Protein AF-A0A8D8FGD6-F1 (afdb_monomer_lite)

Sequence (421 aa):
SQTGECHCQDNTEGLKCEVCNRNFYGDPKAGGQCYYQCEPRGVLTHIGTQGIGSHQLHKSARGGTEARECLWIISPYVKHGVELKNAIIQFEIEPQDMNVTCGQNAIYVYDGLPDLTGVTLQKQLLAVFCNENKSPWITEARSGHLTVHYRQGHDQGFKAIYNVMSCNINTCKRPYICSDNKCVCPKGFTGPRCSLKICPSDCNVEQKQGVCDAGYGRCICAPGFGDADCSRQIKPSNIVFTELFNSYLISDNFEHLRKTLPRFGHTLVADRRGSLWMFGGYSLSHGPLNDIRQFDTKNNTWMQVTVDSSPEDRMPLGRYFHAAEMIMSKQAIYIYGGLSRNQTDHLVLDDFWQFGLQSQRWSIVNQKGSKPPQLAGHSMTLIKEADKEVLLVIGGFSVSAGLSTHIWMFDLGSNSWSKVL

Secondary structure (DSSP, 8-state):
--S------TTEESTTS-EEPTTEEE--GGG--EEEPP-TTEEE---SEEEEES---SPPTT--S--SEEEEEE--B-TTS-B-TT-EEEEEE-GGGEE--TTT--EEEEES----SSS----EEEEEE-TT-SS-EEEEE-SS-EEEEEEPPTT-EEEEEEEEE-GGGT---TT-EEETTEEEPPTTEESGGG-EESSGGGGGGGGTSEEEETTTTEEEEPTTEESTTS-EEPPTTPPPP--S--TTT--GGGHHHHHHS--BS-EEEEETTTEEEEE--EETTTEE---EEEEETTTTEEEE------TT---PPP-BS-EEEEETTTTEEEEEEEEEE-SS-EEEEEEEEEEETTT--EEEPP-EES---S-EEEEEEEEEETTEEEEEEEEEEETTTEE---EEEEETTTTEEEE--

InterPro domains:
  IPR000742 EGF-like domain [PS00022] (6-17)
  IPR000742 EGF-like domain [PS00022] (183-194)
  IPR000742 EGF-like domain [PS01186] (183-194)
  IPR000859 CUB domain [PS01180] (20-165)
  IPR002049 Laminin-type EGF domain [PS01248] (6-38)
  IPR002049 Laminin-type EGF domain [PS50027] (1-40)
  IPR002049 Laminin-type EGF domain [cd00055] (1-35)
  IPR015915 Kelch-type beta-propeller [G3DSA:2.120.10.80] (253-421)
  IPR015915 Kelch-type beta-propeller [SSF117281] (261-420)
  IPR035914 Spermadhesin, CUB domain superfamily [G3DSA:2.60.120.290] (39-164)
  IPR035914 Spermadhesin, CUB domain superfamily [SSF49854] (68-164)
  IPR056737 Attractin/MKLN-like, beta-propeller domain [PF24981] (276-420)
  IPR056863 Laminin/attractin/netrin-like, EGF domain [PF24973] (6-34)

Structure (mmCIF, N/CA/C/O backbone):
data_AF-A0A8D8FGD6-F1
#
_entry.id   AF-A0A8D8FGD6-F1
#
loop_
_atom_site.group_PDB
_atom_site.id
_atom_site.type_symbol
_atom_site.label_atom_id
_atom_site.label_alt_id
_atom_site.label_comp_id
_atom_site.label_asym_id
_atom_site.label_entity_id
_atom_site.label_seq_id
_atom_site.pdbx_PDB_ins_code
_atom_site.Cartn_x
_atom_site.Cartn_y
_atom_site.Cartn_z
_atom_site.occupancy
_atom_site.B_iso_or_equiv
_atom_site.auth_seq_id
_atom_site.auth_comp_id
_atom_site.auth_asym_id
_atom_site.auth_atom_id
_atom_site.pdbx_PDB_model_num
ATOM 1 N N . SER A 1 1 ? 15.645 10.754 -45.482 1.00 41.81 1 SER A N 1
ATOM 2 C CA . SER A 1 1 ? 16.214 12.113 -45.596 1.00 41.81 1 SER A CA 1
ATOM 3 C C . SER A 1 1 ? 17.392 12.060 -46.558 1.00 41.81 1 SER A C 1
ATOM 5 O O . SER A 1 1 ? 18.063 11.040 -46.612 1.00 41.81 1 SER A O 1
ATOM 7 N N . GLN A 1 2 ? 17.592 13.107 -47.366 1.00 45.12 2 GLN A N 1
ATOM 8 C CA . GLN A 1 2 ? 18.629 13.223 -48.411 1.00 45.12 2 GLN A CA 1
ATOM 9 C C . GLN A 1 2 ? 19.879 13.993 -47.934 1.00 45.12 2 GLN A C 1
ATOM 11 O O . GLN A 1 2 ? 20.534 14.689 -48.701 1.00 45.12 2 GLN A O 1
ATOM 16 N N . THR A 1 3 ? 20.239 13.849 -46.663 1.00 53.50 3 THR A N 1
ATOM 17 C CA . THR A 1 3 ? 21.550 14.229 -46.126 1.00 53.50 3 THR A CA 1
ATOM 18 C C . THR A 1 3 ? 22.069 12.988 -45.411 1.00 53.50 3 THR A C 1
ATOM 20 O O . THR A 1 3 ? 21.371 12.428 -44.569 1.00 53.50 3 THR A O 1
ATOM 23 N N . GLY A 1 4 ? 23.236 12.471 -45.796 1.00 54.72 4 GLY A N 1
ATOM 24 C CA . GLY A 1 4 ? 23.832 11.259 -45.215 1.00 54.72 4 GLY A CA 1
ATOM 25 C C . GLY A 1 4 ? 24.351 11.445 -43.784 1.00 54.72 4 GLY A C 1
ATOM 26 O O . GLY A 1 4 ? 25.369 10.859 -43.433 1.00 54.72 4 GLY A O 1
ATOM 27 N N . GLU A 1 5 ? 23.706 12.292 -42.981 1.00 56.28 5 GLU A N 1
ATOM 28 C CA . GLU A 1 5 ? 24.048 12.504 -41.578 1.00 56.28 5 GLU A CA 1
ATOM 29 C C . GLU A 1 5 ? 23.468 11.365 -40.734 1.00 56.28 5 GLU A C 1
ATOM 31 O O . GLU A 1 5 ? 22.252 11.207 -40.594 1.00 56.28 5 GLU A O 1
ATOM 36 N N . CYS A 1 6 ? 24.356 10.542 -40.176 1.00 58.00 6 CYS A N 1
ATOM 37 C CA . CYS A 1 6 ? 24.004 9.561 -39.160 1.00 58.00 6 CYS A CA 1
ATOM 38 C C . CYS A 1 6 ? 23.639 10.298 -37.867 1.00 58.00 6 CYS A C 1
ATOM 40 O O . CYS A 1 6 ? 24.488 10.941 -37.253 1.00 58.00 6 CYS A O 1
ATOM 42 N N . HIS A 1 7 ? 22.383 10.194 -37.437 1.00 70.94 7 HIS A N 1
ATOM 43 C CA . HIS A 1 7 ? 21.965 10.673 -36.123 1.00 70.94 7 HIS A CA 1
ATOM 44 C C . HIS A 1 7 ? 22.074 9.544 -35.100 1.00 70.94 7 HIS A C 1
ATOM 46 O O . HIS A 1 7 ? 21.419 8.509 -35.241 1.00 70.94 7 HIS A O 1
ATOM 52 N N . CYS A 1 8 ? 22.879 9.763 -34.065 1.00 73.50 8 CYS A N 1
ATOM 53 C CA . CYS A 1 8 ? 23.017 8.834 -32.953 1.00 73.50 8 CYS A CA 1
ATOM 54 C C . CYS A 1 8 ? 21.742 8.760 -32.099 1.00 73.50 8 CYS A C 1
ATOM 56 O O . CYS A 1 8 ? 21.058 9.763 -31.884 1.00 73.50 8 CYS A O 1
ATOM 58 N N . GLN A 1 9 ? 21.418 7.554 -31.629 1.00 73.81 9 GLN A N 1
ATOM 59 C CA . GLN A 1 9 ? 20.310 7.270 -30.707 1.00 73.81 9 GLN A CA 1
ATOM 60 C C . GLN A 1 9 ? 20.864 6.919 -29.309 1.00 73.81 9 GLN A C 1
ATOM 62 O O . GLN A 1 9 ? 22.070 6.964 -29.087 1.00 73.81 9 GLN A O 1
ATOM 67 N N . ASP A 1 10 ? 19.998 6.645 -28.333 1.00 74.06 10 ASP A N 1
ATOM 68 C CA . ASP A 1 10 ? 20.380 6.099 -27.014 1.00 74.06 10 ASP A CA 1
ATOM 69 C C . ASP A 1 10 ? 21.365 6.936 -26.178 1.00 74.06 10 ASP A C 1
ATOM 71 O O . ASP A 1 10 ? 22.059 6.431 -25.297 1.00 74.06 10 ASP A O 1
ATOM 75 N N . ASN A 1 11 ? 21.348 8.256 -26.376 1.00 83.62 11 ASN A N 1
ATOM 76 C CA . ASN A 1 11 ? 22.219 9.220 -25.691 1.00 83.62 11 ASN A CA 1
ATOM 77 C C . ASN A 1 11 ? 23.707 9.011 -25.998 1.00 83.62 11 ASN A C 1
ATOM 79 O O . ASN A 1 11 ? 24.549 9.117 -25.104 1.00 83.62 11 ASN A O 1
ATOM 83 N N . THR A 1 12 ? 24.013 8.730 -27.261 1.00 84.31 12 THR A N 1
ATOM 84 C CA . THR A 1 12 ? 25.378 8.629 -27.776 1.00 84.31 12 THR A CA 1
ATOM 85 C C . THR A 1 12 ? 25.707 9.782 -28.725 1.00 84.31 12 THR A C 1
ATOM 87 O O . THR A 1 12 ? 24.822 10.359 -29.362 1.00 84.31 12 THR A O 1
ATOM 90 N N . GLU A 1 13 ? 26.992 10.103 -28.824 1.00 84.94 13 GLU A N 1
ATOM 91 C CA . GLU A 1 13 ? 27.573 11.101 -29.714 1.00 84.94 13 GLU A CA 1
ATOM 92 C C . GLU A 1 13 ? 28.841 10.552 -30.389 1.00 84.94 13 GLU A C 1
ATOM 94 O O . GLU A 1 13 ? 29.363 9.492 -30.034 1.00 84.94 13 GLU A O 1
ATOM 99 N N . GLY A 1 14 ? 29.329 11.276 -31.396 1.00 82.06 14 GLY A N 1
ATOM 100 C CA . GLY A 1 14 ? 30.446 10.853 -32.241 1.00 82.06 14 GLY A CA 1
ATOM 101 C C . GLY A 1 14 ? 29.996 10.393 -33.625 1.00 82.06 14 GLY A C 1
ATOM 102 O O . GLY A 1 14 ? 28.811 10.219 -33.900 1.00 82.06 14 GLY A O 1
ATOM 103 N N . LEU A 1 15 ? 30.957 10.217 -34.531 1.00 79.44 15 LEU A N 1
ATOM 104 C CA . LEU A 1 15 ? 30.675 9.858 -35.928 1.00 79.44 15 LEU A CA 1
ATOM 105 C C . LEU A 1 15 ? 30.164 8.418 -36.073 1.00 79.44 15 LEU A C 1
ATOM 107 O O . LEU A 1 15 ? 29.535 8.082 -37.076 1.00 79.44 15 LEU A O 1
ATOM 111 N N . LYS A 1 16 ? 30.457 7.564 -35.089 1.00 80.88 16 LYS A N 1
ATOM 112 C CA . LYS A 1 16 ? 30.036 6.163 -35.008 1.00 80.88 16 LYS A CA 1
ATOM 113 C C . LYS A 1 16 ? 29.228 5.887 -33.737 1.00 80.88 16 LYS A C 1
ATOM 115 O O . LYS A 1 16 ? 29.056 4.719 -33.393 1.00 80.88 16 LYS A O 1
ATOM 120 N N . CYS A 1 17 ? 28.735 6.932 -33.066 1.00 81.75 17 CYS A N 1
ATOM 121 C CA . CYS A 1 17 ? 27.965 6.825 -31.827 1.00 81.75 17 CYS A CA 1
ATOM 122 C C . CYS A 1 17 ? 28.725 6.087 -30.711 1.00 81.75 17 CYS A C 1
ATOM 124 O O . CYS A 1 17 ? 28.179 5.264 -29.981 1.00 81.75 17 CYS A O 1
ATOM 126 N N . GLU A 1 18 ? 30.028 6.345 -30.626 1.00 85.19 18 GLU A N 1
ATOM 127 C CA . GLU A 1 18 ? 30.978 5.606 -29.802 1.00 85.19 18 GLU A CA 1
ATOM 128 C C . GLU A 1 18 ? 31.241 6.227 -28.421 1.00 85.19 18 GLU A C 1
ATOM 130 O O . GLU A 1 18 ? 31.989 5.645 -27.632 1.00 85.19 18 GLU A O 1
ATOM 135 N N . VAL A 1 19 ? 30.650 7.390 -28.128 1.00 87.00 19 VAL A N 1
ATOM 136 C CA . VAL A 1 19 ? 30.797 8.120 -26.860 1.00 87.00 19 VAL A CA 1
ATOM 137 C C . VAL A 1 19 ? 29.420 8.378 -26.253 1.00 87.00 19 VAL A C 1
ATOM 139 O O . VAL A 1 19 ? 28.464 8.637 -26.975 1.00 87.00 19 VAL A O 1
ATOM 142 N N . CYS A 1 20 ? 29.295 8.306 -24.928 1.00 87.56 20 CYS A N 1
ATOM 143 C CA . CYS A 1 20 ? 28.065 8.700 -24.242 1.00 87.56 20 CYS A CA 1
ATOM 144 C C . CYS A 1 20 ? 27.933 10.228 -24.169 1.00 87.56 20 CYS A C 1
ATOM 146 O O . CYS A 1 20 ? 28.912 10.927 -23.921 1.00 87.56 20 CYS A O 1
ATOM 148 N N . ASN A 1 21 ? 26.709 10.737 -24.307 1.00 87.56 21 ASN A N 1
ATOM 149 C CA . ASN A 1 21 ? 26.399 12.154 -24.134 1.00 87.56 21 ASN A CA 1
ATOM 150 C C . ASN A 1 21 ? 26.823 12.664 -22.750 1.00 87.56 21 ASN A C 1
ATOM 152 O O . ASN A 1 21 ? 26.923 11.917 -21.775 1.00 87.56 21 ASN A O 1
ATOM 156 N N . ARG A 1 22 ? 26.956 13.986 -22.624 1.00 85.31 22 ARG A N 1
ATOM 157 C CA . ARG A 1 22 ? 27.217 14.644 -21.338 1.00 85.31 22 ARG A CA 1
ATOM 158 C C . ARG A 1 22 ? 26.251 14.173 -20.234 1.00 85.31 22 ARG A C 1
ATOM 160 O O . ARG A 1 22 ? 25.037 14.162 -20.429 1.00 85.31 22 ARG A O 1
ATOM 167 N N . ASN A 1 23 ? 26.804 13.889 -19.050 1.00 86.44 23 ASN A N 1
ATOM 168 C CA . ASN A 1 23 ? 26.125 13.329 -17.865 1.00 86.44 23 ASN A CA 1
ATOM 169 C C . ASN A 1 23 ? 25.711 11.853 -17.995 1.00 86.44 23 ASN A C 1
ATOM 171 O O . ASN A 1 23 ? 25.022 11.332 -17.118 1.00 86.44 23 ASN A O 1
ATOM 175 N N . PHE A 1 24 ? 26.136 11.172 -19.054 1.00 89.50 24 PHE A N 1
ATOM 176 C CA . PHE A 1 24 ? 26.041 9.726 -19.166 1.00 89.50 24 PHE A CA 1
ATOM 177 C C . PHE A 1 24 ? 27.429 9.102 -19.088 1.00 89.50 24 PHE A C 1
ATOM 179 O O . PHE A 1 24 ? 28.429 9.721 -19.446 1.00 89.50 24 PHE A O 1
ATOM 186 N N . TYR A 1 25 ? 27.486 7.856 -18.635 1.00 90.44 25 TYR A N 1
ATOM 187 C CA . TYR A 1 25 ? 28.703 7.059 -18.630 1.00 90.44 25 TYR A CA 1
ATOM 188 C C . TYR A 1 25 ? 28.436 5.625 -19.071 1.00 90.44 25 TYR A C 1
ATOM 190 O O . TYR A 1 25 ? 27.304 5.151 -19.022 1.00 90.44 25 TYR A O 1
ATOM 198 N N . GLY A 1 26 ? 29.487 4.919 -19.474 1.00 87.56 26 GLY A N 1
ATOM 199 C CA . GLY A 1 26 ? 29.404 3.554 -19.983 1.00 87.56 26 GLY A CA 1
ATOM 200 C C . GLY A 1 26 ? 30.233 3.395 -21.249 1.00 87.56 26 GLY A C 1
ATOM 201 O O . GLY A 1 26 ? 30.997 4.289 -21.614 1.00 87.56 26 GLY A O 1
ATOM 202 N N . ASP A 1 27 ? 30.073 2.253 -21.907 1.00 86.94 27 ASP A N 1
ATOM 203 C CA . ASP A 1 27 ? 30.657 1.990 -23.219 1.00 86.94 27 ASP A CA 1
ATOM 204 C C . ASP A 1 27 ? 29.520 1.617 -24.181 1.00 86.94 27 ASP A C 1
ATOM 206 O O . ASP A 1 27 ? 28.939 0.545 -24.013 1.00 86.94 27 ASP A O 1
ATOM 210 N N . PRO A 1 28 ? 29.150 2.485 -25.142 1.00 85.50 28 PRO A N 1
ATOM 211 C CA . PRO A 1 28 ? 28.077 2.200 -26.092 1.00 85.50 28 PRO A CA 1
ATOM 212 C C . PRO A 1 28 ? 28.500 1.262 -27.236 1.00 85.50 28 PRO A C 1
ATOM 214 O O . PRO A 1 28 ? 27.677 0.859 -28.062 1.00 85.50 28 PRO A O 1
ATOM 217 N N . LYS A 1 29 ? 29.786 0.902 -27.335 1.00 84.00 29 LYS A N 1
ATOM 218 C CA . LYS A 1 29 ? 30.282 0.046 -28.420 1.00 84.00 29 LYS A CA 1
ATOM 219 C C . LYS A 1 29 ? 29.714 -1.366 -28.307 1.00 84.00 29 LYS A C 1
ATOM 221 O O . LYS A 1 29 ? 29.414 -1.856 -27.225 1.00 84.00 29 LYS A O 1
ATOM 226 N N . ALA A 1 30 ? 29.590 -2.034 -29.456 1.00 78.06 30 ALA A N 1
ATOM 227 C CA . ALA A 1 30 ? 29.096 -3.411 -29.556 1.00 78.06 30 ALA A CA 1
ATOM 228 C C . ALA A 1 30 ? 27.721 -3.649 -28.886 1.00 78.06 30 ALA A C 1
ATOM 230 O O . ALA A 1 30 ? 27.440 -4.757 -28.436 1.00 78.06 30 ALA A O 1
ATOM 231 N N . GLY A 1 31 ? 26.861 -2.622 -28.845 1.00 72.56 31 GLY A N 1
ATOM 232 C CA . GLY A 1 31 ? 25.532 -2.702 -28.231 1.00 72.56 31 GLY A CA 1
ATOM 233 C C . GLY A 1 31 ? 25.521 -2.480 -26.717 1.00 72.56 31 GLY A C 1
ATOM 234 O O . GLY A 1 31 ? 24.537 -2.823 -26.067 1.00 72.56 31 GLY A O 1
ATOM 235 N N . GLY A 1 32 ? 26.601 -1.940 -26.146 1.00 79.81 32 GLY A N 1
ATOM 236 C CA . GLY A 1 32 ? 26.616 -1.503 -24.755 1.00 79.81 32 GLY A CA 1
ATOM 237 C C . GLY A 1 32 ? 25.749 -0.259 -24.514 1.00 79.81 32 GLY A C 1
ATOM 238 O O . GLY A 1 32 ? 25.269 0.389 -25.444 1.00 79.81 32 GLY A O 1
ATOM 239 N N . GLN A 1 33 ? 25.512 0.059 -23.242 1.00 85.75 33 GLN A N 1
ATOM 240 C CA . GLN A 1 33 ? 24.518 1.049 -22.824 1.00 85.75 33 GLN A CA 1
ATOM 241 C C . GLN A 1 33 ? 25.173 2.233 -22.107 1.00 85.75 33 GLN A C 1
ATOM 243 O O . GLN A 1 33 ? 26.070 2.065 -21.277 1.00 85.75 33 GLN A O 1
ATOM 248 N N . CYS A 1 34 ? 24.660 3.432 -22.379 1.00 90.75 34 CYS A N 1
ATOM 249 C CA . CYS A 1 34 ? 24.958 4.635 -21.610 1.00 90.75 34 CYS A CA 1
ATOM 250 C C . CYS A 1 34 ? 23.986 4.787 -20.427 1.00 90.75 34 CYS A C 1
ATOM 252 O O . CYS A 1 34 ? 22.765 4.701 -20.594 1.00 90.75 34 CYS A O 1
ATOM 254 N N . TYR A 1 35 ? 24.535 5.058 -19.244 1.00 92.81 35 TYR A N 1
ATOM 255 C CA . TYR A 1 35 ? 23.821 5.220 -17.980 1.00 92.81 35 TYR A CA 1
ATOM 256 C C . TYR A 1 35 ? 23.858 6.673 -17.530 1.00 92.81 35 TYR A C 1
ATOM 258 O O . TYR A 1 35 ? 24.933 7.262 -17.420 1.00 92.81 35 TYR A O 1
ATOM 266 N N . TYR A 1 36 ? 22.694 7.255 -17.254 1.00 93.19 36 TYR A N 1
ATOM 267 C CA . TYR A 1 36 ? 22.613 8.592 -16.683 1.00 93.19 36 TYR A CA 1
ATOM 268 C C . TYR A 1 36 ? 23.192 8.579 -15.270 1.00 93.19 36 TYR A C 1
ATOM 270 O O . TYR A 1 36 ? 22.763 7.793 -14.420 1.00 93.19 36 TYR A O 1
ATOM 278 N N . GLN A 1 37 ? 24.171 9.445 -15.043 1.00 91.38 37 GLN A N 1
ATOM 279 C CA . GLN A 1 37 ? 24.968 9.458 -13.828 1.00 91.38 37 GLN A CA 1
ATOM 280 C C . GLN A 1 37 ? 24.170 9.865 -12.580 1.00 91.38 37 GLN A C 1
ATOM 282 O O . GLN A 1 37 ? 23.047 10.374 -12.666 1.00 91.38 37 GLN A O 1
ATOM 287 N N . CYS A 1 38 ? 24.770 9.673 -11.407 1.00 89.94 38 CYS A N 1
ATOM 288 C CA . CYS A 1 38 ? 24.227 10.201 -10.161 1.00 89.94 38 CYS A CA 1
ATOM 289 C C . CYS A 1 38 ? 24.248 11.735 -10.166 1.00 89.94 38 CYS A C 1
ATOM 291 O O . CYS A 1 38 ? 25.292 12.365 -10.337 1.00 89.94 38 CYS A O 1
ATOM 293 N N . GLU A 1 39 ? 23.080 12.328 -9.933 1.00 85.81 39 GLU A N 1
ATOM 294 C CA . GLU A 1 39 ? 22.900 13.759 -9.711 1.00 85.81 39 GLU A CA 1
ATOM 295 C C . GLU A 1 39 ? 22.031 13.971 -8.463 1.00 85.81 39 GLU A C 1
ATOM 297 O O . GLU A 1 39 ? 21.147 13.148 -8.195 1.00 85.81 39 GLU A O 1
ATOM 302 N N . PRO A 1 40 ? 22.183 15.108 -7.751 1.00 83.88 40 PRO A N 1
ATOM 303 C CA . PRO A 1 40 ? 21.321 15.440 -6.613 1.00 83.88 40 PRO A CA 1
ATOM 304 C C . PRO A 1 40 ? 19.836 15.482 -6.994 1.00 83.88 40 PRO A C 1
ATOM 306 O O . PRO A 1 40 ? 18.959 15.285 -6.157 1.00 83.88 40 PRO A O 1
ATOM 309 N N . ARG A 1 41 ? 19.552 15.782 -8.270 1.00 86.19 41 ARG A N 1
ATOM 310 C CA . ARG A 1 41 ? 18.213 15.755 -8.861 1.00 86.19 41 ARG A CA 1
ATOM 311 C C . ARG A 1 41 ? 18.279 15.664 -10.388 1.00 86.19 41 ARG A C 1
ATOM 313 O O . ARG A 1 41 ? 18.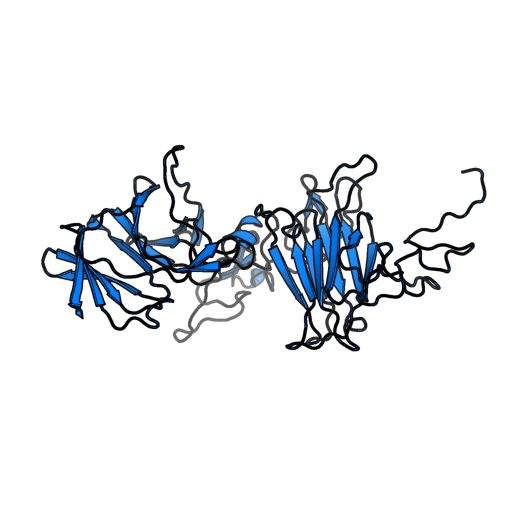363 16.687 -11.066 1.00 86.19 41 ARG A O 1
ATOM 320 N N . GLY A 1 42 ? 18.195 14.452 -10.923 1.00 86.62 42 GLY A N 1
ATOM 321 C CA . GLY A 1 42 ? 18.068 14.171 -12.354 1.00 86.62 42 GLY A CA 1
ATOM 322 C C . GLY A 1 42 ? 16.610 13.987 -12.772 1.00 86.62 42 GLY A C 1
ATOM 323 O O . GLY A 1 42 ? 15.875 13.238 -12.134 1.00 86.62 42 GLY A O 1
ATOM 324 N N . VAL A 1 43 ? 16.182 14.653 -13.848 1.00 89.00 43 VAL A N 1
ATOM 325 C CA . VAL A 1 43 ? 14.857 14.447 -14.457 1.00 89.00 43 VAL A CA 1
ATOM 326 C C . VAL A 1 43 ? 15.045 13.842 -15.842 1.00 89.00 43 VAL A C 1
ATOM 328 O O . VAL A 1 43 ? 15.716 14.429 -16.690 1.00 89.00 43 VAL A O 1
ATOM 331 N N . LEU A 1 44 ? 14.452 12.672 -16.060 1.00 90.06 44 LEU A N 1
ATOM 332 C CA . LEU A 1 44 ? 14.552 11.892 -17.286 1.00 90.06 44 LEU A CA 1
ATOM 333 C C . LEU A 1 44 ? 13.180 11.831 -17.952 1.00 90.06 44 LEU A C 1
ATOM 335 O O . LEU A 1 44 ? 12.203 11.405 -17.342 1.00 90.06 44 LEU A O 1
ATOM 339 N N . THR A 1 45 ? 13.103 12.272 -19.203 1.00 88.19 45 THR A N 1
ATOM 340 C CA . THR A 1 45 ? 11.844 12.359 -19.962 1.00 88.19 45 THR A CA 1
ATOM 341 C C . THR A 1 45 ? 11.814 11.444 -21.183 1.00 88.19 45 THR A C 1
ATOM 343 O O . THR A 1 45 ? 10.844 11.456 -21.942 1.00 88.19 45 THR A O 1
ATOM 346 N N . HIS A 1 46 ? 12.880 10.665 -21.388 1.00 84.12 46 HIS A N 1
ATOM 347 C CA . HIS A 1 46 ? 13.028 9.796 -22.543 1.00 84.12 46 HIS A CA 1
ATOM 348 C C . HIS A 1 46 ? 11.952 8.704 -22.556 1.00 84.12 46 HIS A C 1
ATOM 350 O O . HIS A 1 46 ? 11.596 8.128 -21.529 1.00 84.12 46 HIS A O 1
ATOM 356 N N . ILE A 1 47 ? 11.441 8.423 -23.752 1.00 82.06 47 ILE A N 1
ATOM 357 C CA . ILE A 1 47 ? 10.484 7.353 -24.010 1.00 82.06 47 ILE A CA 1
ATOM 358 C C . ILE A 1 47 ? 11.246 6.208 -24.667 1.00 82.06 47 ILE A C 1
ATOM 360 O O . ILE A 1 47 ? 11.759 6.375 -25.770 1.00 82.06 47 ILE A O 1
ATOM 364 N N . GLY A 1 48 ? 11.254 5.048 -24.017 1.00 81.88 48 GLY A N 1
ATOM 365 C CA . GLY A 1 48 ? 11.970 3.864 -24.477 1.00 81.88 48 GLY A CA 1
ATOM 366 C C . GLY A 1 48 ? 12.853 3.307 -23.373 1.00 81.88 48 GLY A C 1
ATOM 367 O O . GLY A 1 48 ? 12.543 3.474 -22.191 1.00 81.88 48 GLY A O 1
ATOM 368 N N . THR A 1 49 ? 13.929 2.642 -23.776 1.00 88.31 49 THR A N 1
ATOM 369 C CA . THR A 1 49 ? 14.903 2.031 -22.874 1.00 88.31 49 THR A CA 1
ATOM 370 C C . THR A 1 49 ? 16.027 3.016 -22.574 1.00 88.31 49 THR A C 1
ATOM 372 O O . THR A 1 49 ? 16.631 3.564 -23.490 1.00 88.31 49 THR A O 1
ATOM 375 N N . GLN A 1 50 ? 16.330 3.248 -21.298 1.00 90.62 50 GLN A N 1
ATOM 376 C CA . GLN A 1 50 ? 17.467 4.080 -20.904 1.00 90.62 50 GLN A CA 1
ATOM 377 C C . GLN A 1 50 ? 18.094 3.571 -19.603 1.00 90.62 50 GLN A C 1
ATOM 379 O O . GLN A 1 50 ? 17.406 3.064 -18.717 1.00 90.62 50 GLN A O 1
ATOM 384 N N . GLY A 1 51 ? 19.417 3.705 -19.499 1.00 92.88 51 GLY A N 1
ATOM 385 C CA . GLY A 1 51 ? 20.170 3.339 -18.308 1.00 92.88 51 GLY A CA 1
ATOM 386 C C . GLY A 1 51 ? 20.260 4.482 -17.295 1.00 92.88 51 GLY A C 1
ATOM 387 O O . GLY A 1 51 ? 20.403 5.645 -17.676 1.00 92.88 51 GLY A O 1
ATOM 388 N N . ILE A 1 52 ? 20.257 4.152 -16.006 1.00 94.69 52 ILE A N 1
ATOM 389 C CA . ILE A 1 52 ? 20.673 5.035 -14.907 1.00 94.69 52 ILE A CA 1
ATOM 390 C C . ILE A 1 52 ? 21.733 4.331 -14.061 1.00 94.69 52 ILE A C 1
ATOM 392 O O . ILE A 1 52 ? 21.764 3.102 -14.006 1.00 94.69 52 ILE A O 1
ATOM 396 N N . GLY A 1 53 ? 22.595 5.076 -13.380 1.00 93.44 53 GLY A N 1
ATOM 397 C CA . GLY A 1 53 ? 23.575 4.441 -12.510 1.00 93.44 53 GLY A CA 1
ATOM 398 C C . GLY A 1 53 ? 24.224 5.374 -11.503 1.00 93.44 53 GLY A C 1
ATOM 399 O O . GLY A 1 53 ? 24.262 6.590 -11.670 1.00 93.44 53 GLY A O 1
ATOM 400 N N . SER A 1 54 ? 24.716 4.781 -10.421 1.00 91.44 54 SER A N 1
ATOM 401 C CA . SER A 1 54 ? 25.118 5.489 -9.202 1.00 91.44 54 SER A CA 1
ATOM 402 C C . SER A 1 54 ? 26.462 6.212 -9.271 1.00 91.44 54 SER A C 1
ATOM 404 O O . SER A 1 54 ? 26.817 6.912 -8.324 1.00 91.44 54 SER A O 1
ATOM 406 N N . HIS A 1 55 ? 27.253 6.016 -10.325 1.00 87.81 55 HIS A N 1
ATOM 407 C CA . HIS A 1 55 ? 28.540 6.697 -10.457 1.00 87.81 55 HIS A CA 1
ATOM 408 C C . HIS A 1 55 ? 28.343 8.119 -10.980 1.00 87.81 55 HIS A C 1
ATOM 410 O O . HIS A 1 55 ? 27.431 8.375 -11.763 1.00 87.81 55 HIS A O 1
ATOM 416 N N . GLN A 1 56 ? 29.211 9.039 -10.558 1.00 82.25 56 GLN A N 1
ATOM 417 C CA . GLN A 1 56 ? 29.255 10.411 -11.055 1.00 82.25 56 GLN A CA 1
ATOM 418 C C . GLN A 1 56 ? 30.623 10.656 -11.699 1.00 82.25 56 GLN A C 1
ATOM 420 O O . GLN A 1 56 ? 31.644 10.602 -11.021 1.00 82.25 56 GLN A O 1
ATOM 425 N N . LEU A 1 57 ? 30.644 10.893 -13.013 1.00 76.19 57 LEU A N 1
ATOM 426 C CA . LEU A 1 57 ? 31.872 11.156 -13.779 1.00 76.19 57 LEU A CA 1
ATOM 427 C C . LEU A 1 57 ? 32.010 12.638 -14.134 1.00 76.19 57 LEU A C 1
ATOM 429 O O . LEU A 1 57 ? 33.106 13.195 -14.092 1.00 76.19 57 LEU A O 1
ATOM 433 N N . HIS A 1 58 ? 30.897 13.304 -14.438 1.00 68.56 58 HIS A N 1
ATOM 434 C CA . HIS A 1 58 ? 30.870 14.737 -14.705 1.00 68.56 58 HIS A CA 1
ATOM 435 C C . HIS A 1 58 ? 30.438 15.518 -13.462 1.00 68.56 58 HIS A C 1
ATOM 437 O O . HIS A 1 58 ? 29.478 15.152 -12.788 1.00 68.56 58 HIS A O 1
ATOM 443 N N . LYS A 1 59 ? 31.105 16.641 -13.174 1.00 65.12 59 LYS A N 1
ATOM 444 C CA . LYS A 1 59 ? 30.652 17.566 -12.126 1.00 65.12 59 LYS A CA 1
ATOM 445 C C . LYS A 1 59 ? 29.333 18.222 -12.539 1.00 65.12 59 LYS A C 1
ATOM 447 O O . LYS A 1 59 ? 29.186 18.643 -13.689 1.00 65.12 59 LYS A O 1
ATOM 452 N N . SER A 1 60 ? 28.410 18.352 -11.585 1.00 61.03 60 SER A N 1
ATOM 453 C CA . SER A 1 60 ? 27.106 18.974 -11.825 1.00 61.03 60 SER A CA 1
ATOM 454 C C . SER A 1 60 ? 27.266 20.392 -12.388 1.00 61.03 60 SER A C 1
ATOM 456 O O . SER A 1 60 ? 28.103 21.172 -11.923 1.00 61.03 60 SER A O 1
ATOM 458 N N . ALA A 1 61 ? 26.440 20.752 -13.375 1.00 57.44 61 ALA A N 1
ATOM 459 C CA . ALA A 1 61 ? 26.503 22.044 -14.070 1.00 57.44 61 ALA A CA 1
ATOM 460 C C . ALA A 1 61 ? 26.314 23.262 -13.141 1.00 57.44 61 ALA A C 1
ATOM 462 O O . ALA A 1 61 ? 26.659 24.377 -13.520 1.00 57.44 61 ALA A O 1
ATOM 463 N N . ARG A 1 62 ? 25.786 23.051 -11.927 1.00 57.66 62 ARG A N 1
ATOM 464 C CA . ARG A 1 62 ? 25.586 24.086 -10.900 1.00 57.66 62 ARG A CA 1
ATOM 465 C C . ARG A 1 62 ? 26.792 24.310 -9.980 1.00 57.66 62 ARG A C 1
ATOM 467 O O . ARG A 1 62 ? 26.674 25.115 -9.067 1.00 57.66 62 ARG A O 1
ATOM 474 N N . GLY A 1 63 ? 27.924 23.636 -10.211 1.00 52.81 63 GLY A N 1
ATOM 475 C CA . GLY A 1 63 ? 29.136 23.800 -9.402 1.00 52.81 63 GLY A CA 1
ATOM 476 C C . GLY A 1 63 ? 28.916 23.355 -7.955 1.00 52.81 63 GLY A C 1
ATOM 477 O O . GLY A 1 63 ? 28.700 24.177 -7.073 1.00 52.81 63 GLY A O 1
ATOM 478 N N . GLY A 1 64 ? 28.962 22.046 -7.712 1.00 55.38 64 GLY A N 1
ATOM 479 C CA . GLY A 1 64 ? 28.784 21.457 -6.383 1.00 55.38 64 GLY A CA 1
ATOM 480 C C . GLY A 1 64 ? 29.723 20.276 -6.142 1.00 55.38 64 GLY A C 1
ATOM 481 O O . GLY A 1 64 ? 30.314 19.744 -7.083 1.00 55.38 64 GLY A O 1
ATOM 482 N N . THR A 1 65 ? 29.872 19.898 -4.870 1.00 60.19 65 THR A N 1
ATOM 483 C CA . THR A 1 65 ? 30.551 18.668 -4.427 1.00 60.19 65 THR A CA 1
ATOM 484 C C . THR A 1 65 ? 29.884 17.421 -5.017 1.00 60.19 65 THR A C 1
ATOM 486 O O . THR A 1 65 ? 28.733 17.492 -5.448 1.00 60.19 65 THR A O 1
ATOM 489 N N . GLU A 1 66 ? 30.585 16.283 -5.013 1.00 66.50 66 GLU A N 1
ATOM 490 C CA . GLU A 1 66 ? 30.023 14.982 -5.414 1.00 66.50 66 GLU A CA 1
ATOM 491 C C . GLU A 1 66 ? 28.670 14.718 -4.736 1.00 66.50 66 GLU A C 1
ATOM 493 O O . GLU A 1 66 ? 28.479 14.986 -3.542 1.00 66.50 66 GLU A O 1
ATOM 498 N N . ALA A 1 67 ? 27.712 14.236 -5.525 1.00 65.69 67 ALA A N 1
ATOM 499 C CA . ALA A 1 67 ? 26.347 13.993 -5.100 1.00 65.69 67 ALA A CA 1
ATOM 500 C C . ALA A 1 67 ? 26.290 12.757 -4.194 1.00 65.69 67 ALA A C 1
ATOM 502 O O . ALA A 1 67 ? 26.211 11.626 -4.655 1.00 65.69 67 ALA A O 1
ATOM 503 N N . ARG A 1 68 ? 26.292 12.980 -2.876 1.00 79.12 68 ARG A N 1
ATOM 504 C CA . ARG A 1 68 ? 26.134 11.902 -1.881 1.00 79.12 68 ARG A CA 1
ATOM 505 C C . ARG A 1 68 ? 24.729 11.303 -1.848 1.00 79.12 68 ARG A C 1
ATOM 507 O O . ARG A 1 68 ? 24.539 10.225 -1.293 1.00 79.12 68 ARG A O 1
ATOM 514 N N . GLU A 1 69 ? 23.753 12.000 -2.413 1.00 85.81 69 GLU A N 1
ATOM 515 C CA . GLU A 1 69 ? 22.376 11.545 -2.568 1.00 85.81 69 GLU A CA 1
ATOM 516 C C . GLU A 1 69 ? 22.003 11.670 -4.039 1.00 85.81 69 GLU A C 1
ATOM 518 O O . GLU A 1 69 ? 22.104 12.746 -4.627 1.00 85.81 69 GLU A O 1
ATOM 523 N N . CYS A 1 70 ? 21.614 10.548 -4.631 1.00 89.06 70 CYS A N 1
ATOM 524 C CA . CYS A 1 70 ? 21.238 10.435 -6.025 1.00 89.06 70 CYS A CA 1
ATOM 525 C C . CYS A 1 70 ? 19.717 10.330 -6.122 1.00 89.06 70 CYS A C 1
ATOM 527 O O . CYS A 1 70 ? 19.105 9.466 -5.482 1.00 89.06 70 CYS A O 1
ATOM 529 N N . LEU A 1 71 ? 19.112 11.180 -6.951 1.00 90.94 71 LEU A N 1
ATOM 530 C CA . LEU A 1 71 ? 17.674 11.168 -7.198 1.00 90.94 71 LEU A CA 1
ATOM 531 C C . LEU A 1 71 ? 17.393 11.192 -8.699 1.00 90.94 71 LEU A C 1
ATOM 533 O O . LEU A 1 71 ? 17.688 12.184 -9.366 1.00 90.94 71 LEU A O 1
ATOM 537 N N . TRP A 1 72 ? 16.761 10.137 -9.211 1.00 93.50 72 TRP A N 1
ATOM 538 C CA . TRP A 1 72 ? 16.287 10.058 -10.594 1.00 93.50 72 TRP A CA 1
ATOM 539 C C . TRP A 1 72 ? 14.765 10.106 -10.623 1.00 93.50 72 TRP A C 1
ATOM 541 O O . TRP A 1 72 ? 14.100 9.263 -10.025 1.00 93.50 72 TRP A O 1
ATOM 551 N N . ILE A 1 73 ? 14.218 11.089 -11.332 1.00 91.75 73 ILE A N 1
ATOM 552 C CA . ILE A 1 73 ? 12.784 11.260 -11.556 1.00 91.75 73 ILE A CA 1
ATOM 553 C C . ILE A 1 73 ? 12.513 10.976 -13.028 1.00 91.75 73 ILE A C 1
ATOM 555 O O . ILE A 1 73 ? 12.871 11.775 -13.893 1.00 91.75 73 ILE A O 1
ATOM 559 N N . ILE A 1 74 ? 11.883 9.844 -13.316 1.00 92.94 74 ILE A N 1
ATOM 560 C CA . ILE A 1 74 ? 11.501 9.448 -14.668 1.00 92.94 74 ILE A CA 1
ATOM 561 C C . ILE A 1 74 ? 10.058 9.894 -14.892 1.00 92.94 74 ILE A C 1
ATOM 563 O O . ILE A 1 74 ? 9.130 9.415 -14.238 1.00 92.94 74 ILE A O 1
ATOM 567 N N . SER A 1 75 ? 9.893 10.849 -15.802 1.00 90.12 75 SER A N 1
ATOM 568 C CA . SER A 1 75 ? 8.622 11.479 -16.146 1.00 90.12 75 SER A CA 1
ATOM 569 C C . SER A 1 75 ? 8.519 11.616 -17.669 1.00 90.12 75 SER A C 1
ATOM 571 O O . SER A 1 75 ? 8.986 12.607 -18.234 1.00 90.12 75 SER A O 1
ATOM 573 N N . PRO A 1 76 ? 8.005 10.596 -18.374 1.00 87.69 76 PRO A N 1
ATOM 574 C CA . PRO A 1 76 ? 7.969 10.582 -19.828 1.00 87.69 76 PRO A CA 1
ATOM 575 C C . PRO A 1 76 ? 6.886 11.520 -20.387 1.00 87.69 76 PRO A C 1
ATOM 577 O O . PRO A 1 76 ? 5.709 11.434 -20.027 1.00 87.69 76 PRO A O 1
ATOM 580 N N . TYR A 1 77 ? 7.278 12.371 -21.341 1.00 84.44 77 TYR A N 1
ATOM 581 C CA . TYR A 1 77 ? 6.378 13.275 -22.070 1.00 84.44 77 TYR A CA 1
ATOM 582 C C . TYR A 1 77 ? 6.480 13.039 -23.575 1.00 84.44 77 TYR A C 1
ATOM 584 O O . TYR A 1 77 ? 7.564 12.813 -24.114 1.00 84.44 77 TYR A O 1
ATOM 592 N N . VAL A 1 78 ? 5.354 13.144 -24.278 1.00 78.19 78 VAL A N 1
ATOM 593 C CA . VAL A 1 78 ? 5.343 13.128 -25.746 1.00 78.19 78 VAL A CA 1
ATOM 594 C C . VAL A 1 78 ? 5.804 14.485 -26.288 1.00 78.19 78 VAL A C 1
ATOM 596 O O . VAL A 1 78 ? 5.710 15.514 -25.610 1.00 78.19 78 VAL A O 1
ATOM 599 N N . LYS A 1 79 ? 6.278 14.517 -27.542 1.00 64.50 79 LYS A N 1
ATOM 600 C CA . LYS A 1 79 ? 6.528 15.780 -28.256 1.00 64.50 79 LYS A CA 1
ATOM 601 C C . LYS A 1 79 ? 5.236 16.615 -28.198 1.00 64.50 79 LYS A C 1
ATOM 603 O O . LYS A 1 79 ? 4.184 16.086 -28.532 1.00 64.50 79 LYS A O 1
ATOM 608 N N . HIS A 1 80 ? 5.339 17.866 -27.732 1.00 66.19 80 HIS A N 1
ATOM 609 C CA . HIS A 1 80 ? 4.250 18.792 -27.328 1.00 66.19 80 HIS A CA 1
ATOM 610 C C . HIS A 1 80 ? 3.907 18.841 -25.826 1.00 66.19 80 HIS A C 1
ATOM 612 O O . HIS A 1 80 ? 2.981 19.547 -25.443 1.00 66.19 80 HIS A O 1
ATOM 618 N N . GLY A 1 81 ? 4.676 18.170 -24.960 1.00 71.56 81 GLY A N 1
ATOM 619 C CA . GLY A 1 81 ? 4.594 18.367 -23.505 1.00 71.56 81 GLY A CA 1
ATOM 620 C C . GLY A 1 81 ? 3.417 17.659 -22.829 1.00 71.56 81 GLY A C 1
ATOM 621 O O . GLY A 1 81 ? 3.107 17.950 -21.678 1.00 71.56 81 GLY A O 1
ATOM 622 N N . VAL A 1 82 ? 2.763 16.725 -23.523 1.00 78.31 82 VAL A N 1
ATOM 623 C CA . VAL A 1 82 ? 1.693 15.904 -22.945 1.00 78.31 82 VAL A CA 1
ATOM 624 C C . VAL A 1 82 ? 2.311 14.781 -22.113 1.00 78.31 82 VAL A C 1
ATOM 626 O O . VAL A 1 82 ? 3.161 14.033 -22.592 1.00 78.31 82 VAL A O 1
ATOM 629 N N . GLU A 1 83 ? 1.885 14.665 -20.862 1.00 77.81 83 GLU A N 1
ATOM 630 C CA . GLU A 1 83 ? 2.362 13.658 -19.910 1.00 77.81 83 GLU A CA 1
ATOM 631 C C . GLU A 1 83 ? 1.728 12.288 -20.156 1.00 77.81 83 GLU A C 1
ATOM 633 O O . GLU A 1 83 ? 0.513 12.175 -20.351 1.00 77.81 83 GLU A O 1
ATOM 638 N N . LEU A 1 84 ? 2.529 11.224 -20.091 1.00 81.94 84 LEU A N 1
ATOM 639 C CA . LEU A 1 84 ? 2.033 9.855 -20.230 1.00 81.94 84 LEU A CA 1
ATOM 640 C C . LEU A 1 84 ? 1.564 9.278 -18.884 1.00 81.94 84 LEU A C 1
ATOM 642 O O . LEU A 1 84 ? 2.145 8.331 -18.361 1.00 81.94 84 LEU A O 1
ATOM 646 N N . LYS A 1 85 ? 0.450 9.797 -18.357 1.00 77.69 85 LYS A N 1
ATOM 647 C CA . LYS A 1 85 ? -0.108 9.421 -17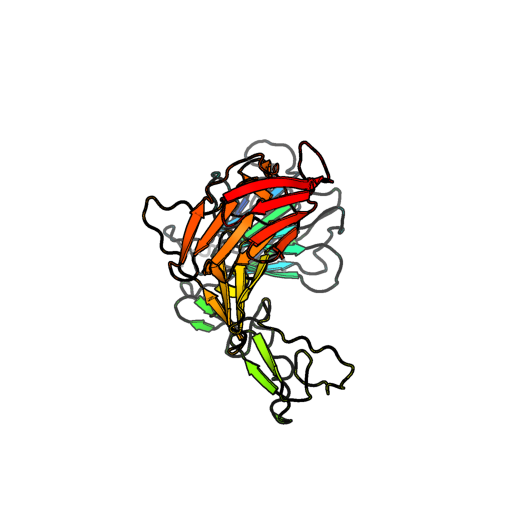.037 1.00 77.69 85 LYS A CA 1
ATOM 648 C C . LYS A 1 85 ? -0.451 7.933 -16.854 1.00 77.69 85 LYS A C 1
ATOM 650 O O . LYS A 1 85 ? -0.551 7.463 -15.730 1.00 77.69 85 LYS A O 1
ATOM 655 N N . ASN A 1 86 ? -0.649 7.197 -17.948 1.00 81.50 86 ASN A N 1
ATOM 656 C CA . ASN A 1 86 ? -0.971 5.763 -17.941 1.00 81.50 86 ASN A CA 1
ATOM 657 C C . ASN A 1 86 ? 0.203 4.882 -18.410 1.00 81.50 86 ASN A C 1
ATOM 659 O O . ASN A 1 86 ? -0.005 3.710 -18.729 1.00 81.50 86 ASN A O 1
ATOM 663 N N . ALA A 1 87 ? 1.414 5.436 -18.537 1.00 88.38 87 ALA A N 1
ATOM 664 C CA . ALA A 1 87 ? 2.574 4.636 -18.906 1.00 88.38 87 ALA A CA 1
ATOM 665 C C . ALA A 1 87 ? 2.983 3.699 -17.764 1.00 88.38 87 ALA A C 1
ATOM 667 O O . ALA A 1 87 ? 2.996 4.091 -16.596 1.00 88.38 87 ALA A O 1
ATOM 668 N N . ILE A 1 88 ? 3.371 2.478 -18.129 1.00 89.94 88 ILE A N 1
ATOM 669 C CA . ILE A 1 88 ? 4.091 1.574 -17.237 1.00 89.94 88 ILE A CA 1
ATOM 670 C C . ILE A 1 88 ? 5.579 1.855 -17.404 1.00 89.94 88 ILE A C 1
ATOM 672 O O . ILE A 1 88 ? 6.102 1.780 -18.517 1.00 89.94 88 ILE A O 1
ATOM 676 N N . ILE A 1 89 ? 6.260 2.162 -16.304 1.00 92.44 89 ILE A N 1
ATOM 677 C CA . ILE A 1 89 ? 7.714 2.308 -16.274 1.00 92.44 89 ILE A CA 1
ATOM 678 C C . ILE A 1 89 ? 8.271 1.076 -15.569 1.00 92.44 89 ILE A C 1
ATOM 680 O O . ILE A 1 89 ? 8.171 0.953 -14.348 1.00 92.44 89 ILE A O 1
ATOM 684 N N . GLN A 1 90 ? 8.821 0.149 -16.349 1.00 93.12 90 GLN A N 1
ATOM 685 C CA . GLN A 1 90 ? 9.506 -1.029 -15.825 1.00 93.12 90 GLN A CA 1
ATOM 686 C C . GLN A 1 90 ? 10.938 -0.648 -15.462 1.00 93.12 90 GLN A C 1
ATOM 688 O O . GLN A 1 90 ? 11.603 0.016 -16.251 1.00 93.12 90 GLN A O 1
ATOM 693 N N . PHE A 1 91 ? 11.396 -1.063 -14.287 1.00 94.75 91 PHE A N 1
ATOM 694 C CA . PHE A 1 91 ? 12.732 -0.811 -13.765 1.00 94.75 91 PHE A CA 1
ATOM 695 C C . PHE A 1 91 ? 13.402 -2.129 -13.410 1.00 94.75 91 PHE A C 1
ATOM 697 O O . PHE A 1 91 ? 12.800 -2.958 -12.725 1.00 94.75 91 PHE A O 1
ATOM 704 N N . GLU A 1 92 ? 14.633 -2.304 -13.872 1.00 94.06 92 GLU A N 1
ATOM 705 C CA . GLU A 1 92 ? 15.375 -3.549 -13.755 1.00 94.06 92 GLU A CA 1
ATOM 706 C C . GLU A 1 92 ? 16.833 -3.304 -13.373 1.00 94.06 92 GLU A C 1
ATOM 708 O O . GLU A 1 92 ? 17.493 -2.403 -13.898 1.00 94.06 92 GLU A O 1
ATOM 713 N N . ILE A 1 93 ? 17.331 -4.138 -12.463 1.00 93.44 93 ILE A N 1
ATOM 714 C CA . ILE A 1 93 ? 18.744 -4.227 -12.104 1.00 93.44 93 ILE A CA 1
ATOM 715 C C . ILE A 1 93 ? 19.170 -5.675 -12.289 1.00 93.44 93 ILE A C 1
ATOM 717 O O . ILE A 1 93 ? 18.577 -6.585 -11.706 1.00 93.44 93 ILE A O 1
ATOM 721 N N . GLU A 1 94 ? 20.208 -5.882 -13.085 1.00 91.88 94 GLU A N 1
ATOM 722 C CA . GLU A 1 94 ? 20.808 -7.196 -13.267 1.00 91.88 94 GLU A CA 1
ATOM 723 C C . GLU A 1 94 ? 21.742 -7.545 -12.091 1.00 91.88 94 GLU A C 1
ATOM 725 O O . GLU A 1 94 ? 22.395 -6.651 -11.543 1.00 91.88 94 GLU A O 1
ATOM 730 N N . PRO A 1 95 ? 21.878 -8.830 -11.704 1.00 90.81 95 PRO A N 1
ATOM 731 C CA . PRO A 1 95 ? 22.726 -9.254 -10.585 1.00 90.81 95 PRO A CA 1
ATOM 732 C C . PRO A 1 95 ? 24.174 -8.754 -10.656 1.00 90.81 95 PRO A C 1
ATOM 734 O O . PRO A 1 95 ? 24.737 -8.352 -9.641 1.00 90.81 95 PRO A O 1
ATOM 737 N N . GLN A 1 96 ? 24.778 -8.750 -11.847 1.00 89.94 96 GLN A N 1
ATOM 738 C CA . GLN A 1 96 ? 26.153 -8.282 -12.068 1.00 89.94 96 GLN A CA 1
ATOM 739 C C . GLN A 1 96 ? 26.329 -6.768 -11.910 1.00 89.94 96 GLN A C 1
ATOM 741 O O . GLN A 1 96 ? 27.446 -6.297 -11.703 1.00 89.94 96 GLN A O 1
ATOM 746 N N . ASP A 1 97 ? 25.240 -6.011 -12.019 1.00 91.44 97 ASP A N 1
ATOM 747 C CA . ASP A 1 97 ? 25.234 -4.557 -11.929 1.00 91.44 97 ASP A CA 1
ATOM 748 C C . ASP A 1 97 ? 24.779 -4.069 -10.547 1.00 91.44 97 ASP A C 1
ATOM 750 O O . ASP A 1 97 ? 24.544 -2.876 -10.377 1.00 91.44 97 ASP A O 1
ATOM 754 N N . MET A 1 98 ? 24.686 -4.959 -9.552 1.00 91.25 98 MET A N 1
ATOM 755 C CA . MET A 1 98 ? 24.353 -4.629 -8.166 1.00 91.25 98 MET A CA 1
ATOM 756 C C . MET A 1 98 ? 25.542 -4.846 -7.232 1.00 91.25 98 MET A C 1
ATOM 758 O O . MET A 1 98 ? 25.956 -5.973 -6.968 1.00 91.25 98 MET A O 1
ATOM 762 N N . ASN A 1 99 ? 26.026 -3.761 -6.636 1.00 91.06 99 ASN A N 1
ATOM 763 C CA . ASN A 1 99 ? 27.025 -3.790 -5.575 1.00 91.06 99 ASN A CA 1
ATOM 764 C C . ASN A 1 99 ? 26.616 -2.856 -4.424 1.00 91.06 99 ASN A C 1
ATOM 766 O O . ASN A 1 99 ? 27.266 -1.846 -4.156 1.00 91.06 99 ASN A O 1
ATOM 770 N N . VAL A 1 100 ? 25.495 -3.171 -3.767 1.00 89.75 100 VAL A N 1
ATOM 771 C CA . VAL A 1 100 ? 24.964 -2.413 -2.621 1.00 89.75 100 VAL A CA 1
ATOM 772 C C . VAL A 1 100 ? 24.742 -3.354 -1.442 1.00 89.75 100 VAL A C 1
ATOM 774 O O . VAL A 1 100 ? 23.905 -4.252 -1.515 1.00 89.75 100 VAL A O 1
ATOM 777 N N . THR A 1 101 ? 25.472 -3.158 -0.345 1.00 87.94 101 THR A N 1
ATOM 778 C CA . THR A 1 101 ? 25.394 -4.037 0.830 1.00 87.94 101 THR A CA 1
ATOM 779 C C . THR A 1 101 ? 24.154 -3.736 1.675 1.00 87.94 101 THR A C 1
ATOM 781 O O . THR A 1 101 ? 23.987 -2.619 2.174 1.00 87.94 101 THR A O 1
ATOM 784 N N . CYS A 1 102 ? 23.314 -4.754 1.888 1.00 85.25 102 CYS A N 1
ATOM 785 C CA . CYS A 1 102 ? 22.126 -4.667 2.740 1.00 85.25 102 CYS A CA 1
ATOM 786 C C . CYS A 1 102 ? 22.482 -4.259 4.184 1.00 85.25 102 CYS A C 1
ATOM 788 O O . CYS A 1 102 ? 23.552 -4.583 4.700 1.00 85.25 102 CYS A O 1
ATOM 790 N N . GLY A 1 103 ? 21.593 -3.513 4.844 1.00 79.00 103 GLY A N 1
ATOM 791 C CA . GLY A 1 103 ? 21.778 -3.018 6.218 1.00 79.00 103 GLY A CA 1
ATOM 792 C C . GLY A 1 103 ? 22.636 -1.752 6.344 1.00 79.00 103 GLY A C 1
ATOM 793 O O . GLY A 1 103 ? 22.426 -0.972 7.269 1.00 79.00 103 GLY A O 1
ATOM 794 N N . GLN A 1 104 ? 23.546 -1.501 5.398 1.00 80.56 104 GLN A N 1
ATOM 795 C CA . GLN A 1 104 ? 24.265 -0.224 5.294 1.00 80.56 104 GLN A CA 1
ATOM 796 C C . GLN A 1 104 ? 23.556 0.742 4.351 1.00 80.56 104 GLN A C 1
ATOM 798 O O . GLN A 1 104 ? 23.510 1.946 4.604 1.00 80.56 104 GLN A O 1
ATOM 803 N N . ASN A 1 105 ? 23.025 0.213 3.249 1.00 86.06 105 ASN A N 1
ATOM 804 C CA . ASN A 1 105 ? 22.445 1.017 2.193 1.00 86.06 105 ASN A CA 1
ATOM 805 C C . ASN A 1 105 ? 21.451 0.207 1.351 1.00 86.06 105 ASN A C 1
ATOM 807 O O . ASN A 1 105 ? 21.445 -1.023 1.387 1.00 86.06 105 ASN A O 1
ATOM 811 N N . ALA A 1 106 ? 20.606 0.906 0.597 1.00 89.75 106 ALA A N 1
ATOM 812 C CA . ALA A 1 106 ? 19.650 0.292 -0.312 1.00 89.75 106 ALA A CA 1
ATOM 813 C C . ALA A 1 106 ? 19.206 1.272 -1.403 1.00 89.75 106 ALA A C 1
ATOM 815 O O . ALA A 1 106 ? 19.309 2.492 -1.256 1.00 89.75 106 ALA A O 1
ATOM 816 N N . ILE A 1 107 ? 18.678 0.721 -2.491 1.00 91.88 107 ILE A N 1
ATOM 817 C CA . ILE A 1 107 ? 18.055 1.473 -3.578 1.00 91.88 107 ILE A CA 1
ATOM 818 C C . ILE A 1 107 ? 16.555 1.497 -3.323 1.00 91.88 107 ILE A C 1
ATOM 820 O O . ILE A 1 107 ? 15.927 0.446 -3.204 1.00 91.88 107 ILE A O 1
ATOM 824 N N . TYR A 1 108 ? 15.978 2.691 -3.257 1.00 90.50 108 TYR A N 1
ATOM 825 C CA . TYR A 1 108 ? 14.558 2.890 -3.003 1.00 90.50 108 TYR A CA 1
ATOM 826 C C . TYR A 1 108 ? 13.861 3.270 -4.301 1.00 90.50 108 TYR A C 1
ATOM 828 O O . TYR A 1 108 ? 14.237 4.249 -4.947 1.00 90.50 108 TYR A O 1
ATOM 836 N N . VAL A 1 109 ? 12.835 2.508 -4.670 1.00 91.69 109 VAL A N 1
ATOM 837 C CA . VAL A 1 109 ? 12.082 2.715 -5.907 1.00 91.69 109 VAL A CA 1
ATOM 838 C C . VAL A 1 109 ? 10.633 3.033 -5.568 1.00 91.69 109 VAL A C 1
ATOM 840 O O . VAL A 1 109 ? 9.972 2.270 -4.863 1.00 91.69 109 VAL A O 1
ATOM 843 N N . TYR A 1 110 ? 10.133 4.156 -6.076 1.00 88.00 110 TYR A N 1
ATOM 844 C CA . TYR A 1 110 ? 8.796 4.672 -5.805 1.00 88.00 110 TYR A CA 1
ATOM 845 C C . TYR A 1 110 ? 7.987 4.828 -7.097 1.00 88.00 110 TYR A C 1
ATOM 847 O O . TYR A 1 110 ? 8.499 5.335 -8.094 1.00 88.00 110 TYR A O 1
ATOM 855 N N . ASP A 1 111 ? 6.711 4.456 -7.048 1.00 87.06 111 ASP A N 1
ATOM 856 C CA . ASP A 1 111 ? 5.692 4.845 -8.023 1.00 87.06 111 ASP A CA 1
ATOM 857 C C . ASP A 1 111 ? 5.178 6.241 -7.658 1.00 87.06 111 ASP A C 1
ATOM 859 O O . ASP A 1 111 ? 4.698 6.454 -6.539 1.00 87.06 111 ASP A O 1
ATOM 863 N N . GLY A 1 112 ? 5.295 7.191 -8.582 1.00 83.56 112 GLY A N 1
ATOM 864 C CA . GLY A 1 112 ? 4.925 8.589 -8.367 1.00 83.56 112 GLY A CA 1
ATOM 865 C C . GLY A 1 112 ? 6.121 9.539 -8.267 1.00 83.56 112 GLY A C 1
ATOM 866 O O . GLY A 1 112 ? 7.288 9.139 -8.305 1.00 83.56 112 GLY A O 1
ATOM 867 N N . LEU A 1 113 ? 5.814 10.831 -8.147 1.00 77.12 113 LEU A N 1
ATOM 868 C CA . LEU A 1 113 ? 6.799 11.896 -7.951 1.00 77.12 113 LEU A CA 1
ATOM 869 C C . LEU A 1 113 ? 7.145 12.048 -6.460 1.00 77.12 113 LEU A C 1
ATOM 871 O O . LEU A 1 113 ? 6.275 11.857 -5.606 1.00 77.12 113 LEU A O 1
ATOM 875 N N . PRO A 1 114 ? 8.389 12.428 -6.114 1.00 65.12 114 PRO A N 1
ATOM 876 C CA . PRO A 1 114 ? 8.722 12.754 -4.739 1.00 65.12 114 PRO A CA 1
ATOM 877 C C . PRO A 1 114 ? 7.991 14.040 -4.324 1.00 65.12 114 PRO A C 1
ATOM 879 O O . PRO A 1 114 ? 7.749 14.927 -5.142 1.00 65.12 114 PRO A O 1
ATOM 882 N N . ASP A 1 115 ? 7.650 14.142 -3.040 1.00 58.28 115 ASP A N 1
ATOM 883 C CA . ASP A 1 115 ? 7.016 15.335 -2.472 1.00 58.28 115 ASP A CA 1
ATOM 884 C C . ASP A 1 115 ? 8.003 16.513 -2.514 1.00 58.28 115 ASP A C 1
ATOM 886 O O . ASP A 1 115 ? 8.965 16.562 -1.749 1.00 58.28 115 ASP A O 1
ATOM 890 N N . LEU A 1 116 ? 7.803 17.411 -3.477 1.00 49.66 116 LEU A N 1
ATOM 891 C CA . LEU A 1 116 ? 8.658 18.573 -3.738 1.00 49.66 116 LEU A CA 1
ATOM 892 C C . LEU A 1 116 ? 7.965 19.897 -3.388 1.00 49.66 116 LEU A C 1
ATOM 894 O O . LEU A 1 116 ? 8.567 20.957 -3.554 1.00 49.66 116 LEU A O 1
ATOM 898 N N . THR A 1 117 ? 6.707 19.849 -2.946 1.00 42.94 117 THR A N 1
ATOM 899 C CA . THR A 1 117 ? 5.858 21.031 -2.727 1.00 42.94 117 THR A CA 1
ATOM 900 C C . THR A 1 117 ? 5.167 21.042 -1.362 1.00 42.94 117 THR A C 1
ATOM 902 O O . THR A 1 117 ? 4.457 22.000 -1.069 1.00 42.94 117 THR A O 1
ATOM 905 N N . GLY A 1 118 ? 5.362 20.020 -0.516 1.00 43.06 118 GLY A N 1
ATOM 906 C CA . GLY A 1 118 ? 4.661 19.895 0.768 1.00 43.06 118 GLY A CA 1
ATOM 907 C C . GLY A 1 118 ? 3.172 19.572 0.607 1.00 43.06 118 GLY A C 1
ATOM 908 O O . GLY A 1 118 ? 2.404 19.665 1.566 1.00 43.06 118 GLY A O 1
ATOM 909 N N . VAL A 1 119 ? 2.760 19.208 -0.610 1.00 38.88 119 VAL A N 1
ATOM 910 C CA . VAL A 1 119 ? 1.416 18.744 -0.941 1.00 38.88 119 VAL A CA 1
ATOM 911 C C . VAL A 1 119 ? 1.535 17.260 -1.241 1.00 38.88 119 VAL A C 1
ATOM 913 O O . VAL A 1 119 ? 2.330 16.853 -2.086 1.00 38.88 119 VAL A O 1
ATOM 916 N N . THR A 1 120 ? 0.742 16.456 -0.541 1.00 46.81 120 THR A N 1
ATOM 917 C CA . THR A 1 120 ? 0.705 14.992 -0.593 1.00 46.81 120 THR A CA 1
ATOM 918 C C . THR A 1 120 ? 0.354 14.457 -1.987 1.00 46.81 120 THR A C 1
ATOM 920 O O . THR A 1 120 ? -0.755 13.993 -2.236 1.00 46.81 120 THR A O 1
ATOM 923 N N . LEU A 1 121 ? 1.309 14.473 -2.916 1.00 51.41 121 LEU A N 1
ATOM 924 C CA . LEU A 1 121 ? 1.276 13.605 -4.088 1.00 51.41 121 LEU A CA 1
ATOM 925 C C . LEU A 1 121 ? 1.614 12.178 -3.633 1.00 51.41 121 LEU A C 1
ATOM 927 O O . LEU A 1 121 ? 2.599 11.953 -2.928 1.00 51.41 121 LEU A O 1
ATOM 931 N N . GLN A 1 122 ? 0.747 11.223 -3.991 1.00 57.12 122 GLN A N 1
ATOM 932 C CA . GLN A 1 122 ? 0.867 9.799 -3.656 1.00 57.12 122 GLN A CA 1
ATOM 933 C C . GLN A 1 122 ? 2.194 9.236 -4.186 1.00 57.12 122 GLN A C 1
ATOM 935 O O . GLN A 1 122 ? 2.303 8.893 -5.360 1.00 57.12 122 GLN A O 1
ATOM 940 N N . LYS A 1 123 ? 3.194 9.123 -3.308 1.00 65.94 123 LYS A N 1
ATOM 941 C CA . LYS A 1 123 ? 4.426 8.365 -3.542 1.00 65.94 123 LYS A CA 1
ATOM 942 C C . LYS A 1 123 ? 4.278 6.986 -2.910 1.00 65.94 123 LYS A C 1
ATOM 944 O O . LYS A 1 123 ? 4.217 6.858 -1.690 1.00 65.94 123 LYS A O 1
ATOM 949 N N . GLN A 1 124 ? 4.218 5.945 -3.728 1.00 76.12 124 GLN A N 1
ATOM 950 C CA . GLN A 1 124 ? 4.138 4.569 -3.250 1.00 76.12 124 GLN A CA 1
ATOM 951 C C . GLN A 1 124 ? 5.515 3.922 -3.343 1.00 76.12 124 GLN A C 1
ATOM 953 O O . GLN A 1 124 ? 6.039 3.757 -4.436 1.00 76.12 124 GLN A O 1
ATOM 958 N N . LEU A 1 125 ? 6.097 3.518 -2.212 1.00 80.69 125 LEU A N 1
ATOM 959 C CA . LEU A 1 125 ? 7.297 2.680 -2.231 1.00 80.69 125 LEU A CA 1
ATOM 960 C C . LEU A 1 125 ? 6.947 1.335 -2.888 1.00 80.69 125 LEU A C 1
ATOM 962 O O . LEU A 1 125 ? 6.099 0.603 -2.378 1.00 80.69 125 LEU A O 1
ATOM 966 N N . LEU A 1 126 ? 7.576 1.043 -4.025 1.00 83.38 126 LEU A N 1
ATOM 967 C CA . LEU A 1 126 ? 7.398 -0.202 -4.769 1.00 83.38 126 LEU A CA 1
ATOM 968 C C . LEU A 1 126 ? 8.356 -1.281 -4.282 1.00 83.38 126 LEU A C 1
ATOM 970 O O . LEU A 1 126 ? 7.958 -2.431 -4.122 1.00 83.38 126 LEU A O 1
ATOM 974 N N . ALA A 1 127 ? 9.624 -0.913 -4.088 1.00 84.50 127 ALA A N 1
ATOM 975 C CA . ALA A 1 127 ? 10.667 -1.856 -3.726 1.00 84.50 127 ALA A CA 1
ATOM 976 C C . ALA A 1 127 ? 11.858 -1.182 -3.038 1.00 84.50 127 ALA A C 1
ATOM 978 O O . ALA A 1 127 ? 12.135 0.005 -3.238 1.00 84.50 127 ALA A O 1
ATOM 979 N N . VAL A 1 128 ? 12.573 -1.987 -2.253 1.00 88.44 128 VAL A N 1
ATOM 980 C CA . VAL A 1 128 ? 13.873 -1.665 -1.665 1.00 88.44 128 VAL A CA 1
ATOM 981 C C . VAL A 1 128 ? 14.838 -2.762 -2.100 1.00 88.44 128 VAL A C 1
ATOM 983 O O . VAL A 1 128 ? 14.606 -3.929 -1.789 1.00 88.44 128 VAL A O 1
ATOM 986 N N . PHE A 1 129 ? 15.879 -2.410 -2.854 1.00 90.00 129 PHE A N 1
ATOM 987 C CA . PHE A 1 129 ? 16.833 -3.373 -3.409 1.00 90.00 129 PHE A CA 1
ATOM 988 C C . PHE A 1 129 ? 18.211 -3.252 -2.764 1.00 90.00 129 PHE A C 1
ATOM 990 O O . PHE A 1 129 ? 18.714 -2.150 -2.537 1.00 90.00 129 PHE A O 1
ATOM 997 N N . CYS A 1 130 ? 18.829 -4.402 -2.509 1.00 89.19 130 CYS A N 1
ATOM 998 C CA . CYS A 1 130 ? 20.211 -4.547 -2.071 1.00 89.19 130 CYS A CA 1
ATOM 999 C C . CYS A 1 130 ? 20.707 -5.974 -2.396 1.00 89.19 130 CYS A C 1
ATOM 1001 O O . CYS A 1 130 ? 19.927 -6.835 -2.818 1.00 89.19 130 CYS A O 1
ATOM 1003 N N . ASN A 1 131 ? 22.010 -6.215 -2.252 1.00 86.69 131 ASN A N 1
ATOM 1004 C CA . ASN A 1 131 ? 22.699 -7.419 -2.717 1.00 86.69 131 ASN A CA 1
ATOM 1005 C C . ASN A 1 131 ? 22.496 -8.637 -1.788 1.00 86.69 131 ASN A C 1
ATOM 1007 O O . ASN A 1 131 ? 23.404 -9.024 -1.055 1.00 86.69 131 ASN A O 1
ATOM 1011 N N . GLU A 1 132 ? 21.299 -9.228 -1.814 1.00 73.50 132 GLU A N 1
ATOM 1012 C CA . GLU A 1 132 ? 20.960 -10.456 -1.067 1.00 73.50 132 GLU A CA 1
ATOM 1013 C C . GLU A 1 132 ? 20.742 -11.682 -1.973 1.00 73.50 132 GLU A C 1
ATOM 1015 O O . GLU A 1 132 ? 21.115 -12.795 -1.604 1.00 73.50 132 GLU A O 1
ATOM 1020 N N . ASN A 1 133 ? 20.189 -11.492 -3.179 1.00 69.00 133 ASN A N 1
ATOM 1021 C CA . ASN A 1 133 ? 19.802 -12.573 -4.093 1.00 69.00 133 ASN A CA 1
ATOM 1022 C C . ASN A 1 133 ? 20.425 -12.409 -5.486 1.00 69.00 133 ASN A C 1
ATOM 1024 O O . ASN A 1 133 ? 20.508 -11.308 -6.013 1.00 69.00 133 ASN A O 1
ATOM 1028 N N . LYS A 1 134 ? 20.783 -13.527 -6.135 1.00 71.88 134 LYS A N 1
ATOM 1029 C CA . LYS A 1 134 ? 21.337 -13.559 -7.507 1.00 71.88 134 LYS A CA 1
ATOM 1030 C C . LYS A 1 134 ? 20.268 -13.545 -8.613 1.00 71.88 134 LYS A C 1
ATOM 1032 O O . LYS A 1 134 ? 20.470 -14.144 -9.664 1.00 71.88 134 LYS A O 1
ATOM 1037 N N . SER A 1 135 ? 19.106 -12.948 -8.365 1.00 79.50 135 SER A N 1
ATOM 1038 C CA . SER A 1 135 ? 18.039 -12.816 -9.370 1.00 79.50 135 SER A CA 1
ATOM 1039 C C . SER A 1 135 ? 17.901 -11.356 -9.792 1.00 79.50 135 SER A C 1
ATOM 1041 O O . SER A 1 135 ? 18.106 -10.491 -8.941 1.00 79.50 135 SER A O 1
ATOM 1043 N N . PRO A 1 136 ? 17.552 -11.068 -11.059 1.00 83.44 136 PRO A N 1
ATOM 1044 C CA . PRO A 1 136 ? 17.279 -9.703 -11.488 1.00 83.44 136 PRO A CA 1
ATOM 1045 C C . PRO A 1 136 ? 16.194 -9.070 -10.617 1.00 83.44 136 PRO A C 1
ATOM 1047 O O . PRO A 1 136 ? 15.157 -9.684 -10.345 1.00 83.44 136 PRO A O 1
ATOM 1050 N N . TRP A 1 137 ? 16.425 -7.836 -10.181 1.00 88.56 137 TRP A N 1
ATOM 1051 C CA . TRP A 1 137 ? 15.431 -7.065 -9.444 1.00 88.56 137 TRP A CA 1
ATOM 1052 C C . TRP A 1 137 ? 14.566 -6.320 -10.443 1.00 88.56 137 TRP A C 1
ATOM 1054 O O . TRP A 1 137 ? 15.066 -5.444 -11.140 1.00 88.56 137 TRP A O 1
ATOM 1064 N N . ILE A 1 138 ? 13.277 -6.653 -10.509 1.00 90.94 138 ILE A N 1
ATOM 1065 C CA . ILE A 1 138 ? 12.342 -6.047 -11.459 1.00 90.94 138 ILE A CA 1
ATOM 1066 C C . ILE A 1 138 ? 11.156 -5.454 -10.699 1.00 90.94 138 ILE A C 1
ATOM 1068 O O . ILE A 1 138 ? 10.573 -6.102 -9.830 1.00 90.94 138 ILE A O 1
ATOM 1072 N N . THR A 1 139 ? 10.773 -4.226 -11.042 1.00 89.75 139 THR A N 1
ATOM 1073 C CA . THR A 1 139 ? 9.555 -3.580 -10.537 1.00 89.75 139 THR A CA 1
ATOM 1074 C C . THR A 1 139 ? 8.914 -2.685 -11.595 1.00 89.75 139 THR A C 1
ATOM 1076 O O . THR A 1 139 ? 9.529 -2.370 -12.613 1.00 89.75 139 THR A O 1
ATOM 1079 N N . GLU A 1 140 ? 7.659 -2.297 -11.384 1.00 89.88 140 GLU A N 1
ATOM 1080 C CA . GLU A 1 140 ? 6.879 -1.505 -12.334 1.00 89.88 140 GLU A CA 1
ATOM 1081 C C . GLU A 1 140 ? 6.128 -0.379 -11.630 1.00 89.88 140 GLU A C 1
ATOM 1083 O O . GLU A 1 140 ? 5.307 -0.628 -10.748 1.00 89.88 140 GLU A O 1
ATOM 1088 N N . ALA A 1 141 ? 6.363 0.856 -12.068 1.00 89.38 141 ALA A N 1
ATOM 1089 C CA . ALA A 1 141 ? 5.522 1.996 -11.726 1.00 89.38 141 ALA A CA 1
ATOM 1090 C C . ALA A 1 141 ? 4.372 2.130 -12.721 1.00 89.38 141 ALA A C 1
ATOM 1092 O O . ALA A 1 141 ? 4.564 1.974 -13.930 1.00 89.38 141 ALA A O 1
ATOM 1093 N N . ARG A 1 142 ? 3.174 2.433 -12.210 1.00 85.25 142 ARG A N 1
ATOM 1094 C CA . ARG A 1 142 ? 1.933 2.512 -12.998 1.00 85.25 142 ARG A CA 1
ATOM 1095 C C . ARG A 1 142 ? 1.222 3.859 -12.868 1.00 85.25 142 ARG A C 1
ATOM 1097 O O . ARG A 1 142 ? 0.161 4.037 -13.458 1.00 85.25 142 ARG A O 1
ATOM 1104 N N . SER A 1 143 ? 1.790 4.812 -12.127 1.00 82.25 143 SER A N 1
ATOM 1105 C CA . SER A 1 143 ? 1.301 6.198 -12.046 1.00 82.25 143 SER A CA 1
ATOM 1106 C C . SER A 1 143 ? 1.722 7.083 -13.226 1.00 82.25 143 SER A C 1
ATOM 1108 O O . SER A 1 143 ? 1.345 8.253 -13.269 1.00 82.25 143 SER A O 1
ATOM 1110 N N . GLY A 1 144 ? 2.541 6.561 -14.147 1.00 86.25 144 GLY A N 1
ATOM 1111 C CA . GLY A 1 144 ? 3.219 7.352 -15.175 1.00 86.25 144 GLY A CA 1
ATOM 1112 C C . GLY A 1 144 ? 4.511 8.024 -14.697 1.00 86.25 144 GLY A C 1
ATOM 1113 O O . GLY A 1 144 ? 5.203 8.623 -15.514 1.00 86.25 144 GLY A O 1
ATOM 1114 N N . HIS A 1 145 ? 4.876 7.888 -13.416 1.00 89.25 145 HIS A N 1
ATOM 1115 C CA . HIS A 1 145 ? 6.126 8.402 -12.855 1.00 89.25 145 HIS A CA 1
ATOM 1116 C C . HIS A 1 145 ? 6.861 7.335 -12.052 1.00 89.25 145 HIS A C 1
ATOM 1118 O O . HIS A 1 145 ? 6.248 6.588 -11.294 1.00 89.25 145 HIS A O 1
ATOM 1124 N N . LEU A 1 146 ? 8.186 7.314 -12.165 1.00 92.44 146 LEU A N 1
ATOM 1125 C CA . LEU A 1 146 ? 9.052 6.456 -11.363 1.00 92.44 146 LEU A CA 1
ATOM 1126 C C . LEU A 1 146 ? 10.131 7.316 -10.716 1.00 92.44 146 LEU A C 1
ATOM 1128 O O . LEU A 1 146 ? 10.814 8.079 -11.400 1.00 92.44 146 LEU A O 1
ATOM 1132 N N . THR A 1 147 ? 10.307 7.166 -9.410 1.00 92.62 147 THR A N 1
ATOM 1133 C CA . THR A 1 147 ? 11.366 7.852 -8.673 1.00 92.62 147 THR A CA 1
ATOM 1134 C C . THR A 1 147 ? 12.309 6.837 -8.061 1.00 92.62 147 THR A C 1
ATOM 1136 O O . THR A 1 147 ? 11.880 5.950 -7.328 1.00 92.62 147 THR A O 1
ATOM 1139 N N . VAL A 1 148 ? 13.601 6.984 -8.334 1.00 93.62 148 VAL A N 1
ATOM 1140 C CA . VAL A 1 148 ? 14.655 6.150 -7.754 1.00 93.62 148 VAL A CA 1
ATOM 1141 C C . VAL A 1 148 ? 15.526 7.024 -6.867 1.00 93.62 148 VAL A C 1
ATOM 1143 O O . VAL A 1 148 ? 15.999 8.077 -7.295 1.00 93.62 148 VAL A O 1
ATOM 1146 N N . HIS A 1 149 ? 15.730 6.584 -5.632 1.00 91.25 149 HIS A N 1
ATOM 1147 C CA . HIS A 1 149 ? 16.571 7.254 -4.654 1.00 91.25 149 HIS A CA 1
ATOM 1148 C C . HIS A 1 149 ? 17.648 6.299 -4.144 1.00 91.25 149 HIS A C 1
ATOM 1150 O O . HIS A 1 149 ? 17.364 5.159 -3.771 1.00 91.25 149 HIS A O 1
ATOM 1156 N N . TYR A 1 150 ? 18.885 6.779 -4.107 1.00 91.12 150 TYR A N 1
ATOM 1157 C CA . TYR A 1 150 ? 20.031 6.029 -3.610 1.00 91.12 150 TYR A CA 1
ATOM 1158 C C . TYR A 1 150 ? 21.004 6.978 -2.929 1.00 91.12 150 TYR A C 1
ATOM 1160 O O . TYR A 1 150 ? 21.349 8.025 -3.472 1.00 91.12 150 TYR A O 1
ATOM 1168 N N . ARG A 1 151 ? 21.487 6.597 -1.751 1.00 86.69 151 ARG A N 1
ATOM 1169 C CA . ARG A 1 151 ? 22.563 7.322 -1.082 1.00 86.69 151 ARG A CA 1
ATOM 1170 C C . ARG A 1 151 ? 23.887 6.733 -1.539 1.00 86.69 151 ARG A C 1
ATOM 1172 O O . ARG A 1 151 ? 24.058 5.527 -1.469 1.00 86.69 151 ARG A O 1
ATOM 1179 N N . GLN A 1 152 ? 24.830 7.534 -2.009 1.00 76.56 152 GLN A N 1
ATOM 1180 C CA . GLN A 1 152 ? 26.105 7.007 -2.484 1.00 76.56 152 GLN A CA 1
ATOM 1181 C C . GLN A 1 152 ? 26.942 6.478 -1.306 1.00 76.56 152 GLN A C 1
ATOM 1183 O O . GLN A 1 152 ? 27.231 7.215 -0.361 1.00 76.56 152 GLN A O 1
ATOM 1188 N N . GLY A 1 153 ? 27.307 5.193 -1.354 1.00 69.25 153 GLY A N 1
ATOM 1189 C CA . GLY A 1 153 ? 28.265 4.571 -0.434 1.00 69.25 153 GLY A CA 1
ATOM 1190 C C . GLY A 1 153 ? 29.690 4.599 -0.996 1.00 69.25 153 GLY A C 1
ATOM 1191 O O . GLY A 1 153 ? 29.873 4.676 -2.210 1.00 69.25 153 GLY A O 1
ATOM 1192 N N . HIS A 1 154 ? 30.702 4.513 -0.127 1.00 69.69 154 HIS A N 1
ATOM 1193 C CA . HIS A 1 154 ? 32.085 4.297 -0.568 1.00 69.69 154 HIS A CA 1
ATOM 1194 C C . HIS A 1 154 ? 32.186 2.925 -1.258 1.00 69.69 154 HIS A C 1
ATOM 1196 O O . HIS A 1 154 ? 31.797 1.919 -0.670 1.00 69.69 154 HIS A O 1
ATOM 1202 N N . ASP A 1 155 ? 32.643 2.908 -2.514 1.00 79.62 155 ASP A N 1
ATOM 1203 C CA . ASP A 1 155 ? 32.814 1.721 -3.373 1.00 79.62 155 ASP A CA 1
ATOM 1204 C C . ASP A 1 155 ? 31.553 0.869 -3.628 1.00 79.62 155 ASP A C 1
ATOM 1206 O O . ASP A 1 155 ? 31.640 -0.261 -4.111 1.00 79.62 155 ASP A O 1
ATOM 1210 N N . GLN A 1 156 ? 30.365 1.421 -3.360 1.00 87.75 156 GLN A N 1
ATOM 1211 C CA . GLN A 1 156 ? 29.076 0.778 -3.621 1.00 87.75 156 GLN A CA 1
ATOM 1212 C C . GLN A 1 156 ? 28.329 1.470 -4.751 1.00 87.75 156 GLN A C 1
ATOM 1214 O O . GLN A 1 156 ? 28.292 2.701 -4.851 1.00 87.75 156 GLN A O 1
ATOM 1219 N N . GLY A 1 157 ? 27.639 0.682 -5.564 1.00 90.19 157 GLY A N 1
ATOM 1220 C CA . GLY A 1 157 ? 26.893 1.231 -6.673 1.00 90.19 157 GLY A CA 1
ATOM 1221 C C . GLY A 1 157 ? 25.994 0.246 -7.379 1.00 90.19 157 GLY A C 1
ATOM 1222 O O . GLY A 1 157 ? 25.977 -0.948 -7.084 1.00 90.19 157 GLY A O 1
ATOM 1223 N N . PHE A 1 158 ? 25.241 0.783 -8.328 1.00 93.25 158 PHE A N 1
ATOM 1224 C CA . PHE A 1 158 ? 24.411 -0.002 -9.212 1.00 93.25 158 PHE A CA 1
ATOM 1225 C C . PHE A 1 158 ? 24.330 0.613 -10.608 1.00 93.25 158 PHE A C 1
ATOM 1227 O O . PHE A 1 158 ? 24.537 1.820 -10.791 1.00 93.25 158 PHE A O 1
ATOM 1234 N N . LYS A 1 159 ? 23.980 -0.222 -11.585 1.00 94.25 159 LYS A N 1
ATOM 1235 C CA . LYS A 1 159 ? 23.481 0.213 -12.891 1.00 94.25 159 LYS A CA 1
ATOM 1236 C C . LYS A 1 159 ? 22.123 -0.429 -13.125 1.00 94.25 159 LYS A C 1
ATOM 1238 O O . LYS A 1 159 ? 21.921 -1.596 -12.814 1.00 94.25 159 LYS A O 1
ATOM 1243 N N . ALA A 1 160 ? 21.187 0.352 -13.633 1.00 95.06 160 ALA A N 1
ATOM 1244 C CA . ALA A 1 160 ? 19.822 -0.080 -13.863 1.00 95.06 160 ALA A CA 1
ATOM 1245 C C . ALA A 1 160 ? 19.355 0.353 -15.242 1.00 95.06 160 ALA A C 1
ATOM 1247 O O . ALA A 1 160 ? 19.840 1.345 -15.789 1.00 95.06 160 ALA A O 1
ATOM 1248 N N . ILE A 1 161 ? 18.364 -0.355 -15.764 1.00 94.00 161 ILE A N 1
ATOM 1249 C CA . ILE A 1 161 ? 17.683 -0.013 -17.004 1.00 94.00 161 ILE A CA 1
ATOM 1250 C C . ILE A 1 161 ? 16.212 0.210 -16.682 1.00 94.00 161 ILE A C 1
ATOM 1252 O O . ILE A 1 161 ? 15.605 -0.544 -15.922 1.00 94.00 161 ILE A O 1
ATOM 1256 N N . TYR A 1 162 ? 15.630 1.253 -17.265 1.00 93.94 162 TYR A N 1
ATOM 1257 C CA . TYR A 1 162 ? 14.188 1.435 -17.254 1.00 93.94 162 TYR A CA 1
ATOM 1258 C C . TYR A 1 162 ? 13.624 1.435 -18.672 1.00 93.94 162 TYR A C 1
ATOM 1260 O O . TYR A 1 162 ? 14.303 1.820 -19.624 1.00 93.94 162 TYR A O 1
ATOM 1268 N N . ASN A 1 163 ? 12.372 1.000 -18.808 1.00 92.06 163 ASN A N 1
ATOM 1269 C CA . ASN A 1 163 ? 11.646 0.961 -20.071 1.00 92.06 163 ASN A CA 1
ATOM 1270 C C . ASN A 1 163 ? 10.238 1.549 -19.916 1.00 92.06 163 ASN A C 1
ATOM 1272 O O . ASN A 1 163 ? 9.484 1.142 -19.031 1.00 92.06 163 ASN A O 1
ATOM 1276 N N . VAL A 1 164 ? 9.874 2.479 -20.802 1.00 91.38 164 VAL A N 1
ATOM 1277 C CA . VAL A 1 164 ? 8.568 3.160 -20.792 1.00 91.38 164 VAL A CA 1
ATOM 1278 C C . VAL A 1 164 ? 7.607 2.533 -21.806 1.00 91.38 164 VAL A C 1
ATOM 1280 O O . VAL A 1 164 ? 7.780 2.646 -23.023 1.00 91.38 164 VAL A O 1
ATOM 1283 N N . MET A 1 165 ? 6.531 1.929 -21.304 1.00 90.12 165 MET A N 1
ATOM 1284 C CA . MET A 1 165 ? 5.499 1.259 -22.096 1.00 90.12 165 MET A CA 1
ATOM 1285 C C . MET A 1 165 ? 4.181 2.030 -22.042 1.00 90.12 165 MET A C 1
ATOM 1287 O O . MET A 1 165 ? 3.661 2.322 -20.968 1.00 90.12 165 MET A O 1
ATOM 1291 N N . SER A 1 166 ? 3.609 2.350 -23.201 1.00 88.88 166 SER A N 1
ATOM 1292 C CA . SER A 1 166 ? 2.307 3.009 -23.290 1.00 88.88 166 SER A CA 1
ATOM 1293 C C . SER A 1 166 ? 1.585 2.664 -24.591 1.00 88.88 166 SER A C 1
ATOM 1295 O O . SER A 1 166 ? 2.197 2.518 -25.654 1.00 88.88 166 SER A O 1
ATOM 1297 N N . CYS A 1 167 ? 0.260 2.555 -24.496 1.00 87.94 167 CYS A N 1
ATOM 1298 C CA . CYS A 1 167 ? -0.635 2.384 -25.636 1.00 87.94 167 CYS A CA 1
ATOM 1299 C C . CYS A 1 167 ? -0.557 3.558 -26.618 1.00 87.94 167 CYS A C 1
ATOM 1301 O O . CYS A 1 167 ? -0.499 3.345 -27.823 1.00 87.94 167 CYS A O 1
ATOM 1303 N N . ASN A 1 168 ? -0.488 4.793 -26.107 1.00 85.06 168 ASN A N 1
ATOM 1304 C CA . ASN A 1 168 ? -0.584 6.016 -26.917 1.00 85.06 168 ASN A CA 1
ATOM 1305 C C . ASN A 1 168 ? 0.560 6.173 -27.932 1.00 85.06 168 ASN A C 1
ATOM 1307 O O . ASN A 1 168 ? 0.435 6.906 -28.906 1.00 85.06 168 ASN A O 1
ATOM 1311 N N . ILE A 1 169 ? 1.687 5.512 -27.678 1.00 83.19 169 ILE A N 1
ATOM 1312 C CA . ILE A 1 169 ? 2.923 5.587 -28.467 1.00 83.19 169 ILE A CA 1
ATOM 1313 C C . ILE A 1 169 ? 3.326 4.217 -29.034 1.00 83.19 169 ILE A C 1
ATOM 1315 O O . ILE A 1 169 ? 4.445 4.058 -29.512 1.00 83.19 169 ILE A O 1
ATOM 1319 N N . ASN A 1 170 ? 2.434 3.219 -28.974 1.00 84.00 170 ASN A N 1
ATOM 1320 C CA . ASN A 1 170 ? 2.659 1.860 -29.481 1.00 84.00 170 ASN A CA 1
ATOM 1321 C C . ASN A 1 170 ? 3.922 1.159 -28.930 1.00 84.00 170 ASN A C 1
ATOM 1323 O O . ASN A 1 170 ? 4.488 0.281 -29.583 1.00 84.00 170 ASN A O 1
ATOM 1327 N N . THR A 1 171 ? 4.365 1.504 -27.715 1.00 85.94 171 THR A N 1
ATOM 1328 C CA . THR A 1 171 ? 5.476 0.811 -27.027 1.00 85.94 171 THR A CA 1
ATOM 1329 C C . THR A 1 171 ? 4.996 -0.324 -26.121 1.00 85.94 171 THR A C 1
ATOM 1331 O O . THR A 1 171 ? 5.808 -1.070 -25.579 1.00 85.94 171 THR A O 1
ATOM 1334 N N . CYS A 1 172 ? 3.677 -0.496 -26.000 1.00 87.12 172 CYS A N 1
ATOM 1335 C CA . CYS A 1 172 ? 3.037 -1.639 -25.358 1.00 87.12 172 CYS A CA 1
ATOM 1336 C C . CYS A 1 172 ? 3.215 -2.915 -26.203 1.00 87.12 172 CYS A C 1
ATOM 1338 O O . CYS A 1 172 ? 2.377 -3.241 -27.044 1.00 87.12 172 CYS A O 1
ATOM 1340 N N . LYS A 1 173 ? 4.347 -3.605 -26.044 1.00 84.69 173 LYS A N 1
ATOM 1341 C CA . LYS A 1 173 ? 4.681 -4.819 -26.807 1.00 84.69 173 LYS A CA 1
ATOM 1342 C C . LYS A 1 173 ? 4.315 -6.086 -26.029 1.00 84.69 173 LYS A C 1
ATOM 1344 O O . LYS A 1 173 ? 4.184 -6.059 -24.808 1.00 84.69 173 LYS A O 1
ATOM 1349 N N . ARG A 1 174 ? 4.187 -7.214 -26.743 1.00 86.31 174 ARG A N 1
ATOM 1350 C CA . ARG A 1 174 ? 3.957 -8.536 -26.131 1.00 86.31 174 ARG A CA 1
ATOM 1351 C C . ARG A 1 174 ? 5.008 -8.805 -25.035 1.00 86.31 174 ARG A C 1
ATOM 1353 O O . ARG A 1 174 ? 6.178 -8.509 -25.272 1.00 86.31 174 ARG A O 1
ATOM 1360 N N . PRO A 1 175 ? 4.620 -9.370 -23.877 1.00 90.69 175 PRO A N 1
ATOM 1361 C CA . PRO A 1 175 ? 3.348 -10.057 -23.622 1.00 90.69 175 PRO A CA 1
ATOM 1362 C C . PRO A 1 175 ? 2.172 -9.158 -23.211 1.00 90.69 175 PRO A C 1
ATOM 1364 O O . PRO A 1 175 ? 1.053 -9.658 -23.154 1.00 90.69 175 PRO A O 1
ATOM 1367 N N . TYR A 1 176 ? 2.381 -7.860 -22.980 1.00 89.94 176 TYR A N 1
ATOM 1368 C CA . TYR A 1 176 ? 1.295 -6.937 -22.637 1.00 89.94 176 TYR A CA 1
ATOM 1369 C C . TYR A 1 176 ? 0.325 -6.740 -23.804 1.00 89.94 176 TYR A C 1
ATOM 1371 O O . TYR A 1 176 ? 0.693 -6.828 -24.980 1.00 89.94 176 TYR A O 1
ATOM 1379 N N . ILE A 1 177 ? -0.921 -6.438 -23.457 1.00 91.19 177 ILE A N 1
ATOM 1380 C CA . ILE A 1 177 ? -2.005 -6.119 -24.380 1.00 91.19 177 ILE A CA 1
ATOM 1381 C C . ILE A 1 177 ? -2.507 -4.719 -24.030 1.00 91.19 177 ILE A C 1
ATOM 1383 O O . ILE A 1 177 ? -2.614 -4.361 -22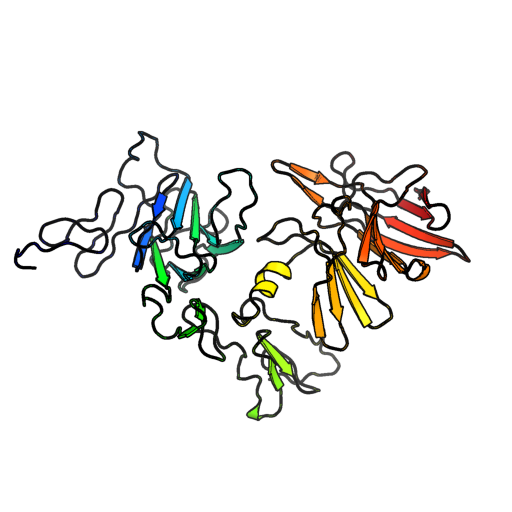.859 1.00 91.19 177 ILE A O 1
ATOM 1387 N N . CYS A 1 178 ? -2.801 -3.909 -25.043 1.00 89.81 178 CYS A N 1
ATOM 1388 C CA . CYS A 1 178 ? -3.412 -2.609 -24.817 1.00 89.81 178 CYS A CA 1
ATOM 1389 C C . CYS A 1 178 ? -4.926 -2.759 -24.600 1.00 89.81 178 CYS A C 1
ATOM 1391 O O . CYS A 1 178 ? -5.623 -3.247 -25.489 1.00 89.81 178 CYS A O 1
ATOM 1393 N N . SER A 1 179 ? -5.425 -2.315 -23.446 1.00 88.00 179 SER A N 1
ATOM 1394 C CA . SER A 1 179 ? -6.855 -2.227 -23.120 1.00 88.00 179 SER A CA 1
ATOM 1395 C C . SER A 1 179 ? -7.130 -0.881 -22.452 1.00 88.00 179 SER A C 1
ATOM 1397 O O . SER A 1 179 ? -6.405 -0.497 -21.540 1.00 88.00 179 SER A O 1
ATOM 1399 N N . ASP A 1 180 ? -8.142 -0.137 -22.905 1.00 83.81 180 ASP A N 1
ATOM 1400 C CA . ASP A 1 180 ? -8.533 1.172 -22.343 1.00 83.81 180 ASP A CA 1
ATOM 1401 C C . ASP A 1 180 ? -7.370 2.175 -22.172 1.00 83.81 180 ASP A C 1
ATOM 1403 O O . ASP A 1 180 ? -7.230 2.840 -21.143 1.00 83.81 180 ASP A O 1
ATOM 1407 N N . ASN A 1 181 ? -6.498 2.279 -23.184 1.00 83.56 181 ASN A N 1
ATOM 1408 C CA . ASN A 1 181 ? -5.274 3.099 -23.162 1.00 83.56 181 ASN A CA 1
ATOM 1409 C C . ASN A 1 181 ? -4.291 2.758 -22.023 1.00 83.56 181 ASN A C 1
ATOM 1411 O O . ASN A 1 181 ? -3.455 3.588 -21.651 1.00 83.56 181 ASN A O 1
ATOM 1415 N N . LYS A 1 182 ? -4.360 1.536 -21.488 1.00 84.62 182 LYS A N 1
ATOM 1416 C CA . LYS A 1 182 ? -3.440 0.995 -20.486 1.00 84.62 182 LYS A CA 1
ATOM 1417 C C . LYS A 1 182 ? -2.816 -0.305 -20.981 1.00 84.62 182 LYS A C 1
ATOM 1419 O O . LYS A 1 182 ? -3.473 -1.135 -21.608 1.00 84.62 182 LYS A O 1
ATOM 1424 N N . CYS A 1 183 ? -1.533 -0.482 -20.684 1.00 88.12 183 CYS A N 1
ATOM 1425 C CA . CYS A 1 183 ? -0.884 -1.776 -20.847 1.00 88.12 183 CYS A CA 1
ATOM 1426 C C . CYS A 1 183 ? -1.355 -2.705 -19.732 1.00 88.12 183 CYS A C 1
ATOM 1428 O O . CYS A 1 183 ? -1.171 -2.391 -18.561 1.00 88.12 183 CYS A O 1
ATOM 1430 N N . VAL A 1 184 ? -1.960 -3.830 -20.096 1.00 88.62 184 VAL A N 1
ATOM 1431 C CA . VAL A 1 184 ? -2.443 -4.840 -19.150 1.00 88.62 184 VAL A CA 1
ATOM 1432 C C . VAL A 1 184 ? -1.900 -6.208 -19.521 1.00 88.62 184 VAL A C 1
ATOM 1434 O O . VAL A 1 184 ? -1.568 -6.472 -20.682 1.00 88.62 184 VAL A O 1
ATOM 1437 N N . CYS A 1 185 ? -1.791 -7.089 -18.534 1.00 89.44 185 CYS A N 1
ATOM 1438 C CA . CYS A 1 185 ? -1.388 -8.462 -18.797 1.00 89.44 185 CYS A CA 1
ATOM 1439 C C . CYS A 1 185 ? -2.519 -9.291 -19.427 1.00 89.44 185 CYS A C 1
ATOM 1441 O O . CYS A 1 185 ? -3.701 -9.011 -19.206 1.00 89.44 185 CYS A O 1
ATOM 1443 N N . PRO A 1 186 ? -2.182 -10.321 -20.231 1.00 90.19 186 PRO A N 1
ATOM 1444 C CA . PRO A 1 186 ? -3.176 -11.246 -20.747 1.00 90.19 186 PRO A CA 1
ATOM 1445 C C . PRO A 1 186 ? -3.884 -11.957 -19.592 1.00 90.19 186 PRO A C 1
ATOM 1447 O O . PRO A 1 186 ? -3.333 -12.135 -18.504 1.00 90.19 186 PRO A O 1
ATOM 1450 N N . LYS A 1 187 ? -5.122 -12.393 -19.841 1.00 87.50 187 LYS A N 1
ATOM 1451 C CA . LYS A 1 187 ? -5.953 -13.055 -18.831 1.00 87.50 187 LYS A CA 1
ATOM 1452 C C . LYS A 1 187 ? -5.201 -14.222 -18.175 1.00 87.50 187 LYS A C 1
ATOM 1454 O O . LYS A 1 187 ? -4.693 -15.096 -18.871 1.00 87.50 187 LYS A O 1
ATOM 1459 N N . GLY A 1 188 ? -5.181 -14.240 -16.840 1.00 88.25 188 GLY A N 1
ATOM 1460 C CA . GLY A 1 188 ? -4.508 -15.270 -16.037 1.00 88.25 188 GLY A CA 1
ATOM 1461 C C . GLY A 1 188 ? -3.059 -14.946 -15.663 1.00 88.25 188 GLY A C 1
ATOM 1462 O O . GLY A 1 188 ? -2.475 -15.683 -14.870 1.00 88.25 188 GLY A O 1
ATOM 1463 N N . PHE A 1 189 ? -2.502 -13.841 -16.168 1.00 90.44 189 PHE A N 1
ATOM 1464 C CA . PHE A 1 189 ? -1.135 -13.410 -15.883 1.00 90.44 189 PHE A CA 1
ATOM 1465 C C . PHE A 1 189 ? -1.086 -12.009 -15.273 1.00 90.44 189 PHE A C 1
ATOM 1467 O O . PHE A 1 189 ? -1.970 -11.184 -15.495 1.00 90.44 189 PHE A O 1
ATOM 1474 N N . THR A 1 190 ? -0.036 -11.745 -14.503 1.00 88.50 190 THR A N 1
ATOM 1475 C CA . THR A 1 190 ? 0.201 -10.478 -13.806 1.00 88.50 190 THR A CA 1
ATOM 1476 C C . THR A 1 190 ? 1.699 -10.267 -13.558 1.00 88.50 190 THR A C 1
ATOM 1478 O O . THR A 1 190 ? 2.541 -11.081 -13.955 1.00 88.50 190 THR A O 1
ATOM 1481 N N . GLY A 1 191 ? 2.028 -9.158 -12.902 1.00 85.25 191 GLY A N 1
ATOM 1482 C CA . GLY A 1 191 ? 3.382 -8.792 -12.510 1.00 85.25 191 GLY A CA 1
ATOM 1483 C C . GLY A 1 191 ? 4.297 -8.397 -13.672 1.00 85.25 191 GLY A C 1
ATOM 1484 O O . GLY A 1 191 ? 3.852 -8.257 -14.818 1.00 85.25 191 GLY A O 1
ATOM 1485 N N . PRO A 1 192 ? 5.598 -8.217 -13.384 1.00 85.25 192 PRO A N 1
ATOM 1486 C CA . PRO A 1 192 ? 6.550 -7.777 -14.386 1.00 85.25 192 PRO A CA 1
ATOM 1487 C C . PRO A 1 192 ? 6.671 -8.757 -15.549 1.00 85.25 192 PRO A C 1
ATOM 1489 O O . PRO A 1 192 ? 6.725 -9.978 -15.369 1.00 85.25 192 PRO A O 1
ATOM 1492 N N . ARG A 1 193 ? 6.694 -8.212 -16.766 1.00 87.56 193 ARG A N 1
ATOM 1493 C CA . ARG A 1 193 ? 6.685 -8.952 -18.039 1.00 87.56 193 ARG A CA 1
ATOM 1494 C C . ARG A 1 193 ? 5.538 -9.964 -18.153 1.00 87.56 193 ARG A C 1
ATOM 1496 O O . ARG A 1 193 ? 5.669 -10.929 -18.897 1.00 87.56 193 ARG A O 1
ATOM 1503 N N . CYS A 1 194 ? 4.441 -9.786 -17.410 1.00 89.31 194 CYS A N 1
ATOM 1504 C CA . CYS A 1 194 ? 3.326 -10.738 -17.340 1.00 89.31 194 CYS A CA 1
ATOM 1505 C C . CYS A 1 194 ? 3.772 -12.189 -17.103 1.00 89.31 194 CYS A C 1
ATOM 1507 O O . CYS A 1 194 ? 3.197 -13.128 -17.650 1.00 89.31 194 CYS A O 1
ATOM 1509 N N . SER A 1 195 ? 4.850 -12.360 -16.337 1.00 89.81 195 SER A N 1
ATOM 1510 C CA . SER A 1 195 ? 5.507 -13.651 -16.125 1.00 89.81 195 SER A CA 1
ATOM 1511 C C . SER A 1 195 ? 4.868 -14.469 -15.004 1.00 89.81 195 SER A C 1
ATOM 1513 O O . SER A 1 195 ? 5.092 -15.676 -14.914 1.00 89.81 195 SER A O 1
ATOM 1515 N N . LEU A 1 196 ? 4.051 -13.835 -14.163 1.00 89.00 196 LEU A N 1
ATOM 1516 C CA . LEU A 1 196 ? 3.440 -14.480 -13.013 1.00 89.00 196 LEU A CA 1
ATOM 1517 C C . LEU A 1 196 ? 2.051 -14.976 -13.374 1.00 89.00 196 LEU A C 1
ATOM 1519 O O . LEU A 1 196 ? 1.215 -14.206 -13.846 1.00 89.00 196 LEU A O 1
ATOM 1523 N N . LYS A 1 197 ? 1.783 -16.251 -13.099 1.00 90.75 197 LYS A N 1
ATOM 1524 C CA . LYS A 1 197 ? 0.416 -16.766 -13.107 1.00 90.75 197 LYS A CA 1
ATOM 1525 C C . LYS A 1 197 ? -0.332 -16.237 -11.889 1.00 90.75 197 LYS A C 1
ATOM 1527 O O . LYS A 1 197 ? 0.178 -16.297 -10.775 1.00 90.75 197 LYS A O 1
ATOM 1532 N N . ILE A 1 198 ? -1.554 -15.770 -12.113 1.00 91.38 198 ILE A N 1
ATOM 1533 C CA . ILE A 1 198 ? -2.439 -15.264 -11.058 1.00 91.38 198 ILE A CA 1
ATOM 1534 C C . ILE A 1 198 ? -2.816 -16.379 -10.069 1.00 91.38 198 ILE A C 1
ATOM 1536 O O . ILE A 1 198 ? -2.869 -16.143 -8.868 1.00 91.38 198 ILE A O 1
ATOM 1540 N N . CYS A 1 199 ? -3.054 -17.593 -10.572 1.00 92.75 199 CYS A N 1
ATOM 1541 C CA . CYS A 1 199 ? -3.395 -18.766 -9.773 1.00 92.75 199 CYS A CA 1
ATOM 1542 C C . CYS A 1 199 ? -2.322 -19.850 -9.959 1.00 92.75 199 CYS A C 1
ATOM 1544 O O . CYS A 1 199 ? -2.176 -20.378 -11.068 1.00 92.75 199 CYS A O 1
ATOM 1546 N N . PRO A 1 200 ? -1.554 -20.189 -8.910 1.00 91.56 200 PRO A N 1
ATOM 1547 C CA . PRO A 1 200 ? -0.587 -21.280 -8.968 1.00 91.56 200 PRO A CA 1
ATOM 1548 C C . PRO A 1 200 ? -1.280 -22.620 -9.262 1.00 91.56 200 PRO A C 1
ATOM 1550 O O . PRO A 1 200 ? -2.387 -22.865 -8.782 1.00 91.56 200 PRO A O 1
ATOM 1553 N N . SER A 1 201 ? -0.657 -23.460 -10.097 1.00 92.44 201 SER A N 1
ATOM 1554 C CA . SER A 1 201 ? -1.178 -24.773 -10.543 1.00 92.44 201 SER A CA 1
ATOM 1555 C C . SER A 1 201 ? -2.639 -24.768 -11.035 1.00 92.44 201 SER A C 1
ATOM 1557 O O . SER A 1 201 ? -3.316 -25.792 -10.969 1.00 92.44 201 SER A O 1
ATOM 1559 N N . ASP A 1 202 ? -3.157 -23.612 -11.471 1.00 92.94 202 ASP A N 1
ATOM 1560 C CA . ASP A 1 202 ? -4.567 -23.409 -11.829 1.00 92.94 202 ASP A CA 1
ATOM 1561 C C . ASP A 1 202 ? -5.544 -23.924 -10.742 1.00 92.94 202 ASP A C 1
ATOM 1563 O O . ASP A 1 202 ? -6.622 -24.448 -11.031 1.00 92.94 202 ASP A O 1
ATOM 1567 N N . CYS A 1 203 ? -5.143 -23.782 -9.470 1.00 94.69 203 CYS A N 1
ATOM 1568 C CA . CYS A 1 203 ? -5.869 -24.238 -8.279 1.00 94.69 203 CYS A CA 1
ATOM 1569 C C . CYS A 1 203 ? -6.226 -25.734 -8.281 1.00 94.69 203 CYS A C 1
ATOM 1571 O O . CYS A 1 203 ? -7.233 -26.130 -7.688 1.00 94.69 203 CYS A O 1
ATOM 1573 N N . ASN A 1 204 ? -5.446 -26.552 -9.002 1.00 94.81 204 ASN A N 1
ATOM 1574 C CA . ASN A 1 204 ? -5.680 -27.985 -9.180 1.00 94.81 204 ASN A CA 1
ATOM 1575 C C . ASN A 1 204 ? -7.129 -28.296 -9.621 1.00 94.81 204 ASN A C 1
ATOM 1577 O O . ASN A 1 204 ? -7.764 -29.260 -9.176 1.00 94.81 204 ASN A O 1
ATOM 1581 N N . VAL A 1 205 ? -7.663 -27.460 -10.523 1.00 95.44 205 VAL A N 1
ATOM 1582 C CA . VAL A 1 205 ? -9.047 -27.552 -11.015 1.00 95.44 205 VAL A CA 1
ATOM 1583 C C . VAL A 1 205 ? -9.350 -28.897 -11.683 1.00 95.44 205 VAL A C 1
ATOM 1585 O O . VAL A 1 205 ? -10.442 -29.437 -11.505 1.00 95.44 205 VAL A O 1
ATOM 1588 N N . GLU A 1 206 ? -8.379 -29.497 -12.380 1.00 95.00 206 GLU A N 1
ATOM 1589 C CA . GLU A 1 206 ? -8.529 -30.817 -13.017 1.00 95.00 206 GLU A CA 1
ATOM 1590 C C . GLU A 1 206 ? -8.832 -31.927 -12.000 1.00 95.00 206 GLU A C 1
ATOM 1592 O O . GLU A 1 206 ? -9.588 -32.857 -12.279 1.00 95.00 206 GLU A O 1
ATOM 1597 N N . GLN A 1 207 ? -8.295 -31.795 -10.786 1.00 95.75 207 GLN A N 1
ATOM 1598 C CA . GLN A 1 207 ? -8.482 -32.730 -9.677 1.00 95.75 207 GLN A CA 1
ATOM 1599 C C . GLN A 1 207 ? -9.681 -32.347 -8.797 1.00 95.75 207 GLN A C 1
ATOM 1601 O O . GLN A 1 207 ? -9.935 -32.999 -7.784 1.00 95.75 207 GLN A O 1
ATOM 1606 N N . LYS A 1 208 ? -10.432 -31.302 -9.182 1.00 95.50 208 LYS A N 1
ATOM 1607 C CA . LYS A 1 208 ? -11.566 -30.732 -8.437 1.00 95.50 208 LYS A CA 1
ATOM 1608 C C . LYS A 1 208 ? -11.192 -30.260 -7.026 1.00 95.50 208 LYS A C 1
ATOM 1610 O O . LYS A 1 208 ? -12.024 -30.304 -6.121 1.00 95.50 208 LYS A O 1
ATOM 1615 N N . GLN A 1 209 ? -9.951 -29.816 -6.839 1.00 95.56 209 GLN A N 1
ATOM 1616 C CA . GLN A 1 209 ? -9.440 -29.379 -5.536 1.00 95.56 209 GLN A CA 1
ATOM 1617 C C . GLN A 1 209 ? -9.662 -27.888 -5.273 1.00 95.56 209 GLN A C 1
ATOM 1619 O O . GLN A 1 209 ? -9.683 -27.476 -4.116 1.00 95.56 209 GLN A O 1
ATOM 1624 N N . GLY A 1 210 ? -9.886 -27.080 -6.310 1.00 95.19 210 GLY A N 1
ATOM 1625 C CA . GLY A 1 210 ? -10.149 -25.655 -6.159 1.00 95.19 210 GLY A CA 1
ATOM 1626 C C . GLY A 1 210 ? -10.572 -24.963 -7.450 1.00 95.19 210 GLY A C 1
ATOM 1627 O O . GLY A 1 210 ? -10.628 -25.563 -8.525 1.00 95.19 210 GLY A O 1
ATOM 1628 N N . VAL A 1 211 ? -10.900 -23.677 -7.320 1.00 95.38 211 VAL A N 1
ATOM 1629 C CA . VAL A 1 211 ? -11.278 -22.782 -8.421 1.00 95.38 211 VAL A CA 1
ATOM 1630 C C . VAL A 1 211 ? -10.469 -21.491 -8.325 1.00 95.38 211 VAL A C 1
ATOM 1632 O O . VAL A 1 211 ? -10.296 -20.934 -7.242 1.00 95.38 211 VAL A O 1
ATOM 1635 N N . CYS A 1 212 ? -9.990 -21.004 -9.468 1.00 93.50 212 CYS A N 1
ATOM 1636 C CA . CYS A 1 212 ? -9.231 -19.761 -9.555 1.00 93.50 212 CYS A CA 1
ATOM 1637 C C . CYS A 1 212 ? -10.141 -18.529 -9.486 1.00 93.50 212 CYS A C 1
ATOM 1639 O O . CYS A 1 212 ? -10.968 -18.300 -10.370 1.00 93.50 212 CYS A O 1
ATOM 1641 N N . ASP A 1 213 ? -9.928 -17.699 -8.467 1.00 92.44 213 ASP A N 1
ATOM 1642 C CA . ASP A 1 213 ? -10.490 -16.356 -8.350 1.00 92.44 213 ASP A CA 1
ATOM 1643 C C . ASP A 1 213 ? -9.458 -15.346 -8.869 1.00 92.44 213 ASP A C 1
ATOM 1645 O O . ASP A 1 213 ? -8.706 -14.708 -8.124 1.00 92.44 213 ASP A O 1
ATOM 1649 N N . ALA A 1 214 ? -9.387 -15.248 -10.200 1.00 89.88 214 ALA A N 1
ATOM 1650 C CA . ALA A 1 214 ? -8.344 -14.489 -10.883 1.00 89.88 214 ALA A CA 1
ATOM 1651 C C . ALA A 1 214 ? -8.396 -12.974 -10.604 1.00 89.88 214 ALA A C 1
ATOM 1653 O O . ALA A 1 214 ? -7.399 -12.279 -10.783 1.00 89.88 214 ALA A O 1
ATOM 1654 N N . GLY A 1 215 ? -9.546 -12.441 -10.180 1.00 88.50 215 GLY A N 1
ATOM 1655 C CA . GLY A 1 215 ? -9.668 -11.029 -9.819 1.00 88.50 215 GLY A CA 1
ATOM 1656 C C . GLY A 1 215 ? -8.846 -10.700 -8.575 1.00 88.50 215 GLY A C 1
ATOM 1657 O O . GLY A 1 215 ? -8.041 -9.770 -8.593 1.00 88.50 215 GLY A O 1
ATOM 1658 N N . TYR A 1 216 ? -9.006 -11.517 -7.532 1.00 88.94 216 TYR A N 1
ATOM 1659 C CA . TYR A 1 216 ? -8.338 -11.365 -6.239 1.00 88.94 216 TYR A CA 1
ATOM 1660 C C . TYR A 1 216 ? -6.976 -12.072 -6.155 1.00 88.94 216 TYR A C 1
ATOM 1662 O O . TYR A 1 216 ? -6.289 -11.945 -5.143 1.00 88.94 216 TYR A O 1
ATOM 1670 N N . GLY A 1 217 ? -6.569 -12.793 -7.201 1.00 91.00 217 GLY A N 1
ATOM 1671 C CA . GLY A 1 217 ? -5.273 -13.468 -7.259 1.00 91.00 217 GLY A CA 1
ATOM 1672 C C . GLY A 1 217 ? -5.136 -14.625 -6.281 1.00 91.00 217 GLY A C 1
ATOM 1673 O O . GLY A 1 217 ? -4.080 -14.786 -5.683 1.00 91.00 217 GLY A O 1
ATOM 1674 N N . ARG A 1 218 ? -6.210 -15.395 -6.074 1.00 91.81 218 ARG A N 1
ATOM 1675 C CA . ARG A 1 218 ? -6.248 -16.479 -5.083 1.00 91.81 218 ARG A CA 1
ATOM 1676 C C . ARG A 1 218 ? -6.944 -17.731 -5.606 1.00 91.81 218 ARG A C 1
ATOM 1678 O O . ARG A 1 218 ? -7.765 -17.667 -6.524 1.00 91.81 218 ARG A O 1
ATOM 1685 N N . CYS A 1 219 ? -6.685 -18.850 -4.941 1.00 92.94 219 CYS A N 1
ATOM 1686 C CA . CYS A 1 219 ? -7.419 -20.093 -5.130 1.00 92.94 219 CYS A CA 1
ATOM 1687 C C . CYS A 1 219 ? -8.492 -20.279 -4.050 1.00 92.94 219 CYS A C 1
ATOM 1689 O O . CYS A 1 219 ? -8.228 -20.138 -2.858 1.00 92.94 219 CYS A O 1
ATOM 1691 N N . ILE A 1 220 ? -9.711 -20.613 -4.473 1.00 92.69 220 ILE A N 1
ATOM 1692 C CA . ILE A 1 220 ? -10.811 -21.002 -3.586 1.00 92.69 220 ILE A CA 1
ATOM 1693 C C . ILE A 1 220 ? -10.836 -22.528 -3.535 1.00 92.69 220 ILE A C 1
ATOM 1695 O O . ILE A 1 220 ? -11.271 -23.178 -4.488 1.00 92.69 220 ILE A O 1
ATOM 1699 N N . CYS A 1 221 ? -10.343 -23.096 -2.437 1.00 93.06 221 CYS A N 1
ATOM 1700 C CA . CYS A 1 221 ? -10.201 -24.541 -2.296 1.00 93.06 221 CYS A CA 1
ATOM 1701 C C . CYS A 1 221 ? -11.514 -25.235 -1.937 1.00 93.06 221 CYS A C 1
ATOM 1703 O O . CYS A 1 221 ? -12.345 -24.716 -1.189 1.00 93.06 221 CYS A O 1
ATOM 1705 N N . ALA A 1 222 ? -11.684 -26.441 -2.471 1.00 94.06 222 ALA A N 1
ATOM 1706 C CA . ALA A 1 222 ? -12.767 -27.337 -2.119 1.00 94.06 222 ALA A CA 1
ATOM 1707 C C . ALA A 1 222 ? -12.628 -27.807 -0.655 1.00 94.06 222 ALA A C 1
ATOM 1709 O O . ALA A 1 222 ? -11.517 -27.849 -0.116 1.00 94.06 222 ALA A O 1
ATOM 1710 N N . PRO A 1 223 ? -13.733 -28.200 0.008 1.00 91.69 223 PRO A N 1
ATOM 1711 C CA . PRO A 1 223 ? -13.685 -28.696 1.380 1.00 91.69 223 PRO A CA 1
ATOM 1712 C C . PRO A 1 223 ? -12.663 -29.829 1.555 1.00 91.69 223 PRO A C 1
ATOM 1714 O O . PRO A 1 223 ? -12.671 -30.804 0.807 1.00 91.69 223 PRO A O 1
ATOM 1717 N N . GLY A 1 224 ? -11.795 -29.701 2.561 1.00 91.75 224 GLY A N 1
ATOM 1718 C CA . GLY A 1 224 ? -10.720 -30.662 2.832 1.00 91.75 224 GLY A CA 1
ATOM 1719 C C . GLY A 1 224 ? -9.401 -30.376 2.108 1.00 91.75 224 GLY A C 1
ATOM 1720 O O . GLY A 1 224 ? -8.436 -31.095 2.355 1.00 91.75 224 GLY A O 1
ATOM 1721 N N . PHE A 1 225 ? -9.324 -29.324 1.288 1.00 93.19 225 PHE A N 1
ATOM 1722 C CA . PHE A 1 225 ? -8.104 -28.873 0.617 1.00 93.19 225 PHE A CA 1
ATOM 1723 C C . PHE A 1 225 ? -7.735 -27.439 1.007 1.00 93.19 225 PHE A C 1
ATOM 1725 O O . PHE A 1 225 ? -8.603 -26.616 1.295 1.00 93.19 225 PHE A O 1
ATOM 1732 N N . GLY A 1 226 ? -6.440 -27.140 1.023 1.00 90.75 226 GLY A N 1
ATOM 1733 C CA . GLY A 1 226 ? -5.889 -25.822 1.325 1.00 90.75 226 GLY A CA 1
ATOM 1734 C C . GLY A 1 226 ? -4.515 -25.636 0.690 1.00 90.75 226 GLY A C 1
ATOM 1735 O O . GLY A 1 226 ? -4.111 -26.447 -0.142 1.00 90.75 226 GLY A O 1
ATOM 1736 N N . ASP A 1 227 ? -3.789 -24.613 1.147 1.00 89.38 227 ASP A N 1
ATOM 1737 C CA . ASP A 1 227 ? -2.573 -24.073 0.510 1.00 89.38 227 ASP A CA 1
ATOM 1738 C C . ASP A 1 227 ? -2.877 -23.153 -0.689 1.00 89.38 227 ASP A C 1
ATOM 1740 O O . ASP A 1 227 ? -4.025 -23.039 -1.119 1.00 89.38 227 ASP A O 1
ATOM 1744 N N . ALA A 1 228 ? -1.858 -22.462 -1.204 1.00 89.81 228 ALA A N 1
ATOM 1745 C CA . ALA A 1 228 ? -1.999 -21.430 -2.235 1.00 89.81 228 ALA A CA 1
ATOM 1746 C C . ALA A 1 228 ? -2.582 -21.949 -3.564 1.00 89.81 228 ALA A C 1
ATOM 1748 O O . ALA A 1 228 ? -3.178 -21.175 -4.311 1.00 89.81 228 ALA A O 1
ATOM 1749 N N . ASP A 1 229 ? -2.424 -23.243 -3.853 1.00 92.81 229 ASP A N 1
ATOM 1750 C CA . ASP A 1 229 ? -2.905 -23.903 -5.070 1.00 92.81 229 ASP A CA 1
ATOM 1751 C C . ASP A 1 229 ? -3.936 -25.014 -4.806 1.00 92.81 229 ASP A C 1
ATOM 1753 O O . ASP A 1 229 ? -4.327 -25.725 -5.730 1.00 92.81 229 ASP A O 1
ATOM 1757 N N . CYS A 1 230 ? -4.391 -25.171 -3.561 1.00 94.12 230 CYS A N 1
ATOM 1758 C CA . CYS A 1 230 ? -5.309 -26.230 -3.130 1.00 94.12 230 CYS A CA 1
ATOM 1759 C C . CYS A 1 230 ? -4.767 -27.668 -3.202 1.00 94.12 230 CYS A C 1
ATOM 1761 O O . CYS A 1 230 ? -5.545 -28.610 -3.069 1.00 94.12 230 CYS A O 1
ATOM 1763 N N . SER A 1 231 ? -3.455 -27.872 -3.359 1.00 93.75 231 SER A N 1
ATOM 1764 C CA . SER A 1 231 ? -2.864 -29.219 -3.444 1.00 93.75 231 SER A CA 1
ATOM 1765 C C . SER A 1 231 ? -2.850 -29.982 -2.114 1.00 93.75 231 SER A C 1
ATOM 1767 O O . SER A 1 231 ? -2.738 -31.213 -2.083 1.00 93.75 231 SER A O 1
ATOM 1769 N N . ARG A 1 232 ? -2.949 -29.278 -0.982 1.00 92.12 232 ARG A N 1
ATOM 1770 C CA . ARG A 1 232 ? -2.749 -29.873 0.339 1.00 92.12 232 ARG A CA 1
ATOM 1771 C C . ARG A 1 232 ? -4.058 -30.348 0.948 1.00 92.12 232 ARG A C 1
ATOM 1773 O O . ARG A 1 232 ? -4.945 -29.550 1.230 1.00 92.12 232 ARG A O 1
ATOM 1780 N N . GLN A 1 233 ? -4.126 -31.631 1.298 1.00 92.94 233 GLN A N 1
ATOM 1781 C CA . GLN A 1 233 ? -5.214 -32.156 2.124 1.00 92.94 233 GLN A CA 1
ATOM 1782 C C . GLN A 1 233 ? -5.120 -31.643 3.570 1.00 92.94 233 GLN A C 1
ATOM 1784 O O . GLN A 1 233 ? -4.091 -31.782 4.242 1.00 92.94 233 GLN A O 1
ATOM 1789 N N . ILE A 1 234 ? -6.217 -31.071 4.057 1.00 92.50 234 ILE A N 1
ATOM 1790 C CA . ILE A 1 234 ? -6.363 -30.526 5.405 1.00 92.50 234 ILE A CA 1
ATOM 1791 C C . ILE A 1 234 ? -6.719 -31.659 6.369 1.00 92.50 234 ILE A C 1
ATOM 1793 O O . ILE A 1 234 ? -7.716 -32.358 6.194 1.00 92.50 234 ILE A O 1
ATOM 1797 N N . LYS A 1 235 ? -5.926 -31.811 7.432 1.00 91.06 235 LYS A N 1
ATOM 1798 C CA . LYS A 1 235 ? -6.244 -32.673 8.578 1.00 91.06 235 LYS A CA 1
ATOM 1799 C C . LYS A 1 235 ? -6.893 -31.840 9.691 1.00 91.06 235 LYS A C 1
ATOM 1801 O O . LYS A 1 235 ? -6.647 -30.638 9.758 1.00 91.06 235 LYS A O 1
ATOM 1806 N N . PRO A 1 236 ? -7.638 -32.455 10.629 1.00 88.06 236 PRO A N 1
ATOM 1807 C CA . PRO A 1 236 ? -8.286 -31.729 11.729 1.00 88.06 236 PRO A CA 1
ATOM 1808 C C . PRO A 1 236 ? -7.338 -30.900 12.610 1.00 88.06 236 PRO A C 1
ATOM 1810 O O . PRO A 1 236 ? -7.765 -29.940 13.237 1.00 88.06 236 PRO A O 1
ATOM 1813 N N . SER A 1 237 ? -6.053 -31.257 12.663 1.00 89.75 237 SER A N 1
ATOM 1814 C CA . SER A 1 237 ? -5.026 -30.525 13.413 1.00 89.75 237 SER A CA 1
ATOM 1815 C C . SER A 1 237 ? -4.399 -29.357 12.644 1.00 89.75 237 SER A C 1
ATOM 1817 O O . SER A 1 237 ? -3.520 -28.681 13.176 1.00 89.75 237 SER A O 1
ATOM 1819 N N . ASN A 1 238 ? -4.788 -29.121 11.387 1.00 87.81 238 ASN A N 1
ATOM 1820 C CA . ASN A 1 238 ? -4.232 -28.039 10.588 1.00 87.81 238 ASN A CA 1
ATOM 1821 C C . ASN A 1 238 ? -5.013 -26.740 10.791 1.00 87.81 238 ASN A C 1
ATOM 1823 O O . ASN A 1 238 ? -6.231 -26.697 10.656 1.00 87.81 238 ASN A O 1
ATOM 1827 N N . ILE A 1 239 ? -4.274 -25.661 11.043 1.00 83.62 239 ILE A N 1
ATOM 1828 C CA . ILE A 1 239 ? -4.790 -24.301 10.917 1.00 83.62 239 ILE A CA 1
ATOM 1829 C C . ILE A 1 239 ? -4.834 -23.975 9.427 1.00 83.62 239 ILE A C 1
ATOM 1831 O O . ILE A 1 239 ? -3.828 -24.110 8.726 1.00 83.62 239 ILE A O 1
ATOM 1835 N N . VAL A 1 240 ? -6.006 -23.574 8.950 1.00 80.88 240 VAL A N 1
ATOM 1836 C CA . VAL A 1 240 ? -6.234 -23.227 7.548 1.00 80.88 240 VAL A CA 1
ATOM 1837 C C . VAL A 1 240 ? -6.257 -21.716 7.439 1.00 80.88 240 VAL A C 1
ATOM 1839 O O . VAL A 1 240 ? -7.105 -21.052 8.034 1.00 80.88 240 VAL A O 1
ATOM 1842 N N . PHE A 1 241 ? -5.327 -21.177 6.665 1.00 82.06 241 PHE A N 1
ATOM 1843 C CA . PHE A 1 241 ? -5.343 -19.772 6.297 1.00 82.06 241 PHE A CA 1
ATOM 1844 C C . PHE A 1 241 ? -6.132 -19.628 5.003 1.00 82.06 241 PHE A C 1
ATOM 1846 O O . PHE A 1 241 ? -5.878 -20.340 4.035 1.00 82.06 241 PHE A O 1
ATOM 1853 N N . THR A 1 242 ? -7.106 -18.721 4.999 1.00 80.50 242 THR A N 1
ATOM 1854 C CA . THR A 1 242 ? -7.817 -18.337 3.778 1.00 80.50 242 THR A CA 1
ATOM 1855 C C . THR A 1 242 ? -7.256 -17.010 3.311 1.00 80.50 242 THR A C 1
ATOM 1857 O O . THR A 1 242 ? -7.413 -15.991 3.985 1.00 80.50 242 THR A O 1
ATOM 1860 N N . GLU A 1 243 ? -6.591 -17.018 2.162 1.00 86.25 243 GLU A N 1
ATOM 1861 C CA . GLU A 1 243 ? -6.137 -15.785 1.539 1.00 86.25 243 GLU A CA 1
ATOM 1862 C C . GLU A 1 243 ? -7.350 -15.005 1.014 1.00 86.25 243 GLU A C 1
ATOM 1864 O O . GLU A 1 243 ? -8.159 -15.505 0.228 1.00 86.25 243 GLU A O 1
ATOM 1869 N N . LEU A 1 244 ? -7.525 -13.771 1.491 1.00 87.12 244 LEU A N 1
ATOM 1870 C CA . LEU A 1 244 ? -8.634 -12.925 1.046 1.00 87.12 244 LEU A CA 1
ATOM 1871 C C . LEU A 1 244 ? -8.377 -12.342 -0.344 1.00 87.12 244 LEU A C 1
ATOM 1873 O O . LEU A 1 244 ? -9.298 -12.227 -1.144 1.00 87.12 244 LEU A O 1
ATOM 1877 N N . PHE A 1 245 ? -7.128 -11.986 -0.615 1.00 88.56 245 PHE A N 1
ATOM 1878 C CA . PHE A 1 245 ? -6.612 -11.592 -1.916 1.00 88.56 245 PHE A CA 1
ATOM 1879 C C . PHE A 1 245 ? -5.089 -11.557 -1.832 1.00 88.56 245 PHE A C 1
ATOM 1881 O O . PHE A 1 245 ? -4.537 -11.273 -0.765 1.00 88.56 245 PHE A O 1
ATOM 1888 N N . ASN A 1 246 ? -4.423 -11.777 -2.955 1.00 87.88 246 ASN A N 1
ATOM 1889 C CA . ASN A 1 246 ? -2.977 -11.701 -3.032 1.00 87.88 246 ASN A CA 1
ATOM 1890 C C . ASN A 1 246 ? -2.565 -10.338 -3.586 1.00 87.88 246 ASN A C 1
ATOM 1892 O O . ASN A 1 246 ? -2.731 -10.072 -4.773 1.00 87.88 246 ASN A O 1
ATOM 1896 N N . SER A 1 247 ? -2.019 -9.448 -2.755 1.00 83.12 247 SER A N 1
ATOM 1897 C CA . SER A 1 247 ? -1.652 -8.087 -3.187 1.00 83.12 247 SER A CA 1
ATOM 1898 C C . SER A 1 247 ? -0.601 -8.055 -4.307 1.00 83.12 247 SER A C 1
ATOM 1900 O O . SER A 1 247 ? -0.521 -7.063 -5.035 1.00 83.12 247 SER A O 1
ATOM 1902 N N . TYR A 1 248 ? 0.175 -9.127 -4.470 1.00 81.62 248 TYR A N 1
ATOM 1903 C CA . TYR A 1 248 ? 1.186 -9.269 -5.512 1.00 81.62 248 TYR A CA 1
ATOM 1904 C C . TYR A 1 248 ? 0.592 -9.828 -6.814 1.00 81.62 248 TYR A C 1
ATOM 1906 O O . TYR A 1 248 ? 0.832 -9.265 -7.881 1.00 81.62 248 TYR A O 1
ATOM 1914 N N . LEU A 1 249 ? -0.246 -10.866 -6.721 1.00 88.06 249 LEU A N 1
ATOM 1915 C CA . LEU A 1 249 ? -0.850 -11.564 -7.865 1.00 88.06 249 LEU A CA 1
ATOM 1916 C C . LEU A 1 249 ? -2.215 -11.010 -8.300 1.00 88.06 249 LEU A C 1
ATOM 1918 O O . LEU A 1 249 ? -2.835 -11.530 -9.227 1.00 88.06 249 LEU A O 1
ATOM 1922 N N . ILE A 1 250 ? -2.698 -9.961 -7.642 1.00 86.69 250 ILE A N 1
ATOM 1923 C CA . ILE A 1 250 ? -3.973 -9.336 -7.972 1.00 86.69 250 ILE A CA 1
ATOM 1924 C C . ILE A 1 250 ? -4.008 -8.850 -9.428 1.00 86.69 250 ILE A C 1
ATOM 1926 O O . ILE A 1 250 ? -3.010 -8.368 -9.974 1.00 86.69 250 ILE A O 1
ATOM 1930 N N . SER A 1 251 ? -5.174 -8.981 -10.059 1.00 84.19 251 SER A N 1
ATOM 1931 C CA . SER A 1 251 ? -5.399 -8.486 -11.416 1.00 84.19 251 SER A CA 1
ATOM 1932 C C . SER A 1 251 ? -5.345 -6.955 -11.466 1.00 84.19 251 SER A C 1
ATOM 1934 O O . SER A 1 251 ? -5.792 -6.279 -10.537 1.00 84.19 251 SER A O 1
ATOM 1936 N N . ASP A 1 252 ? -4.890 -6.409 -12.598 1.00 79.12 252 ASP A N 1
ATOM 1937 C CA . ASP A 1 252 ? -4.829 -4.965 -12.877 1.00 79.12 252 ASP A CA 1
ATOM 1938 C C . ASP A 1 252 ? -6.170 -4.235 -12.621 1.00 79.12 252 ASP A C 1
ATOM 1940 O O . ASP A 1 252 ? -6.190 -3.063 -12.245 1.00 79.12 252 ASP A O 1
ATOM 1944 N N . ASN A 1 253 ? -7.308 -4.930 -12.753 1.00 79.06 253 ASN A N 1
ATOM 1945 C CA . ASN A 1 253 ? -8.642 -4.366 -12.503 1.00 79.06 253 ASN A CA 1
ATOM 1946 C C . ASN A 1 253 ? -8.916 -4.059 -11.018 1.00 79.06 253 ASN A C 1
ATOM 1948 O O . ASN A 1 253 ? -9.772 -3.231 -10.702 1.00 79.06 253 ASN A O 1
ATOM 1952 N N . PHE A 1 254 ? -8.192 -4.698 -10.099 1.00 79.88 254 PHE A N 1
ATOM 1953 C CA . PHE A 1 254 ? -8.362 -4.544 -8.653 1.00 79.88 254 PHE A CA 1
ATOM 1954 C C . PHE A 1 254 ? -7.183 -3.809 -7.992 1.00 79.88 254 PHE A C 1
ATOM 1956 O O . PHE A 1 254 ? -6.986 -3.901 -6.781 1.00 79.88 254 PHE A O 1
ATOM 1963 N N . GLU A 1 255 ? -6.436 -3.006 -8.758 1.00 74.88 255 GLU A N 1
ATOM 1964 C CA . GLU A 1 255 ? -5.281 -2.220 -8.289 1.00 74.88 255 GLU A CA 1
ATOM 1965 C C . GLU A 1 255 ? -5.560 -1.401 -7.013 1.00 74.88 255 GLU A C 1
ATOM 1967 O O . GLU A 1 255 ? -4.695 -1.228 -6.153 1.00 74.88 255 GLU A O 1
ATOM 1972 N N . HIS A 1 256 ? -6.793 -0.914 -6.851 1.00 77.25 256 HIS A N 1
ATOM 1973 C CA . HIS A 1 256 ? -7.211 -0.163 -5.668 1.00 77.25 256 HIS A CA 1
ATOM 1974 C C . HIS A 1 256 ? -7.029 -0.956 -4.361 1.00 77.25 256 HIS A C 1
ATOM 1976 O O . HIS A 1 256 ? -6.711 -0.356 -3.333 1.00 77.25 256 HIS A O 1
ATOM 1982 N N . LEU A 1 257 ? -7.164 -2.287 -4.379 1.00 82.19 257 LEU A N 1
ATOM 1983 C CA . LEU A 1 257 ? -6.959 -3.132 -3.198 1.00 82.19 257 LEU A CA 1
ATOM 1984 C C . LEU A 1 257 ? -5.482 -3.190 -2.799 1.00 82.19 257 LEU A C 1
ATOM 1986 O O . LEU A 1 257 ? -5.183 -3.103 -1.610 1.00 82.19 257 LEU A O 1
ATOM 1990 N N . ARG A 1 258 ? -4.556 -3.229 -3.770 1.00 77.69 258 ARG A N 1
ATOM 1991 C CA . ARG A 1 258 ? -3.100 -3.199 -3.524 1.00 77.69 258 ARG A CA 1
ATOM 1992 C C . ARG A 1 258 ? -2.667 -1.919 -2.807 1.00 77.69 258 ARG A C 1
ATOM 1994 O O . ARG A 1 258 ? -1.775 -1.950 -1.965 1.00 77.69 258 ARG A O 1
ATOM 2001 N N . LYS A 1 259 ? -3.313 -0.797 -3.129 1.00 72.31 259 LYS A N 1
ATOM 2002 C CA . LYS A 1 259 ? -2.996 0.522 -2.563 1.00 72.31 259 LYS A CA 1
ATOM 2003 C C . LYS A 1 259 ? -3.640 0.761 -1.204 1.00 72.31 259 LYS A C 1
ATOM 2005 O O . LYS A 1 259 ? -3.035 1.388 -0.339 1.00 72.31 259 LYS A O 1
ATOM 2010 N N . THR A 1 260 ? -4.873 0.291 -1.032 1.00 74.25 260 THR A N 1
ATOM 2011 C CA . THR A 1 260 ? -5.696 0.681 0.115 1.00 74.25 260 THR A CA 1
ATOM 2012 C C . THR A 1 260 ? -5.629 -0.316 1.258 1.00 74.25 260 THR A C 1
ATOM 2014 O O . THR A 1 260 ? -5.576 0.111 2.402 1.00 74.25 260 THR A O 1
ATOM 2017 N N . LEU A 1 261 ? -5.618 -1.625 1.013 1.00 84.94 261 LEU A N 1
ATOM 2018 C CA . LEU A 1 261 ? -5.794 -2.603 2.088 1.00 84.94 261 LEU A CA 1
ATOM 2019 C C . LEU A 1 261 ? -4.513 -2.952 2.869 1.00 84.94 261 LEU A C 1
ATOM 2021 O O . LEU A 1 261 ? -4.623 -3.052 4.089 1.00 84.94 261 LEU A O 1
ATOM 2025 N N . PRO A 1 262 ? -3.316 -3.094 2.262 1.00 87.94 262 PRO A N 1
ATOM 2026 C CA . PRO A 1 262 ? -2.090 -3.392 3.004 1.00 87.94 262 PRO A CA 1
ATOM 2027 C C . PRO A 1 262 ? -1.727 -2.286 4.002 1.00 87.94 262 PRO A C 1
ATOM 2029 O O . PRO A 1 262 ? -1.381 -1.164 3.623 1.00 87.94 262 PRO A O 1
ATOM 2032 N N . ARG A 1 263 ? -1.815 -2.610 5.294 1.00 91.50 263 ARG A N 1
ATOM 2033 C CA . ARG A 1 263 ? -1.595 -1.672 6.400 1.00 91.50 263 ARG A CA 1
ATOM 2034 C C . ARG A 1 263 ? -1.268 -2.404 7.702 1.00 91.50 263 ARG A C 1
ATOM 2036 O O . ARG A 1 263 ? -1.691 -3.541 7.892 1.00 91.50 263 ARG A O 1
ATOM 2043 N N . PHE A 1 264 ? -0.604 -1.731 8.637 1.00 93.88 264 PHE A N 1
ATOM 2044 C CA . PHE A 1 264 ? -0.387 -2.234 10.002 1.00 93.88 264 PHE A CA 1
ATOM 2045 C C . PHE A 1 264 ? -0.919 -1.257 11.056 1.00 93.88 264 PHE A C 1
ATOM 2047 O O . PHE A 1 264 ? -1.171 -0.091 10.763 1.00 93.88 264 PHE A O 1
ATOM 2054 N N . GLY A 1 265 ? -1.128 -1.733 12.287 1.00 95.88 265 GLY A N 1
ATOM 2055 C CA . GLY A 1 265 ? -1.642 -0.903 13.383 1.00 95.88 265 GLY A CA 1
ATOM 2056 C C . GLY A 1 265 ? -3.064 -0.370 13.154 1.00 95.88 265 GLY A C 1
ATOM 2057 O O . GLY A 1 265 ? -3.428 0.653 13.729 1.00 95.88 265 GLY A O 1
ATOM 2058 N N . HIS A 1 266 ? -3.847 -1.007 12.281 1.00 97.19 266 HIS A N 1
ATOM 2059 C CA . HIS A 1 266 ? -5.274 -0.727 12.135 1.00 97.19 266 HIS A CA 1
ATOM 2060 C C . HIS A 1 266 ? -6.053 -1.368 13.287 1.00 97.19 266 HIS A C 1
ATOM 2062 O O . HIS A 1 266 ? -5.555 -2.289 13.937 1.00 97.19 266 HIS A O 1
ATOM 2068 N N . THR A 1 267 ? -7.280 -0.913 13.516 1.00 97.88 267 THR A N 1
ATOM 2069 C CA . THR A 1 267 ? -8.219 -1.629 14.383 1.00 97.88 267 THR A CA 1
ATOM 2070 C C . THR A 1 267 ? -9.198 -2.430 13.544 1.00 97.88 267 THR A C 1
ATOM 2072 O O . THR A 1 267 ? -9.495 -2.067 12.404 1.00 97.88 267 THR A O 1
ATOM 2075 N N . LEU A 1 268 ? -9.677 -3.536 14.108 1.00 96.50 268 LEU A N 1
ATOM 2076 C CA . LEU A 1 268 ? -10.683 -4.395 13.506 1.00 96.50 268 LEU A CA 1
ATOM 2077 C C . LEU A 1 268 ? -11.699 -4.769 14.586 1.00 96.50 268 LEU A C 1
ATOM 2079 O O . LEU A 1 268 ? -11.334 -5.391 15.580 1.00 96.50 268 LEU A O 1
ATOM 2083 N N . VAL A 1 269 ? -12.961 -4.389 14.398 1.00 96.62 269 VAL A N 1
ATOM 2084 C CA . VAL A 1 269 ? -14.051 -4.686 15.339 1.00 96.62 269 VAL A CA 1
ATOM 2085 C C . VAL A 1 269 ? -15.131 -5.516 14.653 1.00 96.62 269 VAL A C 1
ATOM 2087 O O . VAL A 1 269 ? -15.441 -5.306 13.480 1.00 96.62 269 VAL A O 1
ATOM 2090 N N . ALA A 1 270 ? -15.698 -6.485 15.369 1.00 93.75 270 ALA A N 1
ATOM 2091 C CA . ALA A 1 270 ? -16.671 -7.416 14.810 1.00 93.75 270 ALA A CA 1
ATOM 2092 C C . ALA A 1 270 ? -18.112 -6.983 15.108 1.00 93.75 270 ALA A C 1
ATOM 2094 O O . ALA A 1 270 ? -18.488 -6.773 16.260 1.00 93.75 270 ALA A O 1
ATOM 2095 N N . ASP A 1 271 ? -18.938 -6.929 14.066 1.00 89.50 271 ASP A N 1
ATOM 2096 C CA . ASP A 1 271 ? -20.390 -6.920 14.186 1.00 89.50 271 ASP A CA 1
ATOM 2097 C C . ASP A 1 271 ? -20.878 -8.352 14.446 1.00 89.50 271 ASP A C 1
ATOM 2099 O O . ASP A 1 271 ? -20.506 -9.303 13.750 1.00 89.50 271 ASP A O 1
ATOM 2103 N N . ARG A 1 272 ? -21.788 -8.506 15.413 1.00 82.25 272 ARG A N 1
ATOM 2104 C CA . ARG A 1 272 ? -22.434 -9.786 15.749 1.00 82.25 272 ARG A CA 1
ATOM 2105 C C . ARG A 1 272 ? -23.170 -10.423 14.564 1.00 82.25 272 ARG A C 1
ATOM 2107 O O . ARG A 1 272 ? -23.509 -11.600 14.627 1.00 82.25 272 ARG A O 1
ATOM 2114 N N . ARG A 1 273 ? -23.442 -9.662 13.498 1.00 80.12 273 ARG A N 1
ATOM 2115 C CA . ARG A 1 273 ? -24.147 -10.116 12.287 1.00 80.12 273 ARG A CA 1
ATOM 2116 C C . ARG A 1 273 ? -23.241 -10.725 11.206 1.00 80.12 273 ARG A C 1
ATOM 2118 O O . ARG A 1 273 ? -23.768 -11.164 10.180 1.00 80.12 273 ARG A O 1
ATOM 2125 N N . GLY A 1 274 ? -21.927 -10.800 11.440 1.00 84.94 274 GLY A N 1
ATOM 2126 C CA . GLY A 1 274 ? -20.964 -11.389 10.500 1.00 84.94 274 GLY A CA 1
ATOM 2127 C C . GLY A 1 274 ? -20.266 -10.371 9.594 1.00 84.94 274 GLY A C 1
ATOM 2128 O O . GLY A 1 274 ? -19.914 -10.694 8.466 1.00 84.94 274 GLY A O 1
ATOM 2129 N N . SER A 1 275 ? -20.063 -9.145 10.072 1.00 92.31 275 SER A N 1
ATOM 2130 C CA . SER A 1 275 ? -19.236 -8.157 9.372 1.00 92.31 275 SER A CA 1
ATOM 2131 C C . SER A 1 275 ? -18.072 -7.737 10.256 1.00 92.31 275 SER A C 1
ATOM 2133 O O . SER A 1 275 ? -18.236 -7.585 11.463 1.00 92.31 275 SER A O 1
ATOM 2135 N N . LEU A 1 276 ? -16.902 -7.507 9.673 1.00 95.19 276 LEU A N 1
ATOM 2136 C CA . LEU A 1 276 ? -15.766 -6.901 10.364 1.00 95.19 276 LEU A CA 1
ATOM 2137 C C . LEU A 1 276 ? -15.605 -5.467 9.877 1.00 95.19 276 LEU A C 1
ATOM 2139 O O . LEU A 1 276 ? -15.747 -5.192 8.689 1.00 95.19 276 LEU A O 1
ATOM 2143 N N . TRP A 1 277 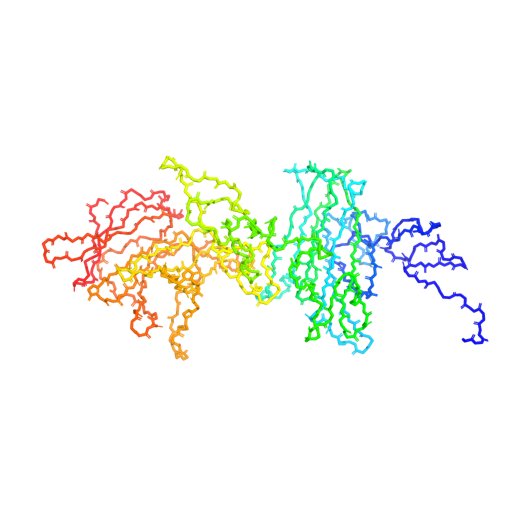? -15.309 -4.551 10.784 1.00 96.00 277 TRP A N 1
ATOM 2144 C CA . TRP A 1 277 ? -15.099 -3.144 10.476 1.00 96.00 277 TRP A CA 1
ATOM 2145 C C . TRP A 1 277 ? -13.658 -2.786 10.777 1.00 96.00 277 TRP A C 1
ATOM 2147 O O . TRP A 1 277 ? -13.204 -2.926 11.910 1.00 96.00 277 TRP A O 1
ATOM 2157 N N . MET A 1 278 ? -12.947 -2.340 9.750 1.00 96.56 278 MET A N 1
ATOM 2158 C CA . MET A 1 278 ? -11.561 -1.914 9.834 1.00 96.56 278 MET A CA 1
ATOM 2159 C C . MET A 1 278 ? -11.496 -0.396 9.763 1.00 96.56 278 MET A C 1
ATOM 2161 O O . MET A 1 278 ? -12.078 0.197 8.853 1.00 96.56 278 MET A O 1
ATOM 2165 N N . PHE A 1 279 ? -10.751 0.223 10.673 1.00 96.38 279 PHE A N 1
ATOM 2166 C CA . PHE A 1 279 ? -10.479 1.654 10.623 1.00 96.38 279 PHE A CA 1
ATOM 2167 C C . PHE A 1 279 ? -8.986 1.946 10.782 1.00 96.38 279 PHE A C 1
ATOM 2169 O O . PHE A 1 279 ? -8.271 1.314 11.568 1.00 96.38 279 PHE A O 1
ATOM 2176 N N . GLY A 1 280 ? -8.529 2.931 10.011 1.00 95.19 280 GLY A N 1
ATOM 2177 C CA . GLY A 1 280 ? -7.178 3.468 10.072 1.00 95.19 280 GLY A CA 1
ATOM 2178 C C . GLY A 1 280 ? -6.087 2.442 9.774 1.00 95.19 280 GLY A C 1
ATOM 2179 O O . GLY A 1 280 ? -6.274 1.527 8.976 1.00 95.19 280 GLY A O 1
ATOM 2180 N N . GLY A 1 281 ? -4.927 2.617 10.394 1.00 95.75 281 GLY A N 1
ATOM 2181 C CA . GLY A 1 281 ? -3.688 1.896 10.120 1.00 95.75 281 GLY A CA 1
ATOM 2182 C C . GLY A 1 281 ? -2.674 2.749 9.363 1.00 95.75 281 GLY A C 1
ATOM 2183 O O . GLY A 1 281 ? -2.968 3.853 8.913 1.00 95.75 281 GLY A O 1
ATOM 2184 N N . TYR A 1 282 ? -1.453 2.243 9.248 1.00 90.44 282 TYR A N 1
ATOM 2185 C CA . TYR A 1 282 ? -0.380 2.868 8.490 1.00 90.44 282 TYR A CA 1
ATOM 2186 C C . TYR A 1 282 ? -0.109 2.047 7.237 1.00 90.44 282 TYR A C 1
ATOM 2188 O O . TYR A 1 282 ? 0.222 0.862 7.318 1.00 90.44 282 TYR A O 1
ATOM 2196 N N . SER A 1 283 ? -0.237 2.686 6.080 1.00 85.06 283 SER A N 1
ATOM 2197 C CA . SER A 1 283 ? 0.202 2.130 4.807 1.00 85.06 283 SER A CA 1
ATOM 2198 C C . SER A 1 283 ? 1.572 2.686 4.452 1.00 85.06 283 SER A C 1
ATOM 2200 O O . SER A 1 283 ? 1.816 3.886 4.565 1.00 85.06 283 SER A O 1
ATOM 2202 N N . LEU A 1 284 ? 2.464 1.835 3.947 1.00 76.25 284 LEU A N 1
ATOM 2203 C CA . LEU A 1 284 ? 3.772 2.278 3.453 1.00 76.25 284 LEU A CA 1
ATOM 2204 C C . LEU A 1 284 ? 3.656 3.272 2.286 1.00 76.25 284 LEU A C 1
ATOM 2206 O O . LEU A 1 284 ? 4.565 4.068 2.073 1.00 76.25 284 LEU A O 1
ATOM 2210 N N . SER A 1 285 ? 2.542 3.238 1.548 1.00 69.81 285 SER A N 1
ATOM 2211 C CA . SER A 1 285 ? 2.314 4.076 0.367 1.00 69.81 285 SER A CA 1
ATOM 2212 C C . SER A 1 285 ? 1.528 5.360 0.643 1.00 69.81 285 SER A C 1
ATOM 2214 O O . SER A 1 285 ? 1.667 6.325 -0.098 1.00 69.81 285 SER A O 1
ATOM 2216 N N . HIS A 1 286 ? 0.713 5.393 1.699 1.00 74.94 286 HIS A N 1
ATOM 2217 C CA . HIS A 1 286 ? -0.182 6.525 1.992 1.00 74.94 286 HIS A CA 1
ATOM 2218 C C . HIS A 1 286 ? 0.037 7.133 3.382 1.00 74.94 286 HIS A C 1
ATOM 2220 O O . HIS A 1 286 ? -0.583 8.137 3.720 1.00 74.94 286 HIS A O 1
ATOM 2226 N N . GLY A 1 287 ? 0.923 6.550 4.192 1.00 82.75 287 GLY A N 1
ATOM 2227 C CA . GLY A 1 287 ? 1.108 6.949 5.579 1.00 82.75 287 GLY A CA 1
ATOM 2228 C C . GLY A 1 287 ? -0.099 6.577 6.453 1.00 82.75 287 GLY A C 1
ATOM 2229 O O . GLY A 1 287 ? -0.730 5.540 6.217 1.00 82.75 287 GLY A O 1
ATOM 2230 N N . PRO A 1 288 ? -0.410 7.383 7.485 1.00 89.50 288 PRO A N 1
ATOM 2231 C CA . PRO A 1 288 ? -1.570 7.166 8.343 1.00 89.50 288 PRO A CA 1
ATOM 2232 C C . PRO A 1 288 ? -2.885 7.274 7.562 1.00 89.50 288 PRO A C 1
ATOM 2234 O O . PRO A 1 288 ? -3.155 8.280 6.910 1.00 89.50 288 PRO A O 1
ATOM 2237 N N . LEU A 1 289 ? -3.726 6.252 7.672 1.00 90.62 289 LEU A N 1
ATOM 2238 C CA . LEU A 1 289 ? -5.013 6.149 6.991 1.00 90.62 289 LEU A CA 1
ATOM 2239 C C . LEU A 1 289 ? -6.161 6.560 7.916 1.00 90.62 289 LEU A C 1
ATOM 2241 O O . LEU A 1 289 ? -6.106 6.315 9.122 1.00 90.62 289 LEU A O 1
ATOM 2245 N N . ASN A 1 290 ? -7.211 7.155 7.351 1.00 91.31 290 ASN A N 1
ATOM 2246 C CA . ASN A 1 290 ? -8.475 7.482 8.025 1.00 91.31 290 ASN A CA 1
ATOM 2247 C C . ASN A 1 290 ? -9.698 6.858 7.330 1.00 91.31 290 ASN A C 1
ATOM 2249 O O . ASN A 1 290 ? -10.827 7.262 7.602 1.00 91.31 290 ASN A O 1
ATOM 2253 N N . ASP A 1 291 ? -9.498 5.907 6.415 1.00 90.88 291 ASP A N 1
ATOM 2254 C CA . ASP A 1 291 ? -10.607 5.219 5.766 1.00 90.88 291 ASP A CA 1
ATOM 2255 C C . ASP A 1 291 ? -11.212 4.151 6.686 1.00 90.88 291 ASP A C 1
ATOM 2257 O O . ASP A 1 291 ? -10.530 3.539 7.515 1.00 90.88 291 ASP A O 1
ATOM 2261 N N . ILE A 1 292 ? -12.516 3.931 6.516 1.00 92.81 292 ILE A N 1
ATOM 2262 C CA . ILE A 1 292 ? -13.261 2.852 7.155 1.00 92.81 292 ILE A CA 1
ATOM 2263 C C . ILE A 1 292 ? -13.706 1.850 6.088 1.00 92.81 292 ILE A C 1
ATOM 2265 O O . ILE A 1 292 ? -14.197 2.216 5.016 1.00 92.81 292 ILE A O 1
ATOM 2269 N N . ARG A 1 293 ? -13.470 0.568 6.356 1.00 92.88 293 ARG A N 1
ATOM 2270 C CA . ARG A 1 293 ? -13.776 -0.543 5.451 1.00 92.88 293 ARG A CA 1
ATOM 2271 C C . ARG A 1 293 ? -14.612 -1.569 6.186 1.00 92.88 293 ARG A C 1
ATOM 2273 O O . ARG A 1 293 ? -14.368 -1.840 7.359 1.00 92.88 293 ARG A O 1
ATOM 2280 N N . GLN A 1 294 ? -15.556 -2.168 5.477 1.00 93.38 294 GLN A N 1
ATOM 2281 C CA . GLN A 1 294 ? -16.338 -3.281 5.991 1.00 93.38 294 GLN A CA 1
ATOM 2282 C C . GLN A 1 294 ? -15.938 -4.551 5.245 1.00 93.38 294 GLN A C 1
ATOM 2284 O O . GLN A 1 294 ? -15.821 -4.542 4.024 1.00 93.38 294 GLN A O 1
ATOM 2289 N N . PHE A 1 295 ? -15.732 -5.642 5.967 1.00 92.25 295 PHE A N 1
ATOM 2290 C CA . PHE A 1 295 ? -15.533 -6.967 5.406 1.00 92.25 295 PHE A CA 1
ATOM 2291 C C . PHE A 1 295 ? -16.753 -7.827 5.722 1.00 92.25 295 PHE A C 1
ATOM 2293 O O . PHE A 1 295 ? -17.092 -8.018 6.890 1.00 92.25 295 PHE A O 1
ATOM 2300 N N . ASP A 1 296 ? -17.422 -8.321 4.687 1.00 90.44 296 ASP A N 1
ATOM 2301 C CA . ASP A 1 296 ? -18.526 -9.269 4.814 1.00 90.44 296 ASP A CA 1
ATOM 2302 C C . ASP A 1 296 ? -17.956 -10.687 4.928 1.00 90.44 296 ASP A C 1
ATOM 2304 O O . ASP A 1 296 ? -17.381 -11.208 3.970 1.00 90.44 296 ASP A O 1
ATOM 2308 N N . THR A 1 297 ? -18.115 -11.325 6.092 1.00 89.94 297 THR A N 1
ATOM 2309 C CA . THR A 1 297 ? -17.568 -12.670 6.323 1.00 89.94 297 THR A CA 1
ATOM 2310 C C . THR A 1 297 ? -18.379 -13.771 5.645 1.00 89.94 297 THR A C 1
ATOM 2312 O O . THR A 1 297 ? -17.888 -14.889 5.517 1.00 89.94 297 THR A O 1
ATOM 2315 N N . LYS A 1 298 ? -19.606 -13.483 5.190 1.00 87.50 298 LYS A N 1
ATOM 2316 C CA . LYS A 1 298 ? -20.434 -14.447 4.452 1.00 87.50 298 LYS A CA 1
ATOM 2317 C C . LYS A 1 298 ? -19.997 -14.528 2.998 1.00 87.50 298 LYS A C 1
ATOM 2319 O O . LYS A 1 298 ? -19.897 -15.619 2.448 1.00 87.50 298 LYS A O 1
ATOM 2324 N N . ASN A 1 299 ? -19.728 -13.370 2.399 1.00 85.62 299 ASN A N 1
ATOM 2325 C CA . ASN A 1 299 ? -19.349 -13.264 0.991 1.00 85.62 299 ASN A CA 1
ATOM 2326 C C . ASN A 1 299 ? -17.830 -13.204 0.771 1.00 85.62 299 ASN A C 1
ATOM 2328 O O . ASN A 1 299 ? -17.375 -13.328 -0.362 1.00 85.62 299 ASN A O 1
ATOM 2332 N N . ASN A 1 300 ? -17.037 -13.047 1.835 1.00 83.94 300 ASN A N 1
ATOM 2333 C CA . ASN A 1 300 ? -15.585 -12.857 1.787 1.00 83.94 300 ASN A CA 1
ATOM 2334 C C . ASN A 1 300 ? -15.162 -11.663 0.921 1.00 83.94 300 ASN A C 1
ATOM 2336 O O . ASN A 1 300 ? -14.193 -11.746 0.159 1.00 83.94 300 ASN A O 1
ATOM 2340 N N . THR A 1 301 ? -15.889 -10.551 1.040 1.00 84.06 301 THR A N 1
ATOM 2341 C CA . THR A 1 301 ? -15.679 -9.345 0.235 1.00 84.06 301 THR A CA 1
ATOM 2342 C C . THR A 1 301 ? -15.420 -8.119 1.100 1.00 84.06 301 THR A C 1
ATOM 2344 O O . THR A 1 301 ? -16.050 -7.896 2.135 1.00 84.06 301 THR A O 1
ATOM 2347 N N . TRP A 1 302 ? -14.478 -7.292 0.645 1.00 87.00 302 TRP A N 1
ATOM 2348 C CA . TRP A 1 302 ? -14.252 -5.955 1.185 1.00 87.00 302 TRP A CA 1
ATOM 2349 C C . TRP A 1 302 ? -15.178 -4.954 0.502 1.00 87.00 302 TRP A C 1
ATOM 2351 O O . TRP A 1 302 ? -15.248 -4.895 -0.724 1.00 87.00 302 TRP A O 1
ATOM 2361 N N . MET A 1 303 ? -15.837 -4.126 1.299 1.00 84.88 303 MET A N 1
ATOM 2362 C CA . MET A 1 303 ? -16.701 -3.042 0.857 1.00 84.88 303 MET A CA 1
ATOM 2363 C C . MET A 1 303 ? -16.134 -1.710 1.337 1.00 84.88 303 MET A C 1
ATOM 2365 O O . MET A 1 303 ? -15.730 -1.544 2.495 1.00 84.88 303 MET A O 1
ATOM 2369 N N . GLN A 1 304 ? -16.093 -0.744 0.421 1.00 79.44 304 GLN A N 1
ATOM 2370 C CA . GLN A 1 304 ? -15.834 0.638 0.784 1.00 79.44 304 GLN A CA 1
ATOM 2371 C C . GLN A 1 304 ? -17.067 1.213 1.467 1.00 79.44 304 GLN A C 1
ATOM 2373 O O . GLN A 1 304 ? -18.167 1.123 0.931 1.00 79.44 304 GLN A O 1
ATOM 2378 N N . VAL A 1 305 ? -16.865 1.827 2.627 1.00 85.06 305 VAL A N 1
ATOM 2379 C CA . VAL A 1 305 ? -17.917 2.569 3.311 1.00 85.06 305 VAL A CA 1
ATOM 2380 C C . VAL A 1 305 ? -17.802 4.021 2.870 1.00 85.06 305 VAL A C 1
ATOM 2382 O O . VAL A 1 305 ? -16.758 4.652 3.055 1.00 85.06 305 VAL A O 1
ATOM 2385 N N . THR A 1 306 ? -18.856 4.540 2.250 1.00 81.56 306 THR A N 1
ATOM 2386 C CA . THR A 1 306 ? -18.938 5.959 1.907 1.00 81.56 306 THR A CA 1
ATOM 2387 C C . THR A 1 306 ? -19.340 6.713 3.162 1.00 81.56 306 THR A C 1
ATOM 2389 O O . THR A 1 306 ? -20.468 6.598 3.622 1.00 81.56 306 THR A O 1
ATOM 2392 N N . VAL A 1 307 ? -18.399 7.452 3.741 1.00 80.12 307 VAL A N 1
ATOM 2393 C CA . VAL A 1 307 ? -18.701 8.331 4.872 1.00 80.12 307 VAL A CA 1
ATOM 2394 C C . VAL A 1 307 ? -19.544 9.485 4.352 1.00 80.12 307 VAL A C 1
ATOM 2396 O O . VAL A 1 307 ? -19.139 10.167 3.410 1.00 80.12 307 VAL A O 1
ATOM 2399 N N . ASP A 1 308 ? -20.702 9.698 4.963 1.00 70.56 308 ASP A N 1
ATOM 2400 C CA . ASP A 1 308 ? -21.569 10.809 4.599 1.00 70.56 308 ASP A CA 1
ATOM 2401 C C . ASP A 1 308 ? -20.954 12.102 5.158 1.00 70.56 308 ASP A C 1
ATOM 2403 O O . ASP A 1 308 ? -20.816 12.264 6.373 1.00 70.56 308 ASP A O 1
ATOM 2407 N N . SER A 1 309 ? -20.483 12.988 4.281 1.00 61.88 309 SER A N 1
ATOM 2408 C CA . SER A 1 309 ? -19.788 14.215 4.679 1.00 61.88 309 SER A CA 1
ATOM 2409 C C . SER A 1 309 ? -20.462 15.439 4.074 1.00 61.88 309 SER A C 1
ATOM 2411 O O . SER A 1 309 ? -20.389 15.671 2.867 1.00 61.88 309 SER A O 1
ATOM 2413 N N . SER A 1 310 ? -21.072 16.257 4.925 1.00 59.16 310 SER A N 1
ATOM 2414 C CA . SER A 1 310 ? -21.341 17.662 4.631 1.00 59.16 310 SER A CA 1
ATOM 2415 C C . SER A 1 310 ? -20.039 18.480 4.724 1.00 59.16 310 SER A C 1
ATOM 2417 O O . SER A 1 310 ? -19.092 18.048 5.384 1.00 59.16 310 SER A O 1
ATOM 2419 N N . PRO A 1 311 ? -19.960 19.673 4.109 1.00 52.16 311 PRO A N 1
ATOM 2420 C CA . PRO A 1 311 ? -18.768 20.530 4.164 1.00 52.16 311 PRO A CA 1
ATOM 2421 C C . PRO A 1 311 ? -18.304 20.906 5.583 1.00 52.16 311 PRO A C 1
ATOM 2423 O O . PRO A 1 311 ? -17.160 21.317 5.761 1.00 52.16 311 PRO A O 1
ATOM 2426 N N . GLU A 1 312 ? -19.178 20.774 6.584 1.00 54.03 312 GLU A N 1
ATOM 2427 C CA . GLU A 1 312 ? -18.892 21.074 7.991 1.00 54.03 312 GLU A CA 1
ATOM 2428 C C . GLU A 1 312 ? -18.487 19.835 8.810 1.00 54.03 312 GLU A C 1
ATOM 2430 O O . GLU A 1 312 ? -18.067 19.962 9.966 1.00 54.03 312 GLU A O 1
ATOM 2435 N N . ASP A 1 313 ? -18.592 18.633 8.234 1.00 58.12 313 ASP A N 1
ATOM 2436 C CA . ASP A 1 313 ? -18.334 17.394 8.957 1.00 58.12 313 ASP A CA 1
ATOM 2437 C C . ASP A 1 313 ? -16.846 17.176 9.203 1.00 58.12 313 ASP A C 1
ATOM 2439 O O . ASP A 1 313 ? -16.016 17.114 8.294 1.00 58.12 313 ASP A O 1
ATOM 2443 N N . ARG A 1 314 ? -16.508 17.015 10.484 1.00 73.88 314 ARG A N 1
ATOM 2444 C CA . ARG A 1 314 ? -15.155 16.687 10.920 1.00 73.88 314 ARG A CA 1
ATOM 2445 C C . ARG A 1 314 ? -14.975 15.173 10.908 1.00 73.88 314 ARG A C 1
ATOM 2447 O O . ARG A 1 314 ? -15.809 14.437 11.427 1.00 73.88 314 ARG A O 1
ATOM 2454 N N . MET A 1 315 ? -13.851 14.721 10.368 1.00 86.62 315 MET A N 1
ATOM 2455 C CA . MET A 1 315 ? -13.437 13.319 10.387 1.00 86.62 315 MET A CA 1
ATOM 2456 C C . MET A 1 315 ? -12.186 13.151 11.253 1.00 86.62 315 MET A C 1
ATOM 2458 O O . MET A 1 315 ? -11.383 14.086 11.350 1.00 86.62 315 MET A O 1
ATOM 2462 N N . PRO A 1 316 ? -11.984 11.973 11.869 1.00 92.25 316 PRO A N 1
ATOM 2463 C CA . PRO A 1 316 ? -10.744 11.686 12.570 1.00 92.25 316 PRO A CA 1
ATOM 2464 C C . PRO A 1 316 ? -9.549 11.772 11.614 1.00 92.25 316 PRO A C 1
ATOM 2466 O O . PRO A 1 316 ? -9.609 11.331 10.464 1.00 92.25 316 PRO A O 1
ATOM 2469 N N . LEU A 1 317 ? -8.433 12.302 12.120 1.00 91.25 317 LEU A N 1
ATOM 2470 C CA . LEU A 1 317 ? -7.149 12.235 11.423 1.00 91.25 317 LEU A CA 1
ATOM 2471 C C . LEU A 1 317 ? -6.746 10.784 11.144 1.00 91.25 317 LEU A C 1
ATOM 2473 O O . LEU A 1 317 ? -7.087 9.877 11.916 1.00 91.25 317 LEU A O 1
ATOM 2477 N N . GLY A 1 318 ? -5.964 10.594 10.077 1.00 92.50 318 GLY A N 1
ATOM 2478 C CA . GLY A 1 318 ? -5.382 9.296 9.757 1.00 92.50 318 GLY A CA 1
ATOM 2479 C C . GLY A 1 318 ? -4.487 8.814 10.886 1.00 92.50 318 GLY A C 1
ATOM 2480 O O . GLY A 1 318 ? -3.662 9.582 11.386 1.00 92.50 318 GLY A O 1
ATOM 2481 N N . ARG A 1 319 ? -4.676 7.569 11.329 1.00 95.19 319 ARG A N 1
ATOM 2482 C CA . ARG A 1 319 ? -4.073 7.086 12.575 1.00 95.19 319 ARG A CA 1
ATOM 2483 C C . ARG A 1 319 ? -3.828 5.588 12.611 1.00 95.19 319 ARG A C 1
ATOM 2485 O O . ARG A 1 319 ? -4.565 4.821 12.007 1.00 95.19 319 ARG A O 1
ATOM 2492 N N . TYR A 1 320 ? -2.841 5.163 13.388 1.00 96.19 320 TYR A N 1
ATOM 2493 C CA . TYR A 1 320 ? -2.467 3.763 13.609 1.00 96.19 320 TYR A CA 1
ATOM 2494 C C . TYR A 1 320 ? -2.103 3.528 15.080 1.00 96.19 320 TYR A C 1
ATOM 2496 O O . TYR A 1 320 ? -1.865 4.482 15.812 1.00 96.19 320 TYR A O 1
ATOM 2504 N N . PHE A 1 321 ? -2.129 2.278 15.545 1.00 96.94 321 PHE A N 1
ATOM 2505 C CA . PHE A 1 321 ? -2.015 1.915 16.967 1.00 96.94 321 PHE A CA 1
ATOM 2506 C C . PHE A 1 321 ? -3.002 2.673 17.877 1.00 96.94 321 PHE A C 1
ATOM 2508 O O . PHE A 1 321 ? -2.711 2.943 19.039 1.00 96.94 321 PHE A O 1
ATOM 2515 N N . HIS A 1 322 ? -4.162 3.048 17.342 1.00 97.75 322 HIS A N 1
ATOM 2516 C CA . HIS A 1 322 ? -5.300 3.510 18.134 1.00 97.75 322 HIS A CA 1
ATOM 2517 C C . HIS A 1 322 ? -6.064 2.292 18.661 1.00 97.75 322 HIS A C 1
ATOM 2519 O O . HIS A 1 322 ? -5.891 1.189 18.138 1.00 97.75 322 HIS A O 1
ATOM 2525 N N . ALA A 1 323 ? -6.927 2.492 19.651 1.00 98.19 323 ALA A N 1
ATOM 2526 C CA . ALA A 1 323 ? -7.866 1.461 20.071 1.00 98.19 323 ALA A CA 1
ATOM 2527 C C . ALA A 1 323 ? -9.267 1.767 19.541 1.00 98.19 323 ALA A C 1
ATOM 2529 O O . ALA A 1 323 ? -9.644 2.931 19.386 1.00 98.19 323 ALA A O 1
ATOM 2530 N N . ALA A 1 324 ? -10.032 0.715 19.262 1.00 98.19 324 ALA A N 1
ATOM 2531 C CA . ALA A 1 324 ? -11.413 0.818 18.825 1.00 98.19 324 ALA A CA 1
ATOM 2532 C C . ALA A 1 324 ? -12.263 -0.260 19.486 1.00 98.19 324 ALA A C 1
ATOM 2534 O O . ALA A 1 324 ? -11.770 -1.354 19.734 1.00 98.19 324 ALA A O 1
ATOM 2535 N N . GLU A 1 325 ? -13.534 0.050 19.723 1.00 97.62 325 GLU A N 1
ATOM 2536 C CA . GLU A 1 325 ? -14.505 -0.903 20.255 1.00 97.62 325 GLU A CA 1
ATOM 2537 C C . GLU A 1 325 ? -15.900 -0.621 19.683 1.00 97.62 325 GLU A C 1
ATOM 2539 O O . GLU A 1 325 ? -16.317 0.535 19.559 1.00 97.62 325 GLU A O 1
ATOM 2544 N N . MET A 1 326 ? -16.634 -1.679 19.323 1.00 96.44 326 MET A N 1
ATOM 2545 C CA . MET A 1 326 ? -18.004 -1.567 18.813 1.00 96.44 326 MET A CA 1
ATOM 2546 C C . MET A 1 326 ? -19.030 -1.685 19.942 1.00 96.44 326 MET A C 1
ATOM 2548 O O . MET A 1 326 ? -19.112 -2.697 20.636 1.00 96.44 326 MET A O 1
ATOM 2552 N N . ILE A 1 327 ? -19.891 -0.676 20.065 1.00 95.25 327 ILE A N 1
ATOM 2553 C CA . ILE A 1 327 ? -20.914 -0.588 21.107 1.00 95.25 327 ILE A CA 1
ATOM 2554 C C . ILE A 1 327 ? -22.292 -0.793 20.487 1.00 95.25 327 ILE A C 1
ATOM 2556 O O . ILE A 1 327 ? -22.904 0.119 19.928 1.00 95.25 327 ILE A O 1
ATOM 2560 N N . MET A 1 328 ? -22.799 -2.023 20.598 1.00 92.12 328 MET A N 1
ATOM 2561 C CA . MET A 1 328 ? -24.040 -2.436 19.935 1.00 92.12 328 MET A CA 1
ATOM 2562 C C . MET A 1 328 ? -25.281 -1.687 20.428 1.00 92.12 328 MET A C 1
ATOM 2564 O O . MET A 1 328 ? -26.164 -1.402 19.622 1.00 92.12 328 MET A O 1
ATOM 2568 N N . SER A 1 329 ? -25.358 -1.340 21.713 1.00 92.56 329 SER A N 1
ATOM 2569 C CA . SER A 1 329 ? -26.472 -0.559 22.280 1.00 92.56 329 SER A CA 1
ATOM 2570 C C . SER A 1 329 ? -26.565 0.851 21.687 1.00 92.56 329 SER A C 1
ATOM 2572 O O . SER A 1 329 ? -27.655 1.402 21.566 1.00 92.56 329 SER A O 1
ATOM 2574 N N . LYS A 1 330 ? -25.423 1.416 21.277 1.00 93.19 330 LYS A N 1
ATOM 2575 C CA . LYS A 1 330 ? -25.306 2.732 20.636 1.00 93.19 330 LYS A CA 1
ATOM 2576 C C . LYS A 1 330 ? -25.263 2.649 19.108 1.00 93.19 330 LYS A C 1
ATOM 2578 O O . LYS A 1 330 ? -25.304 3.688 18.459 1.00 93.19 330 LYS A O 1
ATOM 2583 N N . GLN A 1 331 ? -25.169 1.441 18.539 1.00 94.38 331 GLN A N 1
ATOM 2584 C CA . GLN A 1 331 ? -24.954 1.205 17.104 1.00 94.38 331 GLN A CA 1
ATOM 2585 C C . GLN A 1 331 ? -23.781 2.038 16.559 1.00 94.38 331 GLN A C 1
ATOM 2587 O O . GLN A 1 331 ? -23.892 2.669 15.508 1.00 94.38 331 GLN A O 1
ATOM 2592 N N . ALA A 1 332 ? -22.666 2.068 17.295 1.00 96.00 332 ALA A N 1
ATOM 2593 C CA . ALA A 1 332 ? -21.521 2.909 16.964 1.00 96.00 332 ALA A CA 1
ATOM 2594 C C . ALA A 1 332 ? -20.178 2.236 17.270 1.00 96.00 332 ALA A C 1
ATOM 2596 O O . ALA A 1 332 ? -20.077 1.404 18.172 1.00 96.00 332 ALA A O 1
ATOM 2597 N N . ILE A 1 333 ? -19.143 2.625 16.528 1.00 97.56 333 ILE A N 1
ATOM 2598 C CA . ILE A 1 333 ? -17.747 2.248 16.780 1.00 97.56 333 ILE A CA 1
ATOM 2599 C C . ILE A 1 333 ? -17.055 3.433 17.435 1.00 97.56 333 ILE A C 1
ATOM 2601 O O . ILE A 1 333 ? -17.053 4.518 16.863 1.00 97.56 333 ILE A O 1
ATOM 2605 N N . TYR A 1 334 ? -16.462 3.231 18.604 1.00 98.06 334 TYR A N 1
ATOM 2606 C CA . TYR A 1 334 ? -15.682 4.247 19.304 1.00 98.06 334 TYR A CA 1
ATOM 2607 C C . TYR A 1 334 ? -14.203 4.043 19.012 1.00 98.06 334 TYR A C 1
ATOM 2609 O O . TYR A 1 334 ? -13.753 2.901 18.971 1.00 98.06 334 TYR A O 1
ATOM 2617 N N . ILE A 1 335 ? -13.451 5.128 18.833 1.00 98.19 335 ILE A N 1
ATOM 2618 C CA . ILE A 1 335 ? -11.998 5.102 18.621 1.00 98.19 335 ILE A CA 1
ATOM 2619 C C . ILE A 1 335 ? -11.316 6.126 19.526 1.00 98.19 335 ILE A C 1
ATOM 2621 O O . ILE A 1 335 ? -11.789 7.259 19.626 1.00 98.19 335 ILE A O 1
ATOM 2625 N N . TYR A 1 336 ? -10.203 5.746 20.152 1.00 97.81 336 TYR A N 1
ATOM 2626 C CA . TYR A 1 336 ? -9.428 6.625 21.029 1.00 97.81 336 TYR A CA 1
ATOM 2627 C C . TYR A 1 336 ? -7.948 6.658 20.637 1.00 97.81 336 TYR A C 1
ATOM 2629 O O . TYR A 1 336 ? -7.335 5.622 20.360 1.00 97.81 336 TYR A O 1
ATOM 2637 N N . GLY A 1 337 ? -7.384 7.866 20.623 1.00 96.75 337 GLY A N 1
ATOM 2638 C CA . GLY A 1 337 ? -5.952 8.110 20.487 1.00 96.75 337 GLY A CA 1
ATOM 2639 C C . GLY A 1 337 ? -5.319 7.534 19.216 1.00 96.75 337 GLY A C 1
ATOM 2640 O O . GLY A 1 337 ? -5.907 7.573 18.131 1.00 96.75 337 GLY A O 1
ATOM 2641 N N . GLY A 1 338 ? -4.095 7.026 19.355 1.00 96.75 338 GLY A N 1
ATOM 2642 C CA . GLY A 1 338 ? -3.253 6.497 18.283 1.00 96.75 338 GLY A CA 1
ATOM 2643 C C . GLY A 1 338 ? -2.127 7.436 17.867 1.00 96.75 338 GLY A C 1
ATOM 2644 O O . GLY A 1 338 ? -1.962 8.532 18.394 1.00 96.75 338 GLY A O 1
ATOM 2645 N N . LEU A 1 339 ? -1.335 6.984 16.901 1.00 94.00 339 LEU A N 1
ATOM 2646 C CA . LEU A 1 339 ? -0.291 7.766 16.256 1.00 94.00 339 LEU A CA 1
ATOM 2647 C C . LEU A 1 339 ? -0.790 8.319 14.931 1.00 94.00 339 LEU A C 1
ATOM 2649 O O . LEU A 1 339 ? -1.416 7.609 14.148 1.00 94.00 339 LEU A O 1
ATOM 2653 N N . SER A 1 340 ? -0.428 9.559 14.649 1.00 92.31 340 SER A N 1
ATOM 2654 C CA . SER A 1 340 ? -0.554 10.192 13.346 1.00 92.31 340 SER A CA 1
ATOM 2655 C C . SER A 1 340 ? 0.781 10.824 12.956 1.00 92.31 340 SER A C 1
ATOM 2657 O O . SER A 1 340 ? 1.784 10.723 13.668 1.00 92.31 340 SER A O 1
ATOM 2659 N N . ARG A 1 341 ? 0.820 11.447 11.786 1.00 84.25 341 ARG A N 1
ATOM 2660 C CA . ARG A 1 341 ? 2.000 12.142 11.287 1.00 84.25 341 ARG A CA 1
ATOM 2661 C C . ARG A 1 341 ? 1.560 13.470 10.698 1.00 84.25 341 ARG A C 1
ATOM 2663 O O . ARG A 1 341 ? 0.688 13.488 9.835 1.00 84.25 341 ARG A O 1
ATOM 2670 N N . ASN A 1 342 ? 2.176 14.553 11.157 1.00 70.62 342 ASN A N 1
ATOM 2671 C CA . ASN A 1 342 ? 2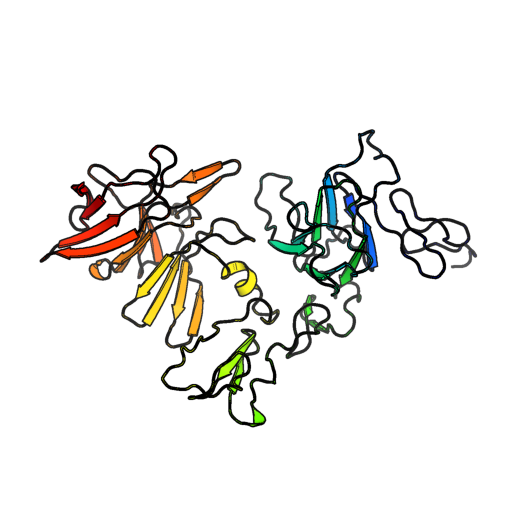.129 15.837 10.464 1.00 70.62 342 ASN A CA 1
ATOM 2672 C C . ASN A 1 342 ? 3.463 16.060 9.729 1.00 70.62 342 ASN A C 1
ATOM 2674 O O . ASN A 1 342 ? 4.380 15.252 9.866 1.00 70.62 342 ASN A O 1
ATOM 2678 N N . GLN A 1 343 ? 3.560 17.120 8.926 1.00 59.56 343 GLN A N 1
ATOM 2679 C CA . GLN A 1 343 ? 4.648 17.388 7.974 1.00 59.56 343 GLN A CA 1
ATOM 2680 C C . GLN A 1 343 ? 6.068 17.170 8.540 1.00 59.56 343 GLN A C 1
ATOM 2682 O O . GLN A 1 343 ? 6.939 16.714 7.800 1.00 59.56 343 GLN A O 1
ATOM 2687 N N . THR A 1 344 ? 6.294 17.412 9.837 1.00 58.41 344 THR A N 1
ATOM 2688 C CA . THR A 1 344 ? 7.603 17.243 10.493 1.00 58.41 344 THR A CA 1
ATOM 2689 C C . THR A 1 344 ? 7.635 16.221 11.629 1.00 58.41 344 THR A C 1
ATOM 2691 O O . THR A 1 344 ? 8.687 15.627 11.845 1.00 58.41 344 THR A O 1
ATOM 2694 N N . ASP A 1 345 ? 6.514 15.951 12.309 1.00 67.62 345 ASP A N 1
ATOM 2695 C CA . ASP A 1 345 ? 6.523 15.235 13.592 1.00 67.62 345 ASP A CA 1
ATOM 2696 C C . ASP A 1 345 ? 5.521 14.080 13.688 1.00 67.62 345 ASP A C 1
ATOM 2698 O O . ASP A 1 345 ? 4.426 14.084 13.107 1.00 67.62 345 ASP A O 1
ATOM 2702 N N . HIS A 1 346 ? 5.910 13.084 14.485 1.00 77.69 346 HIS A N 1
ATOM 2703 C CA . HIS A 1 346 ? 5.017 12.041 14.967 1.00 77.69 346 HIS A CA 1
ATOM 2704 C C . HIS A 1 346 ? 4.077 12.635 16.019 1.00 77.69 346 HIS A C 1
ATOM 2706 O O . HIS A 1 346 ? 4.523 13.165 17.033 1.00 77.69 346 HIS A O 1
ATOM 2712 N N . LEU A 1 347 ? 2.771 12.538 15.776 1.00 88.19 347 LEU A N 1
ATOM 2713 C CA . LEU A 1 347 ? 1.744 13.029 16.689 1.00 88.19 347 LEU A CA 1
ATOM 2714 C C . LEU A 1 347 ? 1.150 11.854 17.459 1.00 88.19 347 LEU A C 1
ATOM 2716 O O . LEU A 1 347 ? 0.699 10.892 16.839 1.00 88.19 347 LEU A O 1
ATOM 2720 N N . VAL A 1 348 ? 1.106 11.944 18.786 1.00 92.44 348 VAL A N 1
ATOM 2721 C CA . VAL A 1 348 ? 0.285 11.049 19.611 1.00 92.44 348 VAL A CA 1
ATOM 2722 C C . VAL A 1 348 ? -1.038 11.753 19.882 1.00 92.44 348 VAL A C 1
ATOM 2724 O O . VAL A 1 348 ? -1.061 12.924 20.248 1.00 92.44 348 VAL A O 1
ATOM 2727 N N . LEU A 1 349 ? -2.145 11.061 19.647 1.00 94.44 349 LEU A N 1
ATOM 2728 C CA . LEU A 1 349 ? -3.487 11.624 19.730 1.00 94.44 349 LEU A CA 1
ATOM 2729 C C . LEU A 1 349 ? -4.144 11.286 21.077 1.00 94.44 349 LEU A C 1
ATOM 2731 O O . LEU A 1 349 ? -3.887 10.228 21.656 1.00 94.44 349 LEU A O 1
ATOM 2735 N N . ASP A 1 350 ? -5.019 12.172 21.546 1.00 94.00 350 ASP A N 1
ATOM 2736 C CA . ASP A 1 350 ? -5.869 12.041 22.743 1.00 94.00 350 ASP A CA 1
ATOM 2737 C C . ASP A 1 350 ? -7.362 12.279 22.440 1.00 94.00 350 ASP A C 1
ATOM 2739 O O . ASP A 1 350 ? -8.196 12.383 23.346 1.00 94.00 350 ASP A O 1
ATOM 2743 N N . ASP A 1 351 ? -7.715 12.388 21.158 1.00 95.38 351 ASP A N 1
ATOM 2744 C CA . ASP A 1 351 ? -9.077 12.622 20.709 1.00 95.38 351 ASP A CA 1
ATOM 2745 C C . ASP A 1 351 ? -9.921 11.339 20.755 1.00 95.38 351 ASP A C 1
ATOM 2747 O O . ASP A 1 351 ? -9.436 10.213 20.609 1.00 95.38 351 ASP A O 1
ATOM 2751 N N . PHE A 1 352 ? -11.225 11.531 20.967 1.00 97.38 352 PHE A N 1
ATOM 2752 C CA . PHE A 1 352 ? -12.194 10.451 21.116 1.00 97.38 352 PHE A CA 1
ATOM 2753 C C . PHE A 1 352 ? -13.343 10.646 20.134 1.00 97.38 352 PHE A C 1
ATOM 2755 O O . PHE A 1 352 ? -14.040 11.66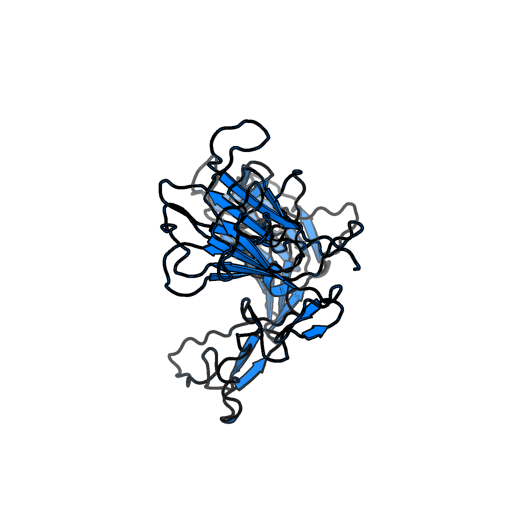6 20.169 1.00 97.38 352 PHE A O 1
ATOM 2762 N N . TRP A 1 353 ? -13.534 9.666 19.260 1.00 97.31 353 TRP A N 1
ATOM 2763 C CA . TRP A 1 353 ? -14.514 9.719 18.181 1.00 97.31 353 TRP A CA 1
ATOM 2764 C C . TRP A 1 353 ? -15.460 8.535 18.239 1.00 97.31 353 TRP A C 1
ATOM 2766 O O . TRP A 1 353 ? -15.116 7.470 18.746 1.00 97.31 353 TRP A O 1
ATOM 2776 N N . GLN A 1 354 ? -16.636 8.725 17.653 1.00 96.62 354 GLN A N 1
ATOM 2777 C CA . GLN A 1 354 ? -17.567 7.650 17.357 1.00 96.62 354 GLN A CA 1
ATOM 2778 C C . GLN A 1 354 ? -17.988 7.702 15.884 1.00 96.62 354 GLN A C 1
ATOM 2780 O O . GLN A 1 354 ? -18.151 8.786 15.317 1.00 96.62 354 GLN A O 1
ATOM 2785 N N . PHE A 1 355 ? -18.190 6.531 15.291 1.00 96.06 355 PHE A N 1
ATOM 2786 C CA . PHE A 1 355 ? -18.781 6.341 13.973 1.00 96.06 355 PHE A CA 1
ATOM 2787 C C . PHE A 1 355 ? -20.143 5.673 14.125 1.00 96.06 355 PHE A C 1
ATOM 2789 O O . PHE A 1 355 ? -20.220 4.546 14.618 1.00 96.06 355 PHE A O 1
ATOM 2796 N N . GLY A 1 356 ? -21.214 6.354 13.719 1.00 94.31 356 GLY A N 1
ATOM 2797 C CA . GLY A 1 356 ? -22.559 5.781 13.741 1.00 94.31 356 GLY A CA 1
ATOM 2798 C C . GLY A 1 356 ? -22.749 4.781 12.602 1.00 94.31 356 GLY A C 1
ATOM 2799 O O . GLY A 1 356 ? -22.603 5.142 11.441 1.00 94.31 356 GLY A O 1
ATOM 2800 N N . LEU A 1 357 ? -23.116 3.535 12.909 1.00 92.25 357 LEU A N 1
ATOM 2801 C CA . LEU A 1 357 ? -23.257 2.469 11.906 1.00 92.25 357 LEU A CA 1
ATOM 2802 C C . LEU A 1 357 ? -24.428 2.707 10.944 1.00 92.25 357 LEU A C 1
ATOM 2804 O O . LEU A 1 357 ? -24.351 2.337 9.776 1.00 92.25 357 LEU A O 1
ATOM 2808 N N . GLN A 1 358 ? -25.508 3.324 11.432 1.00 89.62 358 GLN A N 1
ATOM 2809 C CA . GLN A 1 358 ? -26.686 3.642 10.616 1.00 89.62 358 GLN A CA 1
ATOM 2810 C C . GLN A 1 358 ? -26.517 4.950 9.847 1.00 89.62 358 GLN A C 1
ATOM 2812 O O . GLN A 1 358 ? -26.854 5.016 8.672 1.00 89.62 358 GLN A O 1
ATOM 2817 N N . SER A 1 359 ? -25.996 5.987 10.509 1.00 89.94 359 SER A N 1
ATOM 2818 C CA . SER A 1 359 ? -25.790 7.297 9.887 1.00 89.94 359 SER A CA 1
ATOM 2819 C C . SER A 1 359 ? -24.569 7.338 8.974 1.00 89.94 359 SER A C 1
ATOM 2821 O O . SER A 1 359 ? -24.488 8.228 8.144 1.00 89.94 359 SER A O 1
ATOM 2823 N N . GLN A 1 360 ? -23.616 6.418 9.149 1.00 90.69 360 GLN A N 1
ATOM 2824 C CA . GLN A 1 360 ? -22.311 6.413 8.483 1.00 90.69 360 GLN A CA 1
ATOM 2825 C C . GLN A 1 360 ? -21.544 7.736 8.639 1.00 90.69 360 GLN A C 1
ATOM 2827 O O . GLN A 1 360 ? -20.831 8.177 7.737 1.00 90.69 360 GLN A O 1
ATOM 2832 N N . ARG A 1 361 ? -21.678 8.366 9.816 1.00 90.31 361 ARG A N 1
ATOM 2833 C CA . ARG A 1 361 ? -21.068 9.663 10.142 1.00 90.31 361 ARG A CA 1
ATOM 2834 C C . ARG A 1 361 ? -20.150 9.576 11.347 1.00 90.31 361 ARG A C 1
ATOM 2836 O O . ARG A 1 361 ? -20.450 8.896 12.332 1.00 90.31 361 ARG A O 1
ATOM 2843 N N . TRP A 1 362 ? -19.052 10.320 11.263 1.00 93.19 362 TRP A N 1
ATOM 2844 C CA . TRP A 1 362 ? -18.143 10.561 12.375 1.00 93.19 362 TRP A CA 1
ATOM 2845 C C . TRP A 1 362 ? -18.637 11.722 13.233 1.00 93.19 362 TRP A C 1
ATOM 2847 O O . TRP A 1 362 ? -19.120 12.730 12.727 1.00 93.19 362 TRP A O 1
ATOM 2857 N N . SER A 1 363 ? -18.473 11.599 14.546 1.00 93.06 363 SER A N 1
ATOM 2858 C CA . SER A 1 363 ? -18.685 12.702 15.482 1.00 93.06 363 SER A CA 1
ATOM 2859 C C . SER A 1 363 ? -17.701 12.610 16.640 1.00 93.06 363 SER A C 1
ATOM 2861 O O . SER A 1 363 ? -17.404 11.510 17.114 1.00 93.06 363 SER A O 1
ATOM 2863 N N . ILE A 1 364 ? -17.227 13.759 17.118 1.00 93.75 364 ILE A N 1
ATOM 2864 C CA . ILE A 1 364 ? -16.413 13.832 18.335 1.00 93.75 364 ILE A CA 1
ATOM 2865 C C . ILE A 1 364 ? -17.288 13.452 19.530 1.00 93.75 364 ILE A C 1
ATOM 2867 O O . ILE A 1 364 ? -18.411 13.936 19.671 1.00 93.75 364 ILE A O 1
ATOM 2871 N N . VAL A 1 365 ? -16.766 12.597 20.406 1.00 95.38 365 VAL A N 1
ATOM 2872 C CA . VAL A 1 365 ? -17.455 12.226 21.640 1.00 95.38 365 VAL A CA 1
ATOM 2873 C C . VAL A 1 365 ? -17.316 13.366 22.642 1.00 95.38 365 VAL A C 1
ATOM 2875 O O . VAL A 1 365 ? -16.210 13.802 22.977 1.00 95.38 365 VAL A O 1
ATOM 2878 N N . ASN A 1 366 ? -18.451 13.839 23.153 1.00 92.62 366 ASN A N 1
ATOM 2879 C CA . ASN A 1 366 ? -18.476 14.794 24.254 1.00 92.62 366 ASN A CA 1
ATOM 2880 C C . ASN A 1 366 ? -18.002 14.100 25.529 1.00 92.62 366 ASN A C 1
ATOM 2882 O O . ASN A 1 366 ? -18.595 13.116 25.952 1.00 92.62 366 ASN A O 1
ATOM 2886 N N . GLN A 1 367 ? -16.940 14.618 26.139 1.00 93.31 367 GLN A N 1
ATOM 2887 C CA . GLN A 1 367 ? -16.253 13.977 27.260 1.00 93.31 367 GLN A CA 1
ATOM 2888 C C . GLN A 1 367 ? -16.263 14.880 28.490 1.00 93.31 367 GLN A C 1
ATOM 2890 O O . GLN A 1 367 ? -15.812 16.027 28.415 1.00 93.31 367 GLN A O 1
ATOM 2895 N N . LYS A 1 368 ? -16.714 14.339 29.622 1.00 92.62 368 LYS A N 1
ATOM 2896 C CA . LYS A 1 368 ? -16.638 14.955 30.955 1.00 92.62 368 LYS A CA 1
ATOM 2897 C C . LYS A 1 368 ? -15.569 14.260 31.809 1.00 92.62 368 LYS A C 1
ATOM 2899 O O . LYS A 1 368 ? -15.105 13.177 31.460 1.00 92.62 368 LYS A O 1
ATOM 2904 N N . GLY A 1 369 ? -15.198 14.878 32.929 1.00 90.06 369 GLY A N 1
ATOM 2905 C CA . GLY A 1 369 ? -14.241 14.307 33.884 1.00 90.06 369 GLY A CA 1
ATOM 2906 C C . GLY A 1 369 ? -12.774 14.423 33.455 1.00 90.06 369 GLY A C 1
ATOM 2907 O O . GLY A 1 369 ? -12.436 15.178 32.538 1.00 90.06 369 GLY A O 1
ATOM 2908 N N . SER A 1 370 ? -11.896 13.694 34.152 1.00 89.50 370 SER A N 1
ATOM 2909 C CA . SER A 1 370 ? -10.467 13.623 33.834 1.00 89.50 370 SER A CA 1
ATOM 2910 C C . SER A 1 370 ? -10.256 12.699 32.641 1.00 89.50 370 SER A C 1
ATOM 2912 O O . SER A 1 370 ? -10.552 11.512 32.708 1.00 89.50 370 SER A O 1
ATOM 2914 N N . LYS A 1 371 ? -9.772 13.247 31.530 1.00 91.62 371 LYS A N 1
ATOM 2915 C CA . LYS A 1 371 ? -9.581 12.487 30.293 1.00 91.62 371 LYS A CA 1
ATOM 2916 C C . LYS A 1 371 ? -8.239 11.750 30.318 1.00 91.62 371 LYS A C 1
ATOM 2918 O O . LYS A 1 371 ? -7.305 12.249 30.956 1.00 91.62 371 LYS A O 1
ATOM 2923 N N . PRO A 1 372 ? -8.118 10.617 29.606 1.00 92.50 372 PRO A N 1
ATOM 2924 C CA . PRO A 1 372 ? -6.824 9.996 29.397 1.00 92.50 372 PRO A CA 1
ATOM 2925 C C . PRO A 1 372 ? -5.882 10.949 28.637 1.00 92.50 372 PRO A C 1
ATOM 2927 O O . PRO A 1 372 ? -6.345 11.867 27.951 1.00 92.50 372 PRO A O 1
ATOM 2930 N N . PRO A 1 373 ? -4.558 10.782 28.790 1.00 92.81 373 PRO A N 1
ATOM 2931 C CA . PRO A 1 373 ? -3.581 11.545 28.025 1.00 92.81 373 PRO A CA 1
ATOM 2932 C C . PRO A 1 373 ? -3.502 11.035 26.578 1.00 92.81 373 PRO A C 1
ATOM 2934 O O . PRO A 1 373 ? -4.184 10.091 26.188 1.00 92.81 373 PRO A O 1
ATOM 2937 N N . GLN A 1 374 ? -2.598 11.614 25.791 1.00 94.12 374 GLN A N 1
ATOM 2938 C CA . GLN A 1 374 ? -2.252 11.085 24.471 1.00 94.12 374 GLN A CA 1
ATOM 2939 C C . GLN A 1 374 ? -1.721 9.656 24.611 1.00 94.12 374 GLN A C 1
ATOM 2941 O O . GLN A 1 374 ? -0.734 9.444 25.321 1.00 94.12 374 GLN A O 1
ATOM 2946 N N . LEU A 1 375 ? -2.361 8.690 23.950 1.00 95.44 375 LEU A N 1
ATOM 2947 C CA . LEU A 1 375 ? -2.032 7.268 24.067 1.00 95.44 375 LEU A CA 1
ATOM 2948 C C . LEU A 1 375 ? -1.998 6.591 22.698 1.00 95.44 375 LEU A C 1
ATOM 2950 O O . LEU A 1 375 ? -2.917 6.731 21.896 1.00 95.44 375 LEU A O 1
ATOM 2954 N N . ALA A 1 376 ? -0.994 5.746 22.475 1.00 95.88 376 ALA A N 1
ATOM 2955 C CA . ALA A 1 376 ? -0.923 4.824 21.342 1.00 95.88 376 ALA A CA 1
ATOM 2956 C C . ALA A 1 376 ? -0.490 3.420 21.785 1.00 95.88 376 ALA A C 1
ATOM 2958 O O . ALA A 1 376 ? 0.227 3.276 22.767 1.00 95.88 376 ALA A O 1
ATOM 2959 N N . GLY A 1 377 ? -0.923 2.378 21.078 1.00 95.50 377 GLY A N 1
ATOM 2960 C CA . GLY A 1 377 ? -0.633 0.982 21.423 1.00 95.50 377 GLY A CA 1
ATOM 2961 C C . GLY A 1 377 ? -1.335 0.506 22.700 1.00 95.50 377 GLY A C 1
ATOM 2962 O O . GLY A 1 377 ? -0.852 -0.413 23.353 1.00 95.50 377 GLY A O 1
ATOM 2963 N N . HIS A 1 378 ? -2.433 1.161 23.081 1.00 96.81 378 HIS A N 1
ATOM 2964 C CA . HIS A 1 378 ? -3.293 0.767 24.198 1.00 96.81 378 HIS A CA 1
ATOM 2965 C C . HIS A 1 378 ? -4.410 -0.166 23.719 1.00 96.81 378 HIS A C 1
ATOM 2967 O O . HIS A 1 378 ? -4.683 -0.262 22.520 1.00 96.81 378 HIS A O 1
ATOM 2973 N N . SER A 1 379 ? -5.083 -0.824 24.660 1.00 96.75 379 SER A N 1
ATOM 2974 C CA . SER A 1 379 ? -6.342 -1.522 24.400 1.00 96.75 379 SER A CA 1
ATOM 2975 C C . SER A 1 379 ? -7.528 -0.694 24.887 1.00 96.75 379 SER A C 1
ATOM 2977 O O . SER A 1 379 ? -7.410 0.102 25.819 1.00 96.75 379 SER A O 1
ATOM 2979 N N . MET A 1 380 ? -8.675 -0.889 24.242 1.00 97.25 380 MET A N 1
ATOM 2980 C CA . MET A 1 380 ? -9.971 -0.387 24.683 1.00 97.25 380 MET A CA 1
ATOM 2981 C C . MET A 1 380 ? -10.958 -1.542 24.591 1.00 97.25 380 MET A C 1
ATOM 2983 O O . MET A 1 380 ? -10.981 -2.243 23.583 1.00 97.25 380 MET A O 1
ATOM 2987 N N . THR A 1 381 ? -11.730 -1.784 25.643 1.00 96.56 381 THR A N 1
ATOM 2988 C CA . THR A 1 381 ? -12.618 -2.951 25.706 1.00 96.56 381 THR A CA 1
ATOM 2989 C C . THR A 1 381 ? -13.910 -2.595 26.418 1.00 96.56 381 THR A C 1
ATOM 2991 O O . THR A 1 381 ? -13.890 -1.909 27.441 1.00 96.56 381 THR A O 1
ATOM 2994 N N . LEU A 1 382 ? -15.040 -3.061 25.886 1.00 96.31 382 LEU A N 1
ATOM 2995 C CA . LEU A 1 382 ? -16.336 -2.885 26.525 1.00 96.31 382 LEU A CA 1
ATOM 2996 C C . LEU A 1 382 ? -16.481 -3.836 27.719 1.00 96.31 382 LEU A C 1
ATOM 2998 O O . LEU A 1 382 ? -16.398 -5.056 27.580 1.00 96.31 382 LEU A O 1
ATOM 3002 N N . ILE A 1 383 ? -16.797 -3.270 28.878 1.00 94.88 383 ILE A N 1
ATOM 3003 C CA . ILE A 1 383 ? -17.209 -3.985 30.082 1.00 94.88 383 ILE A CA 1
ATOM 3004 C C . ILE A 1 383 ? -18.677 -3.677 30.349 1.00 94.88 383 ILE A C 1
ATOM 3006 O O . ILE A 1 383 ? -19.124 -2.531 30.258 1.00 94.88 383 ILE A O 1
ATOM 3010 N N . LYS A 1 384 ? -19.434 -4.724 30.676 1.00 91.44 384 LYS A N 1
ATOM 3011 C CA . LYS A 1 384 ? -20.823 -4.617 31.117 1.00 91.44 384 LYS A CA 1
ATOM 3012 C C . LYS A 1 384 ? -20.888 -4.971 32.592 1.00 91.44 384 LYS A C 1
ATOM 3014 O O . LYS A 1 384 ? -20.612 -6.113 32.951 1.00 91.44 384 LYS A O 1
ATOM 3019 N N . GLU A 1 385 ? -21.241 -4.003 33.425 1.00 81.44 385 GLU A N 1
ATOM 3020 C CA . GLU A 1 385 ? -21.400 -4.181 34.866 1.00 81.44 385 GLU A CA 1
ATOM 3021 C C . GLU A 1 385 ? -22.842 -3.848 35.251 1.00 81.44 385 GLU A C 1
ATOM 3023 O O . GLU A 1 385 ? -23.252 -2.688 35.216 1.00 81.44 385 GLU A O 1
ATOM 3028 N N . ALA A 1 386 ? -23.625 -4.879 35.586 1.00 84.12 386 ALA A N 1
ATOM 3029 C CA . ALA A 1 386 ? -25.074 -4.773 35.767 1.00 84.12 386 ALA A CA 1
ATOM 3030 C C . ALA A 1 386 ? -25.739 -4.062 34.565 1.00 84.12 386 ALA A C 1
ATOM 3032 O O . ALA A 1 386 ? -25.693 -4.585 33.451 1.00 84.12 386 ALA A O 1
ATOM 3033 N N . ASP A 1 387 ? -26.294 -2.866 34.777 1.00 84.19 387 ASP A N 1
ATOM 3034 C CA . ASP A 1 387 ? -26.951 -2.046 33.748 1.00 84.19 387 ASP A CA 1
ATOM 3035 C C . ASP A 1 387 ? -26.038 -0.962 33.145 1.00 84.19 387 ASP A C 1
ATOM 3037 O O . ASP A 1 387 ? -26.490 -0.120 32.365 1.00 84.19 387 ASP A O 1
ATOM 3041 N N . LYS A 1 388 ? -24.748 -0.946 33.505 1.00 89.69 388 LYS A N 1
ATOM 3042 C CA . LYS A 1 388 ? -23.777 0.032 33.008 1.00 89.69 388 LYS A CA 1
ATOM 3043 C C . LYS A 1 388 ? -22.872 -0.572 31.948 1.00 89.69 388 LYS A C 1
ATOM 3045 O O . LYS A 1 388 ? -22.309 -1.653 32.108 1.00 89.69 388 LYS A O 1
ATOM 3050 N N . GLU A 1 389 ? -22.691 0.179 30.871 1.00 95.19 389 GLU A N 1
ATOM 3051 C CA . GLU A 1 389 ? -21.702 -0.104 29.838 1.00 95.19 389 GLU A CA 1
ATOM 3052 C C . GLU A 1 389 ? -20.549 0.888 29.980 1.00 95.19 389 GLU A C 1
ATOM 3054 O O . GLU A 1 389 ? -20.750 2.107 29.968 1.00 95.19 389 GLU A O 1
ATOM 3059 N N . VAL A 1 390 ? -19.338 0.358 30.127 1.00 95.69 390 VAL A N 1
ATOM 3060 C CA . VAL A 1 390 ? -18.128 1.143 30.356 1.00 95.69 390 VAL A CA 1
ATOM 3061 C C . VAL A 1 390 ? -17.042 0.698 29.389 1.00 95.69 390 VAL A C 1
ATOM 3063 O O . VAL A 1 390 ? -16.823 -0.494 29.198 1.00 95.69 390 VAL A O 1
ATOM 3066 N N . LEU A 1 391 ? -16.340 1.652 28.787 1.00 96.88 391 LEU A N 1
ATOM 3067 C CA . LEU A 1 391 ? -15.126 1.376 28.024 1.00 96.88 391 LEU A CA 1
ATOM 3068 C C . LEU A 1 391 ? -13.918 1.443 28.953 1.00 96.88 391 LEU A C 1
ATOM 3070 O O . LEU A 1 391 ? -13.669 2.480 29.565 1.00 96.88 391 LEU A O 1
ATOM 3074 N N . LEU A 1 392 ? -13.170 0.348 29.045 1.00 96.44 392 LEU A N 1
ATOM 3075 C CA . LEU A 1 392 ? -11.926 0.272 29.799 1.00 96.44 392 LEU A CA 1
ATOM 3076 C C . LEU A 1 392 ? -10.741 0.482 28.855 1.00 96.44 392 LEU A C 1
ATOM 3078 O O . LEU A 1 392 ? -10.597 -0.267 27.891 1.00 96.44 392 LEU A O 1
ATOM 3082 N N . VAL A 1 393 ? -9.897 1.472 29.141 1.00 96.56 393 VAL A N 1
ATOM 3083 C CA . VAL A 1 393 ? -8.656 1.757 28.411 1.00 96.56 393 VAL A CA 1
ATOM 3084 C C . VAL A 1 393 ? -7.460 1.410 29.288 1.00 96.56 393 VAL A C 1
ATOM 3086 O O . VAL A 1 393 ? -7.326 1.929 30.400 1.00 96.56 393 VAL A O 1
ATOM 3089 N N . ILE A 1 394 ? -6.591 0.531 28.782 1.00 95.62 394 ILE A N 1
ATOM 3090 C CA . ILE A 1 394 ? -5.425 0.024 29.512 1.00 95.62 394 ILE A CA 1
ATOM 3091 C C . ILE A 1 394 ? -4.155 0.212 28.683 1.00 95.62 394 ILE A C 1
ATOM 3093 O O . ILE A 1 394 ? -4.092 -0.139 27.502 1.00 95.62 394 ILE A O 1
ATOM 3097 N N . GLY A 1 395 ? -3.109 0.696 29.353 1.00 94.56 395 GLY A N 1
ATOM 3098 C CA . GLY A 1 395 ? -1.762 0.758 28.805 1.00 94.56 395 GLY A CA 1
ATOM 3099 C C . GLY A 1 395 ? -1.586 1.852 27.757 1.00 94.56 395 GLY A C 1
ATOM 3100 O O . GLY A 1 395 ? -2.232 2.899 27.795 1.00 94.56 395 GLY A O 1
ATOM 3101 N N . GLY A 1 396 ? -0.677 1.593 26.822 1.00 94.00 396 GLY A N 1
ATOM 3102 C CA . GLY A 1 396 ? -0.279 2.523 25.775 1.00 94.00 396 GLY A CA 1
ATOM 3103 C C . GLY A 1 396 ? 0.933 3.369 26.130 1.00 94.00 396 GLY A C 1
ATOM 3104 O O . GLY A 1 396 ? 1.412 3.391 27.260 1.00 94.00 396 GLY A O 1
ATOM 3105 N N . PHE A 1 397 ? 1.438 4.058 25.122 1.00 91.94 397 PHE A N 1
ATOM 3106 C CA . PHE A 1 397 ? 2.597 4.927 25.177 1.00 91.94 397 PHE A CA 1
ATOM 3107 C C . PHE A 1 397 ? 2.184 6.379 24.940 1.00 91.94 397 PHE A C 1
ATOM 3109 O O . PHE A 1 397 ? 1.382 6.668 24.049 1.00 91.94 397 PHE A O 1
ATOM 3116 N N . SER A 1 398 ? 2.788 7.278 25.709 1.00 84.88 398 SER A N 1
ATOM 3117 C CA . SER A 1 398 ? 2.722 8.723 25.542 1.00 84.88 398 SER A CA 1
ATOM 3118 C C . SER A 1 398 ? 4.132 9.300 25.491 1.00 84.88 398 SER A C 1
ATOM 3120 O O . SER A 1 398 ? 5.004 8.866 26.240 1.00 84.88 398 SER A O 1
ATOM 3122 N N . VAL A 1 399 ? 4.363 10.322 24.665 1.00 81.00 399 VAL A N 1
ATOM 3123 C CA . VAL A 1 399 ? 5.689 10.962 24.560 1.00 81.00 399 VAL A CA 1
ATOM 3124 C C . VAL A 1 399 ? 6.091 11.640 25.873 1.00 81.00 399 VAL A C 1
ATOM 3126 O O . VAL A 1 399 ? 7.256 11.594 26.254 1.00 81.00 399 VAL A O 1
ATOM 3129 N N . SER A 1 400 ? 5.137 12.241 26.586 1.00 79.62 400 SER A N 1
ATOM 3130 C CA . SER A 1 400 ? 5.410 12.975 27.827 1.00 79.62 400 SER A CA 1
ATOM 3131 C C . SER A 1 400 ? 5.543 12.080 29.061 1.00 79.62 400 SER A C 1
ATOM 3133 O O . SER A 1 400 ? 6.246 12.449 29.997 1.00 79.62 400 SER A O 1
ATOM 3135 N N . ALA A 1 401 ? 4.873 10.925 29.078 1.00 82.06 401 ALA A N 1
ATOM 3136 C CA . ALA A 1 401 ? 4.755 10.072 30.265 1.00 82.06 401 ALA A CA 1
ATOM 3137 C C . ALA A 1 401 ? 5.348 8.661 30.095 1.00 82.06 401 ALA A C 1
ATOM 3139 O O . ALA A 1 401 ? 5.388 7.899 31.057 1.00 82.06 401 ALA A O 1
ATOM 3140 N N . GLY A 1 402 ? 5.810 8.295 28.896 1.00 88.31 402 GLY A N 1
ATOM 3141 C CA . GLY A 1 402 ? 6.267 6.942 28.593 1.00 88.31 402 GLY A CA 1
ATOM 3142 C C . GLY A 1 402 ? 5.114 5.935 28.546 1.00 88.31 402 GLY A C 1
ATOM 3143 O O . GLY A 1 402 ? 4.025 6.240 28.057 1.00 88.31 402 GLY A O 1
ATOM 3144 N N . LEU A 1 403 ? 5.359 4.711 29.020 1.00 91.25 403 LEU A N 1
ATOM 3145 C CA . LEU A 1 403 ? 4.329 3.672 29.109 1.00 91.25 403 LEU A CA 1
ATOM 3146 C C . LEU A 1 403 ? 3.331 4.003 30.227 1.00 91.25 403 LEU A C 1
ATOM 3148 O O . LEU A 1 403 ? 3.714 4.188 31.380 1.00 91.25 403 LEU A O 1
ATOM 3152 N N . SER A 1 404 ? 2.044 4.045 29.889 1.00 89.19 404 SER A N 1
ATOM 3153 C CA . SER A 1 404 ? 0.971 4.302 30.843 1.00 89.19 404 SER A CA 1
ATOM 3154 C C . SER A 1 404 ? 0.735 3.085 31.731 1.00 89.19 404 SER A C 1
ATOM 3156 O O . SER A 1 404 ? 0.408 2.001 31.252 1.00 89.19 404 SER A O 1
ATOM 3158 N N . THR A 1 405 ? 0.837 3.290 33.039 1.00 88.62 405 THR A N 1
ATOM 3159 C CA . THR A 1 405 ? 0.423 2.330 34.073 1.00 88.62 405 THR A CA 1
ATOM 3160 C C . THR A 1 405 ? -1.007 2.570 34.559 1.00 88.62 405 THR A C 1
ATOM 3162 O O . THR A 1 405 ? -1.522 1.795 35.361 1.00 88.62 405 THR A O 1
ATOM 3165 N N . HIS A 1 406 ? -1.647 3.641 34.084 1.00 90.75 406 HIS A N 1
ATOM 3166 C CA . HIS A 1 406 ? -2.968 4.058 34.531 1.00 90.75 406 HIS A CA 1
ATOM 3167 C C . HIS A 1 406 ? -4.079 3.362 33.755 1.00 90.75 406 HIS A C 1
ATOM 3169 O O . HIS A 1 406 ? -3.962 3.129 32.546 1.00 90.75 406 HIS A O 1
ATOM 3175 N N . ILE A 1 407 ? -5.180 3.101 34.455 1.00 93.88 407 ILE A N 1
ATOM 3176 C CA . ILE A 1 407 ? -6.389 2.506 33.885 1.00 93.88 407 ILE A CA 1
ATOM 3177 C C . ILE A 1 407 ? -7.490 3.560 33.854 1.00 93.88 407 ILE A C 1
ATOM 3179 O O . ILE A 1 407 ? -7.777 4.212 34.862 1.00 93.88 407 ILE A O 1
ATOM 3183 N N . TRP A 1 408 ? -8.123 3.704 32.693 1.00 95.44 408 TRP A N 1
ATOM 3184 C CA . TRP A 1 408 ? -9.185 4.678 32.470 1.00 95.44 408 TRP A CA 1
ATOM 3185 C C . TRP A 1 408 ? -10.498 3.983 32.146 1.00 95.44 408 TRP A C 1
ATOM 3187 O O . TRP A 1 408 ? -10.530 3.008 31.402 1.00 95.44 408 TRP A O 1
ATOM 3197 N N . MET A 1 409 ? -11.587 4.515 32.686 1.00 95.69 409 MET A N 1
ATOM 3198 C CA . MET A 1 409 ? -12.945 4.044 32.438 1.00 95.69 409 MET A CA 1
ATOM 3199 C C . MET A 1 409 ? -13.779 5.181 31.863 1.00 95.69 409 MET A C 1
ATOM 3201 O O . MET A 1 409 ? -13.783 6.274 32.429 1.00 95.69 409 MET A O 1
ATOM 3205 N N . PHE A 1 410 ? -14.494 4.926 30.769 1.00 96.56 410 PHE A N 1
ATOM 3206 C CA . PHE A 1 410 ? -15.487 5.840 30.208 1.00 96.56 410 PHE A CA 1
ATOM 3207 C C . PHE A 1 410 ? -16.888 5.257 30.340 1.00 96.56 410 PHE A C 1
ATOM 3209 O O . PHE A 1 410 ? -17.222 4.267 29.687 1.00 96.56 410 PHE A O 1
ATOM 3216 N N . ASP A 1 411 ? -17.714 5.882 31.172 1.00 94.88 411 ASP A N 1
ATOM 3217 C CA . ASP A 1 411 ? -19.114 5.505 31.355 1.00 94.88 411 ASP A CA 1
ATOM 3218 C C . ASP A 1 411 ? -19.956 6.036 30.177 1.00 94.88 411 ASP A C 1
ATOM 3220 O O . ASP A 1 411 ? -20.087 7.249 29.980 1.00 94.88 411 ASP A O 1
ATOM 3224 N N . LEU A 1 412 ? -20.541 5.121 29.391 1.00 95.19 412 LEU A N 1
ATOM 3225 C CA . LEU A 1 412 ? -21.319 5.423 28.175 1.00 95.19 412 LEU A CA 1
ATOM 3226 C C . LEU A 1 412 ? -22.705 6.039 28.454 1.00 95.19 412 LEU A C 1
ATOM 3228 O O . LEU A 1 412 ? -23.398 6.468 27.520 1.00 95.19 412 LEU A O 1
ATOM 3232 N N . GLY A 1 413 ? -23.155 6.034 29.711 1.00 93.06 413 GLY A N 1
ATOM 3233 C CA . GLY A 1 413 ? -24.408 6.651 30.144 1.00 93.06 413 GLY A CA 1
ATOM 3234 C C . GLY A 1 413 ? -24.221 8.126 30.494 1.00 93.06 413 GLY A C 1
ATOM 3235 O O . GLY A 1 413 ? -24.989 8.979 30.053 1.00 93.06 413 GLY A O 1
ATOM 3236 N N . SER A 1 414 ? -23.173 8.434 31.257 1.00 93.56 414 SER A N 1
ATOM 3237 C CA . SER A 1 414 ? -22.854 9.793 31.718 1.00 93.56 414 SER A CA 1
ATOM 3238 C C . SER A 1 414 ? -21.915 10.569 30.786 1.00 93.56 414 SER A C 1
ATOM 3240 O O . SER A 1 414 ? -21.811 11.797 30.907 1.00 93.56 414 SER A O 1
ATOM 3242 N N . ASN A 1 415 ? -21.260 9.872 29.851 1.00 94.94 415 ASN A N 1
ATOM 3243 C CA . ASN A 1 415 ? -20.188 10.381 28.997 1.00 94.94 415 ASN A CA 1
ATOM 3244 C C . ASN A 1 415 ? -19.029 10.995 29.801 1.00 94.94 415 ASN A C 1
ATOM 3246 O O . ASN A 1 415 ? -18.513 12.069 29.467 1.00 94.94 415 ASN A O 1
ATOM 3250 N N . SER A 1 416 ? -18.649 10.338 30.897 1.00 95.50 416 SER A N 1
ATOM 3251 C CA . SER A 1 416 ? -17.585 10.796 31.788 1.00 95.50 416 SER A CA 1
ATOM 3252 C C . SER A 1 416 ? -16.455 9.787 31.863 1.00 95.50 416 SER A C 1
ATOM 3254 O O . SER A 1 416 ? -16.685 8.588 32.013 1.00 95.50 416 SER A O 1
ATOM 3256 N N . TRP A 1 417 ? -15.233 10.306 31.819 1.00 96.31 417 TRP A N 1
ATOM 3257 C CA . TRP A 1 417 ? -14.041 9.554 32.165 1.00 96.31 417 TRP A CA 1
ATOM 3258 C C . TRP A 1 417 ? -13.795 9.573 33.671 1.00 96.31 417 TRP A C 1
ATOM 3260 O O . TRP A 1 417 ? -14.070 10.565 34.356 1.00 96.31 417 TRP A O 1
ATOM 3270 N N . SER A 1 418 ? -13.225 8.481 34.162 1.00 94.06 418 SER A N 1
ATOM 3271 C CA . SER A 1 418 ? -12.656 8.358 35.498 1.00 94.06 418 SER A CA 1
ATOM 3272 C C . SER A 1 418 ? -11.358 7.564 35.437 1.00 94.06 418 SER A C 1
ATOM 3274 O O . SER A 1 418 ? -11.258 6.567 34.716 1.00 94.06 418 SER A O 1
ATOM 3276 N N . LYS A 1 419 ? -10.378 7.986 36.231 1.00 92.81 419 LYS A N 1
ATOM 3277 C CA . LYS A 1 419 ? -9.140 7.243 36.455 1.00 92.81 419 LYS A CA 1
ATOM 3278 C C . LYS A 1 419 ? -9.360 6.233 37.582 1.00 92.81 419 LYS A C 1
ATOM 3280 O O . LYS A 1 419 ? -9.836 6.621 38.645 1.00 92.81 419 LYS A O 1
ATOM 3285 N N . VAL A 1 420 ? -9.029 4.968 37.343 1.00 86.00 420 VAL A N 1
ATOM 3286 C CA . VAL A 1 420 ? -9.215 3.873 38.313 1.00 86.00 420 VAL A CA 1
ATOM 3287 C C . VAL A 1 420 ? -7.961 3.664 39.155 1.00 86.00 420 VAL A C 1
ATOM 3289 O O . VAL A 1 420 ? -8.045 3.540 40.373 1.00 86.00 420 VAL A O 1
ATOM 3292 N N . LEU A 1 421 ? -6.810 3.635 38.482 1.00 71.50 421 LEU A N 1
ATOM 3293 C CA . LEU A 1 421 ? -5.470 3.420 39.028 1.00 71.50 421 LEU A CA 1
ATOM 3294 C C . LEU A 1 421 ? -4.531 4.467 38.441 1.00 71.50 421 LEU A C 1
ATOM 3296 O O . LEU A 1 421 ? -4.629 4.718 37.214 1.00 71.50 421 LEU A O 1
#

Radius of gyration: 26.74 Å; chains: 1; bounding box: 60×57×87 Å

Foldseek 3Di:
DPDPQDDDDQQADDSVSQHHHPQWDDGPPPNIHTAREFDLEAEAADAFKHKHKDHGDDDDPVDDDPNQKGKYKYWHADVVGHTPQQKKKKKKFALVFFFFAPPVWWKWKWQWDPPPPLDDDFTATFDTDHNDDNHMDMTIHGRSMMMIITGDDDVGMGMMMMHIAWPVVPNLDPPWDDDPRHTFGDQQFDDPNSPDGLQPVCLPVVVVQWHDPQQQSATGGDPQFADRSRPDGDDPPDDGDDDLGDLRSHGPVVVVCVQPPDFAQWDWEDDPVQKIKIAWGQDSRRGFGGFIWIARRVVSDIDGQDQDDDPPADGDARFGQWEWYQDVVQQKIKIAWGWGDDPPDIDQGGWIWIQHNVNSGIDTQDEAEDGDDRWGNWYWDWDDDPPWIKIKIAWGQDPVPGIDRWIWIQTPVVRYIDIDD

Organism: Culex pipiens (NCBI:txid7175)

pLDDT: mean 85.9, std 11.08, range [38.88, 98.19]